Protein AF-A0A0M4QC14-F1 (afdb_monomer_lite)

Secondary structure (DSSP, 8-state):
------PPPTT-----PPPPPP--PPPPP-----PPPPP----------------------------------------PPPPPP-PPPP---------------------------------TTHHHHHT--SSHHHHHHHHHHHHHHHHGGG-SSGGGTHHHHHHHHHHHHHHHHTTHHHHTTT-HHHHHHHHHHHHHHHT--S-HHHHHHHHHHHHHHHHHHTTT-HHHHHHHHHHHHHHHHHHHHHHHHHHHHHHHHHHHHHHHHHHHTSBSSHHHHHHHHHHHHHTT-HHHHHHHB-HHHHHHHHHHHT-SSHHHHHHHHHTTSPTTPPP-PPP-SPPP-PPTT-EEEEE-TTSHHHHH-GGG-EEEEEE-SSS-EEEEEEE--

Structure (mmCIF, N/CA/C/O backbone):
data_AF-A0A0M4QC14-F1
#
_entry.id   AF-A0A0M4QC14-F1
#
loop_
_atom_site.group_PDB
_atom_site.id
_atom_site.type_symbol
_atom_site.label_atom_id
_atom_site.label_alt_id
_atom_site.label_comp_id
_atom_site.label_asym_id
_atom_site.label_entity_id
_atom_site.label_seq_id
_atom_site.pdbx_PDB_ins_code
_atom_site.Cartn_x
_atom_site.Cartn_y
_atom_site.Cartn_z
_atom_site.occupancy
_atom_site.B_iso_or_equiv
_atom_site.auth_seq_id
_atom_site.auth_comp_id
_atom_site.auth_asym_id
_atom_site.auth_atom_id
_atom_site.pdbx_PDB_model_num
ATOM 1 N N . MET A 1 1 ? 16.778 24.503 42.336 1.00 44.88 1 MET A N 1
ATOM 2 C CA . MET A 1 1 ? 18.037 24.141 41.647 1.00 44.88 1 MET A CA 1
ATOM 3 C C . MET A 1 1 ? 17.611 23.542 40.322 1.00 44.88 1 MET A C 1
ATOM 5 O O . MET A 1 1 ? 17.277 22.365 40.259 1.00 44.88 1 MET A O 1
ATOM 9 N N . ASP A 1 2 ? 17.452 24.397 39.321 1.00 47.75 2 ASP A N 1
ATOM 10 C CA . ASP A 1 2 ? 16.402 24.216 38.317 1.00 47.75 2 ASP A CA 1
ATOM 11 C C . ASP A 1 2 ? 17.046 24.047 36.943 1.00 47.75 2 ASP A C 1
ATOM 13 O O . ASP A 1 2 ? 17.898 24.838 36.541 1.00 47.75 2 ASP A O 1
ATOM 17 N N . ALA A 1 3 ? 16.704 22.950 36.270 1.00 48.44 3 ALA A N 1
ATOM 18 C CA . ALA A 1 3 ? 17.384 22.487 35.066 1.00 48.44 3 ALA A CA 1
ATOM 19 C C . ALA A 1 3 ? 16.405 22.421 33.891 1.00 48.44 3 ALA A C 1
ATOM 21 O O . ALA A 1 3 ? 16.092 21.338 33.388 1.00 48.44 3 ALA A O 1
ATOM 22 N N . ASP A 1 4 ? 15.932 23.591 33.456 1.00 50.47 4 ASP A N 1
ATOM 23 C CA . ASP A 1 4 ? 15.168 23.723 32.217 1.00 50.47 4 ASP A CA 1
ATOM 24 C C . ASP A 1 4 ? 15.940 23.102 31.047 1.00 50.47 4 ASP A C 1
ATOM 26 O O . ASP A 1 4 ? 17.065 23.489 30.722 1.00 50.47 4 ASP A O 1
ATOM 30 N N . ARG A 1 5 ? 15.313 22.125 30.389 1.00 52.78 5 ARG A N 1
ATOM 31 C CA . ARG A 1 5 ? 15.799 21.524 29.143 1.00 52.78 5 ARG A CA 1
ATOM 32 C C . ARG A 1 5 ? 14.772 21.709 28.039 1.00 52.78 5 ARG A C 1
ATOM 34 O O . ARG A 1 5 ? 14.174 20.752 27.553 1.00 52.78 5 ARG A O 1
ATOM 41 N N . SER A 1 6 ? 14.614 22.963 27.628 1.00 47.75 6 SER A N 1
ATOM 42 C CA . SER A 1 6 ? 13.923 23.337 26.395 1.00 47.75 6 SER A CA 1
ATOM 43 C C . SER A 1 6 ? 14.588 22.648 25.200 1.00 47.75 6 SER A C 1
ATOM 45 O O . SER A 1 6 ? 15.664 23.050 24.756 1.00 47.75 6 SER A O 1
ATOM 47 N N . SER A 1 7 ? 13.964 21.585 24.694 1.00 43.53 7 SER A N 1
ATOM 48 C CA . SER A 1 7 ? 14.398 20.917 23.466 1.00 43.53 7 SER A CA 1
ATOM 49 C C . SER A 1 7 ? 13.922 21.736 22.256 1.00 43.53 7 SER A C 1
ATOM 51 O O . SER A 1 7 ? 12.733 22.048 22.191 1.00 43.53 7 SER A O 1
ATOM 53 N N . PRO A 1 8 ? 14.805 22.140 21.323 1.00 52.84 8 PRO A N 1
ATOM 54 C CA . PRO A 1 8 ? 14.410 22.968 20.187 1.00 52.84 8 PRO A CA 1
ATOM 55 C C . PRO A 1 8 ? 13.687 22.146 19.110 1.00 52.84 8 PRO A C 1
ATOM 57 O O . PRO A 1 8 ? 14.201 21.130 18.644 1.00 52.84 8 PRO A O 1
ATOM 60 N N . ASP A 1 9 ? 12.522 22.625 18.670 1.00 53.94 9 ASP A N 1
ATOM 61 C CA . ASP A 1 9 ? 11.718 21.977 17.629 1.00 53.94 9 ASP A CA 1
ATOM 62 C C . ASP A 1 9 ? 12.413 22.029 16.246 1.00 53.94 9 ASP A C 1
ATOM 64 O O . ASP A 1 9 ? 12.635 23.117 15.703 1.00 53.94 9 ASP A O 1
ATOM 68 N N . PRO A 1 10 ? 12.732 20.882 15.610 1.00 52.66 10 PRO A N 1
ATOM 69 C CA . PRO A 1 10 ? 13.539 20.851 14.385 1.00 52.66 10 PRO A CA 1
ATOM 70 C C . PRO A 1 10 ? 12.770 21.222 13.102 1.00 52.66 10 PRO A C 1
ATOM 72 O O . PRO A 1 10 ? 13.371 21.336 12.035 1.00 52.66 10 PRO A O 1
ATOM 75 N N . TRP A 1 11 ? 11.447 21.405 13.168 1.00 49.56 11 TRP A N 1
ATOM 76 C CA . TRP A 1 11 ? 10.581 21.653 12.003 1.00 49.56 11 TRP A CA 1
ATOM 77 C C . TRP A 1 11 ? 10.323 23.144 11.712 1.00 49.56 11 TRP A C 1
ATOM 79 O O . TRP A 1 11 ? 9.617 23.477 10.760 1.00 49.56 11 TRP A O 1
ATOM 89 N N . ALA A 1 12 ? 10.964 24.060 12.446 1.00 42.66 12 ALA A N 1
ATOM 90 C CA . ALA A 1 12 ? 10.867 25.513 12.261 1.00 42.66 12 ALA A CA 1
ATOM 91 C C . ALA A 1 12 ? 11.622 26.064 11.017 1.00 42.66 12 ALA A C 1
ATOM 93 O O . ALA A 1 12 ? 12.233 27.130 11.068 1.00 42.66 12 ALA A O 1
ATOM 94 N N . THR A 1 13 ? 11.577 25.374 9.868 1.00 48.31 13 THR A N 1
ATOM 95 C CA . THR A 1 13 ? 12.181 25.828 8.594 1.00 48.31 13 THR A CA 1
ATOM 96 C C . THR A 1 13 ? 11.120 26.099 7.522 1.00 48.31 13 THR A C 1
ATOM 98 O O . THR A 1 13 ? 10.871 25.316 6.605 1.00 48.31 13 THR A O 1
ATOM 101 N N . GLY A 1 14 ? 10.473 27.263 7.629 1.00 44.19 14 GLY A N 1
ATOM 102 C CA . GLY A 1 14 ? 9.352 27.659 6.773 1.00 44.19 14 GLY A CA 1
ATOM 103 C C . GLY A 1 14 ? 9.705 27.884 5.296 1.00 44.19 14 GLY A C 1
ATOM 104 O O . GLY A 1 14 ? 9.933 29.019 4.872 1.00 44.19 14 GLY A O 1
ATOM 105 N N . ARG A 1 15 ? 9.636 26.833 4.467 1.00 41.75 15 ARG A N 1
ATOM 106 C CA . ARG A 1 15 ? 9.561 26.979 3.003 1.00 41.75 15 ARG A CA 1
ATOM 107 C C . ARG A 1 15 ? 8.184 27.506 2.594 1.00 41.75 15 ARG A C 1
ATOM 109 O O . ARG A 1 15 ? 7.246 26.737 2.392 1.00 41.75 15 ARG A O 1
ATOM 116 N N . ARG A 1 16 ? 8.075 28.828 2.422 1.00 41.91 16 ARG A N 1
ATOM 117 C CA . ARG A 1 16 ? 6.908 29.474 1.798 1.00 41.91 16 ARG A CA 1
ATOM 118 C C . ARG A 1 16 ? 6.681 28.884 0.398 1.00 41.91 16 ARG A C 1
ATOM 120 O O . ARG A 1 16 ? 7.473 29.147 -0.504 1.00 41.91 16 ARG A O 1
ATOM 127 N N . ARG A 1 17 ? 5.599 28.124 0.193 1.00 42.53 17 ARG A N 1
ATOM 128 C CA . ARG A 1 17 ? 5.096 27.860 -1.166 1.00 42.53 17 ARG A CA 1
ATOM 129 C C . ARG A 1 17 ? 4.524 29.165 -1.722 1.00 42.53 17 ARG A C 1
ATOM 131 O O . ARG A 1 17 ? 3.775 29.852 -1.029 1.00 42.53 17 ARG A O 1
ATOM 138 N N . SER A 1 18 ? 4.892 29.515 -2.951 1.00 46.84 18 SER A N 1
ATOM 139 C CA . SER A 1 18 ? 4.289 30.630 -3.683 1.00 46.84 18 SER A CA 1
ATOM 140 C C . SER A 1 18 ? 2.800 30.359 -3.937 1.00 46.84 18 SER A C 1
ATOM 142 O O . SER A 1 18 ? 2.375 29.211 -4.077 1.00 46.84 18 SER A O 1
ATOM 144 N N . GLY A 1 19 ? 1.995 31.422 -3.921 1.00 36.03 19 GLY A N 1
ATOM 145 C CA . GLY A 1 19 ? 0.541 31.310 -3.817 1.00 36.03 19 GLY A CA 1
ATOM 146 C C . GLY A 1 19 ? -0.139 30.716 -5.052 1.00 36.03 19 GLY A C 1
ATOM 147 O O . GLY A 1 19 ? 0.132 31.115 -6.183 1.00 36.03 19 GLY A O 1
ATOM 148 N N . ARG A 1 20 ? -1.108 29.827 -4.811 1.00 44.41 20 ARG A N 1
ATOM 149 C CA . ARG A 1 20 ? -2.199 29.553 -5.751 1.00 44.41 20 ARG A CA 1
ATOM 150 C C . ARG A 1 20 ? -3.260 30.643 -5.532 1.00 44.41 20 ARG A C 1
ATOM 152 O O . ARG A 1 20 ? -3.684 30.796 -4.391 1.00 44.41 20 ARG A O 1
ATOM 159 N N . PRO A 1 21 ? -3.675 31.417 -6.549 1.00 53.91 21 PRO A N 1
ATOM 160 C CA . PRO A 1 21 ? -4.694 32.444 -6.355 1.00 53.91 21 PRO A CA 1
ATOM 161 C C . PRO A 1 21 ? -6.072 31.798 -6.168 1.00 53.91 21 PRO A C 1
ATOM 163 O O . PRO A 1 21 ? -6.571 31.119 -7.069 1.00 53.91 21 PRO A O 1
ATOM 166 N N . ASP A 1 22 ? -6.691 32.022 -5.010 1.00 46.97 22 ASP A N 1
ATOM 167 C CA . ASP A 1 22 ? -8.054 31.570 -4.743 1.00 46.97 22 ASP A CA 1
ATOM 168 C C . ASP A 1 22 ? -9.065 32.307 -5.629 1.00 46.97 22 ASP A C 1
ATOM 170 O O . ASP A 1 22 ? -9.116 33.540 -5.684 1.00 46.97 22 ASP A O 1
ATOM 174 N N . ARG A 1 23 ? -9.925 31.542 -6.309 1.00 49.25 23 ARG A N 1
ATOM 175 C CA . ARG A 1 23 ? -11.101 32.095 -6.990 1.00 49.25 23 ARG A CA 1
ATOM 176 C C . ARG A 1 23 ? -12.165 32.393 -5.940 1.00 49.25 23 ARG A C 1
ATOM 178 O O . ARG A 1 23 ? -12.903 31.501 -5.537 1.00 49.25 23 ARG A O 1
ATOM 185 N N . GLY A 1 24 ? -12.217 33.649 -5.501 1.00 38.84 24 GLY A N 1
ATOM 186 C CA . GLY A 1 24 ? -13.114 34.099 -4.439 1.00 38.84 24 GLY A CA 1
ATOM 187 C C . GLY A 1 24 ? -14.585 33.763 -4.700 1.00 38.84 24 GLY A C 1
ATOM 188 O O . GLY A 1 24 ? -15.216 34.324 -5.597 1.00 38.84 24 GLY A O 1
ATOM 189 N N . VAL A 1 25 ? -15.145 32.888 -3.864 1.00 47.44 25 VAL A N 1
ATOM 190 C CA . VAL A 1 25 ? -16.592 32.680 -3.757 1.00 47.44 25 VAL A CA 1
ATOM 191 C C . VAL A 1 25 ? -17.187 33.915 -3.082 1.00 47.44 25 VAL A C 1
ATOM 193 O O . VAL A 1 25 ? -16.849 34.225 -1.941 1.00 47.44 25 VAL A O 1
ATOM 196 N N . ARG A 1 26 ? -18.062 34.646 -3.784 1.00 44.62 26 ARG A N 1
ATOM 197 C CA . ARG A 1 26 ? -18.753 35.816 -3.219 1.00 44.62 26 ARG A CA 1
ATOM 198 C C . ARG A 1 26 ? -19.705 35.381 -2.095 1.00 44.62 26 ARG A C 1
ATOM 200 O O . ARG A 1 26 ? -20.609 34.593 -2.374 1.00 44.62 26 ARG A O 1
ATOM 207 N N . PRO A 1 27 ? -19.604 35.942 -0.877 1.00 47.34 27 PRO A N 1
ATOM 208 C CA . PRO A 1 27 ? -20.682 35.851 0.099 1.00 47.34 27 PRO A CA 1
ATOM 209 C C . PRO A 1 27 ? -21.913 36.592 -0.435 1.00 47.34 27 PRO A C 1
ATOM 211 O O . PRO A 1 27 ? -21.823 37.762 -0.812 1.00 47.34 27 PRO A O 1
ATOM 214 N N . ALA A 1 28 ? -23.069 35.930 -0.467 1.00 48.88 28 ALA A N 1
ATOM 215 C CA . ALA A 1 28 ? -24.333 36.608 -0.732 1.00 48.88 28 ALA A CA 1
ATOM 216 C C . ALA A 1 28 ? -24.714 37.457 0.493 1.00 48.88 28 ALA A C 1
ATOM 218 O O . ALA A 1 28 ? -24.775 36.944 1.611 1.00 48.88 28 ALA A O 1
ATOM 219 N N . ALA A 1 29 ? -24.960 38.754 0.293 1.00 45.00 29 ALA A N 1
ATOM 220 C CA . ALA A 1 29 ? -25.338 39.652 1.380 1.00 45.00 29 ALA A CA 1
ATOM 221 C C . ALA A 1 29 ? -26.702 39.243 1.962 1.00 45.00 29 ALA A C 1
ATOM 223 O O . ALA A 1 29 ? -27.722 39.273 1.270 1.00 45.00 29 ALA A O 1
ATOM 224 N N . ARG A 1 30 ? -26.723 38.858 3.242 1.00 45.34 30 ARG A N 1
ATOM 225 C CA . ARG A 1 30 ? -27.949 38.472 3.945 1.00 45.34 30 ARG A CA 1
ATOM 226 C C . ARG A 1 30 ? -28.744 39.732 4.288 1.00 45.34 30 ARG A C 1
ATOM 228 O O . ARG A 1 30 ? -28.340 40.503 5.152 1.00 45.34 30 ARG A O 1
ATOM 235 N N . ARG A 1 31 ? -29.855 39.943 3.583 1.00 47.47 31 ARG A N 1
ATOM 236 C CA . ARG A 1 31 ? -30.794 41.043 3.838 1.00 47.47 31 ARG A CA 1
ATOM 237 C C . ARG A 1 31 ? -31.420 40.869 5.236 1.00 47.47 31 ARG A C 1
ATOM 239 O O . ARG A 1 31 ? -31.893 39.763 5.511 1.00 47.47 31 ARG A O 1
ATOM 246 N N . PRO A 1 32 ? -31.444 41.898 6.100 1.00 52.34 32 PRO A N 1
ATOM 247 C CA . PRO A 1 32 ? -32.445 41.979 7.158 1.00 52.34 32 PRO A CA 1
ATOM 248 C C . PRO A 1 32 ? -33.833 42.268 6.547 1.00 52.34 32 PRO A C 1
ATOM 250 O O . PRO A 1 32 ? -33.956 42.467 5.335 1.00 52.34 32 PRO A O 1
ATOM 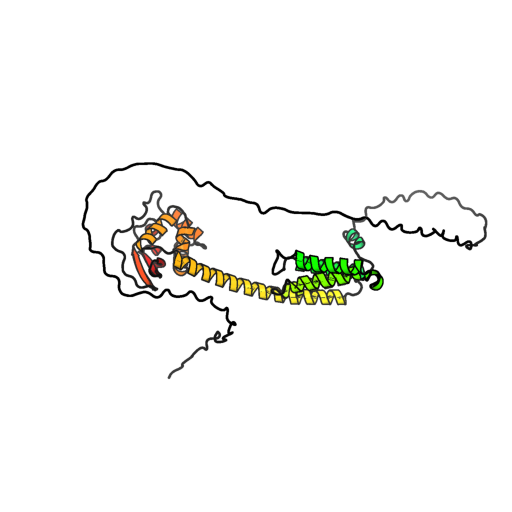253 N N . ASP A 1 33 ? -34.849 42.303 7.407 1.00 53.84 33 ASP A N 1
ATOM 254 C CA . ASP A 1 33 ? -36.222 42.752 7.135 1.00 53.84 33 ASP A CA 1
ATOM 255 C C . ASP A 1 33 ? -37.054 41.883 6.167 1.00 53.84 33 ASP A C 1
ATOM 257 O O . ASP A 1 33 ? -37.270 42.203 4.997 1.00 53.84 33 ASP A O 1
ATOM 261 N N . ALA A 1 34 ? -37.613 40.800 6.718 1.00 47.72 34 ALA A N 1
ATOM 262 C CA . ALA A 1 34 ? -38.814 40.124 6.221 1.00 47.72 34 ALA A CA 1
ATOM 263 C C . ALA A 1 34 ? -39.628 39.597 7.432 1.00 47.72 34 ALA A C 1
ATOM 265 O O . ALA A 1 34 ? -39.033 38.905 8.259 1.00 47.72 34 ALA A O 1
ATOM 266 N N . PRO A 1 35 ? -40.932 39.918 7.589 1.00 56.38 35 PRO A N 1
ATOM 267 C CA . PRO A 1 35 ? -41.723 39.474 8.746 1.00 56.38 35 PRO A CA 1
ATOM 268 C C . PRO A 1 35 ? -42.127 37.992 8.697 1.00 56.38 35 PRO A C 1
ATOM 270 O O . PRO A 1 35 ? -42.315 37.429 7.617 1.00 56.38 35 PRO A O 1
ATOM 273 N N . ASP A 1 36 ? -42.346 37.392 9.869 1.00 47.91 36 ASP A N 1
ATOM 274 C CA . ASP A 1 36 ? -42.822 36.010 10.003 1.00 47.91 36 ASP A CA 1
ATOM 275 C C . ASP A 1 36 ? -44.261 35.814 9.474 1.00 47.91 36 ASP A C 1
ATOM 277 O O . ASP A 1 36 ? -45.163 36.583 9.829 1.00 47.91 36 ASP A O 1
ATOM 281 N N . PRO A 1 37 ? -44.537 34.755 8.687 1.00 56.75 37 PRO A N 1
ATOM 282 C CA . PRO A 1 37 ? -45.900 34.321 8.401 1.00 56.75 37 PRO A CA 1
ATOM 283 C C . PRO A 1 37 ? -46.508 33.592 9.620 1.00 56.75 37 PRO A C 1
ATOM 285 O O . PRO A 1 37 ? -45.827 32.786 10.260 1.00 56.75 37 PRO A O 1
ATOM 288 N N . PRO A 1 38 ? -47.792 33.819 9.956 1.00 57.81 38 PRO A N 1
ATOM 289 C CA . PRO A 1 38 ? -48.392 33.289 11.179 1.00 57.81 38 PRO A CA 1
ATOM 290 C C . PRO A 1 38 ? -48.619 31.772 11.136 1.00 57.81 38 PRO A C 1
ATOM 292 O O . PRO A 1 38 ? -48.945 31.190 10.099 1.00 57.81 38 PRO A O 1
ATOM 295 N N . ALA A 1 39 ? -48.516 31.141 12.308 1.00 47.47 39 ALA A N 1
ATOM 296 C CA . ALA A 1 39 ? -48.748 29.713 12.486 1.00 47.47 39 ALA A CA 1
ATOM 297 C C . ALA A 1 39 ? -50.175 29.285 12.087 1.00 47.47 39 ALA A C 1
ATOM 299 O O . ALA A 1 39 ? -51.158 29.972 12.374 1.00 47.47 39 ALA A O 1
ATOM 300 N N . ARG A 1 40 ? -50.294 28.089 11.499 1.00 43.22 40 ARG A N 1
ATOM 301 C CA . ARG A 1 40 ? -51.562 27.359 11.354 1.00 43.22 40 ARG A CA 1
ATOM 302 C C . ARG A 1 40 ? -51.476 26.022 12.077 1.00 43.22 40 ARG A C 1
ATOM 304 O O . ARG A 1 40 ? -50.458 25.340 12.006 1.00 43.22 40 ARG A O 1
ATOM 311 N N . ALA A 1 41 ? -52.543 25.687 12.793 1.00 39.81 41 ALA A N 1
ATOM 312 C CA . ALA A 1 41 ? -52.620 24.504 13.636 1.00 39.81 41 ALA A CA 1
ATOM 313 C C . ALA A 1 41 ? -53.149 23.267 12.886 1.00 39.81 41 ALA A C 1
ATOM 315 O O . ALA A 1 41 ? -53.806 23.388 11.857 1.00 39.81 41 ALA A O 1
ATOM 316 N N . ALA A 1 42 ? -52.841 22.109 13.476 1.00 44.81 42 ALA A N 1
ATOM 317 C CA . ALA A 1 42 ? -53.498 20.798 13.418 1.00 44.81 42 ALA A CA 1
ATOM 318 C C . ALA A 1 42 ? -54.553 20.491 12.327 1.00 44.81 42 ALA A C 1
ATOM 320 O O . ALA A 1 42 ? -55.605 21.123 12.243 1.00 44.81 42 ALA A O 1
ATOM 321 N N . ALA A 1 43 ? -54.346 19.353 11.657 1.00 41.84 43 ALA A N 1
ATOM 322 C CA . ALA A 1 43 ? -55.405 18.486 11.139 1.00 41.84 43 ALA A CA 1
ATOM 323 C C . ALA A 1 43 ? -55.017 17.008 11.377 1.00 41.84 43 ALA A C 1
ATOM 325 O O . ALA A 1 43 ? -53.832 16.681 11.448 1.00 41.84 43 ALA A O 1
ATOM 326 N N . ASP A 1 44 ? -56.012 16.137 11.545 1.00 43.00 44 ASP A N 1
ATOM 327 C CA . ASP A 1 44 ? -55.882 14.757 12.044 1.00 43.00 44 ASP A CA 1
ATOM 328 C C . ASP A 1 44 ? -55.881 13.684 10.930 1.00 43.00 44 ASP A C 1
ATOM 330 O O . ASP A 1 44 ? -56.689 13.776 10.008 1.00 43.00 44 ASP A O 1
ATOM 334 N N . ARG A 1 45 ? -55.138 12.579 11.162 1.00 39.41 45 ARG A N 1
ATOM 335 C CA . ARG A 1 45 ? -55.422 11.184 10.702 1.00 39.41 45 ARG A CA 1
ATOM 336 C C . ARG A 1 45 ? -55.413 10.865 9.181 1.00 39.41 45 ARG A C 1
ATOM 338 O O . ARG A 1 45 ? -55.406 11.774 8.360 1.00 39.41 45 ARG A O 1
ATOM 345 N N . PRO A 1 46 ? -55.502 9.569 8.776 1.00 53.09 46 PRO A N 1
ATOM 346 C CA . PRO A 1 46 ? -55.250 8.305 9.499 1.00 53.09 46 PRO A CA 1
ATOM 347 C C . PRO A 1 46 ? -54.204 7.386 8.809 1.00 53.09 46 PRO A C 1
ATOM 349 O O . PRO A 1 46 ? -53.625 7.703 7.777 1.00 53.09 46 PRO A O 1
ATOM 352 N N . THR A 1 47 ? -53.991 6.204 9.396 1.00 51.19 47 THR A N 1
ATOM 353 C CA . THR A 1 47 ? -53.175 5.075 8.906 1.00 51.19 47 THR A CA 1
ATOM 354 C C . THR A 1 47 ? -53.723 4.353 7.663 1.00 51.19 47 THR A C 1
ATOM 356 O O . THR A 1 47 ? -54.930 4.138 7.570 1.00 51.19 47 THR A O 1
ATOM 359 N N . GLY A 1 48 ? -52.827 3.804 6.831 1.00 32.56 48 GLY A N 1
ATOM 360 C CA . GLY A 1 48 ? -53.115 2.741 5.853 1.00 32.56 48 GLY A CA 1
ATOM 361 C C . GLY A 1 48 ? -51.821 2.063 5.348 1.00 32.56 48 GLY A C 1
ATOM 362 O O . GLY A 1 48 ? -50.885 2.791 5.024 1.00 32.56 48 GLY A O 1
ATOM 363 N N . PRO A 1 49 ? -51.711 0.716 5.322 1.00 60.44 49 PRO A N 1
ATOM 364 C CA . PRO A 1 49 ? -50.518 -0.002 4.849 1.00 60.44 49 PRO A CA 1
ATOM 365 C C . PRO A 1 49 ? -50.599 -0.390 3.358 1.00 60.44 49 PRO A C 1
ATOM 367 O O . PRO A 1 49 ? -51.691 -0.481 2.799 1.00 60.44 49 PRO A O 1
ATOM 370 N N . GLY A 1 50 ? -49.452 -0.680 2.731 1.00 36.59 50 GLY A N 1
ATOM 371 C CA . GLY A 1 50 ? -49.375 -1.213 1.365 1.00 36.59 50 GLY A CA 1
ATOM 372 C C . GLY A 1 50 ? -47.961 -1.665 0.980 1.00 36.59 50 GLY A C 1
ATOM 373 O O . GLY A 1 50 ? -47.001 -0.921 1.174 1.00 36.59 50 GLY A O 1
ATOM 374 N N . ASP A 1 51 ? -47.852 -2.896 0.482 1.00 37.06 51 ASP A N 1
ATOM 375 C CA . ASP A 1 51 ? -46.606 -3.613 0.179 1.00 37.06 51 ASP A CA 1
ATOM 376 C C . ASP A 1 51 ? -45.940 -3.240 -1.166 1.00 37.06 51 ASP A C 1
ATOM 378 O O . ASP A 1 51 ? -46.513 -2.525 -1.986 1.00 37.06 51 ASP A O 1
ATOM 382 N N . ALA A 1 52 ? -44.788 -3.887 -1.418 1.00 40.47 52 ALA A N 1
ATOM 383 C CA . ALA A 1 52 ? -44.151 -4.117 -2.726 1.00 40.47 52 ALA A CA 1
ATOM 384 C C . ALA A 1 52 ? -43.501 -2.901 -3.436 1.00 40.47 52 ALA A C 1
ATOM 386 O O . ALA A 1 52 ? -43.890 -1.758 -3.243 1.00 40.47 52 ALA A O 1
ATOM 387 N N . ALA A 1 53 ? -42.519 -3.064 -4.333 1.00 37.69 53 ALA A N 1
ATOM 388 C CA . ALA A 1 53 ? -41.504 -4.111 -4.563 1.00 37.69 53 ALA A CA 1
ATOM 389 C C . ALA A 1 53 ? -40.493 -3.571 -5.612 1.00 37.69 53 ALA A C 1
ATOM 391 O O . ALA A 1 53 ? -40.609 -2.433 -6.063 1.00 37.69 53 ALA A O 1
ATOM 392 N N . ASP A 1 54 ? -39.521 -4.394 -6.012 1.00 39.19 54 ASP A N 1
ATOM 393 C CA . ASP A 1 54 ? -38.507 -4.143 -7.048 1.00 39.19 54 ASP A CA 1
ATOM 394 C C . ASP A 1 54 ? -38.939 -3.321 -8.283 1.00 39.19 54 ASP A C 1
ATOM 396 O O . ASP A 1 54 ? -39.935 -3.640 -8.942 1.00 39.19 54 ASP A O 1
ATOM 400 N N . ARG A 1 55 ? -38.036 -2.441 -8.754 1.00 42.50 55 ARG A N 1
ATOM 401 C CA . ARG A 1 55 ? -37.291 -2.687 -10.013 1.00 42.50 55 ARG A CA 1
ATOM 402 C C . ARG A 1 55 ? -36.036 -1.793 -10.179 1.00 42.50 55 ARG A C 1
ATOM 404 O O . ARG A 1 55 ? -35.890 -0.824 -9.437 1.00 42.50 55 ARG A O 1
ATOM 411 N N . PRO A 1 56 ? -35.091 -2.156 -11.078 1.00 55.06 56 PRO A N 1
ATOM 412 C CA . PRO A 1 56 ? -33.711 -1.665 -11.040 1.00 55.06 56 PRO A CA 1
ATOM 413 C C . PRO A 1 56 ? -33.400 -0.494 -11.990 1.00 55.06 56 PRO A C 1
ATOM 415 O O . PRO A 1 56 ? -34.205 -0.083 -12.822 1.00 55.06 56 PRO A O 1
ATOM 418 N N . THR A 1 57 ? -32.156 -0.027 -11.887 1.00 50.59 57 THR A N 1
ATOM 419 C CA . THR A 1 57 ? -31.466 0.911 -12.785 1.00 50.59 57 THR A CA 1
ATOM 420 C C . THR A 1 57 ? -31.458 0.488 -14.260 1.00 50.59 57 THR A C 1
ATOM 422 O O . THR A 1 57 ? -31.120 -0.653 -14.579 1.00 50.59 57 THR A O 1
ATOM 425 N N . GLY A 1 58 ? -31.686 1.454 -15.150 1.00 40.62 58 GLY A N 1
ATOM 426 C CA . GLY A 1 58 ? -31.487 1.387 -16.602 1.00 40.62 58 GLY A CA 1
ATOM 427 C C . GLY A 1 58 ? -31.379 2.806 -17.184 1.00 40.62 58 GLY A C 1
ATOM 428 O O . GLY A 1 58 ? -31.720 3.754 -16.482 1.00 40.62 58 GLY A O 1
ATOM 429 N N . GLN A 1 59 ? -30.914 2.931 -18.436 1.00 39.41 59 GLN A N 1
ATOM 430 C CA . GLN A 1 59 ? -30.531 4.185 -19.126 1.00 39.41 59 GLN A CA 1
ATOM 431 C C . GLN A 1 59 ? -29.383 4.977 -18.441 1.00 39.41 59 GLN A C 1
ATOM 433 O O . GLN A 1 59 ? -29.440 5.301 -17.262 1.00 39.41 59 GLN A O 1
ATOM 438 N N . GLY A 1 60 ? -28.280 5.344 -19.103 1.00 37.84 60 GLY A N 1
ATOM 439 C CA . GLY A 1 60 ? -27.814 4.979 -20.446 1.00 37.84 60 GLY A CA 1
ATOM 440 C C . GLY A 1 60 ? -28.144 6.000 -21.538 1.00 37.84 60 GLY A C 1
ATOM 441 O O . GLY A 1 60 ? -29.002 5.725 -22.368 1.00 37.84 60 GLY A O 1
ATOM 442 N N . ASP A 1 61 ? -27.402 7.111 -21.571 1.00 42.84 61 ASP A N 1
ATOM 443 C CA . ASP A 1 61 ? -27.423 8.108 -22.650 1.00 42.84 61 ASP A CA 1
ATOM 444 C C . ASP A 1 61 ? -26.026 8.282 -23.268 1.00 42.84 61 ASP A C 1
ATOM 446 O O . ASP A 1 61 ? -25.054 8.585 -22.574 1.00 42.84 61 ASP A O 1
ATOM 450 N N . ALA A 1 62 ? -25.933 8.106 -24.588 1.00 44.22 62 ALA A N 1
ATOM 451 C CA . ALA A 1 62 ? -24.737 8.371 -25.387 1.00 44.22 62 ALA A CA 1
ATOM 452 C C . ALA A 1 62 ? -25.153 8.906 -26.769 1.00 44.22 62 ALA A C 1
ATOM 454 O O . ALA A 1 62 ? -25.531 8.141 -27.655 1.00 44.22 62 ALA A O 1
ATOM 455 N N . ALA A 1 63 ? -25.122 10.231 -26.925 1.00 45.59 63 ALA A N 1
ATOM 456 C CA . ALA A 1 63 ? -25.594 10.968 -28.099 1.00 45.59 63 ALA A CA 1
ATOM 457 C C . ALA A 1 63 ? -25.035 12.414 -28.081 1.00 45.59 63 ALA A C 1
ATOM 459 O O . ALA A 1 63 ? -24.853 12.963 -26.998 1.00 45.59 63 ALA A O 1
ATOM 460 N N . ASP A 1 64 ? -24.783 13.119 -29.191 1.00 41.56 64 ASP A N 1
ATOM 461 C CA . ASP A 1 64 ? -24.565 12.708 -30.591 1.00 41.56 64 ASP A CA 1
ATOM 462 C C . ASP A 1 64 ? -23.982 13.902 -31.410 1.00 41.56 64 ASP A C 1
ATOM 464 O O . ASP A 1 64 ? -24.011 15.038 -30.948 1.00 41.56 64 ASP A O 1
ATOM 468 N N . ARG A 1 65 ? -23.480 13.629 -32.625 1.00 37.69 65 ARG A N 1
ATOM 469 C CA . ARG A 1 65 ? -23.263 14.513 -33.804 1.00 37.69 65 ARG A CA 1
ATOM 470 C C . ARG A 1 65 ? -22.840 15.991 -33.645 1.00 37.69 65 ARG A C 1
ATOM 472 O O . ARG A 1 65 ? -23.612 16.863 -33.264 1.00 37.69 65 ARG A O 1
ATOM 479 N N . GLY A 1 66 ? -21.710 16.303 -34.291 1.00 38.84 66 GLY A N 1
ATOM 480 C CA . GLY A 1 66 ? -21.493 17.553 -35.038 1.00 38.84 66 GLY A CA 1
ATOM 481 C C . GLY A 1 66 ? -20.836 17.238 -36.392 1.00 38.84 66 GLY A C 1
ATOM 482 O O . GLY A 1 66 ? -19.842 16.516 -36.421 1.00 38.84 66 GLY A O 1
ATOM 483 N N . THR A 1 67 ? -21.399 17.698 -37.517 1.00 47.09 67 THR A N 1
ATOM 484 C CA . THR A 1 67 ? -21.110 17.130 -38.857 1.00 47.09 67 THR A CA 1
ATOM 485 C C . THR A 1 67 ? -20.727 18.140 -39.949 1.00 47.09 67 THR A C 1
ATOM 487 O O . THR A 1 67 ? -21.465 19.086 -40.182 1.00 47.09 67 THR A O 1
ATOM 490 N N . VAL A 1 68 ? -19.673 17.786 -40.708 1.00 46.44 68 VAL A N 1
ATOM 491 C CA . VAL A 1 68 ? -19.515 17.918 -42.184 1.00 46.44 68 VAL A CA 1
ATOM 492 C C . VAL A 1 68 ? -19.503 19.316 -42.843 1.00 46.44 68 VAL A C 1
ATOM 494 O O . VAL A 1 68 ? -20.522 19.991 -42.892 1.00 46.44 68 VAL A O 1
ATOM 497 N N . HIS A 1 69 ? -18.404 19.632 -43.558 1.00 35.78 69 HIS A N 1
ATOM 498 C CA . HIS A 1 69 ? -18.445 19.965 -45.005 1.00 35.78 69 HIS A CA 1
ATOM 499 C C . HIS A 1 69 ? -17.048 19.966 -45.699 1.00 35.78 69 HIS A C 1
ATOM 501 O O . HIS A 1 69 ? -16.100 20.503 -45.129 1.00 35.78 69 HIS A O 1
ATOM 507 N N . PRO A 1 70 ? -16.909 19.409 -46.928 1.00 64.94 70 PRO A N 1
ATOM 508 C CA . PRO A 1 70 ? -15.781 19.608 -47.868 1.00 64.94 70 PRO A CA 1
ATOM 509 C C . PRO A 1 70 ? -16.156 20.600 -49.008 1.00 64.94 70 PRO A C 1
ATOM 511 O O . PRO A 1 70 ? -17.347 20.900 -49.140 1.00 64.94 70 PRO A O 1
ATOM 514 N N . PRO A 1 71 ? -15.212 21.153 -49.815 1.00 56.47 71 PRO A N 1
ATOM 515 C CA . PRO A 1 71 ? -14.616 20.512 -51.024 1.00 56.47 71 PRO A CA 1
ATOM 516 C C . PRO A 1 71 ? -13.083 20.825 -51.146 1.00 56.47 71 PRO A C 1
ATOM 518 O O . PRO A 1 71 ? -12.487 21.083 -50.107 1.00 56.47 71 PRO A O 1
ATOM 521 N N . VAL A 1 72 ? -12.297 20.789 -52.251 1.00 40.28 72 VAL A N 1
ATOM 522 C CA . VAL A 1 72 ? -12.429 20.649 -53.736 1.00 40.28 72 VAL A CA 1
ATOM 523 C C . VAL A 1 72 ? -11.162 19.921 -54.290 1.00 40.28 72 VAL A C 1
ATOM 525 O O . VAL A 1 72 ? -10.099 20.115 -53.700 1.00 40.28 72 VAL A O 1
ATOM 528 N N . PRO A 1 73 ? -11.198 19.141 -55.400 1.00 59.16 73 PRO A N 1
ATOM 529 C CA . PRO A 1 73 ? -10.000 18.537 -56.021 1.00 59.16 73 PRO A CA 1
ATOM 530 C C . PRO A 1 73 ? -9.420 19.291 -57.248 1.00 59.16 73 PRO A C 1
ATOM 532 O O . PRO A 1 73 ? -10.149 19.946 -57.990 1.00 59.16 73 PRO A O 1
ATOM 535 N N . GLY A 1 74 ? -8.112 19.114 -57.491 1.00 39.00 74 GLY A N 1
ATOM 536 C CA . GLY A 1 74 ? -7.304 19.656 -58.609 1.00 39.00 74 GLY A CA 1
ATOM 537 C C . GLY A 1 74 ? -5.874 19.980 -58.124 1.00 39.00 74 GLY A C 1
ATOM 538 O O . GLY A 1 74 ? -5.718 20.337 -56.961 1.00 39.00 74 GLY A O 1
ATOM 539 N N . THR A 1 75 ? -4.778 19.835 -58.878 1.00 43.62 75 THR A N 1
ATOM 540 C CA . THR A 1 75 ? -4.572 19.497 -60.305 1.00 43.62 75 THR A CA 1
ATOM 541 C C . THR A 1 75 ? -3.262 18.691 -60.449 1.00 43.62 75 THR A C 1
ATOM 543 O O . THR A 1 75 ? -2.453 18.655 -59.523 1.00 43.62 75 THR A O 1
ATOM 546 N N . GLU A 1 76 ? -3.038 18.029 -61.587 1.00 44.16 76 GLU A N 1
ATOM 547 C CA . GLU A 1 76 ? -1.810 17.273 -61.885 1.00 44.16 76 GLU A CA 1
ATOM 548 C C . GLU A 1 76 ? -0.533 18.134 -61.918 1.00 44.16 76 GLU A C 1
ATOM 550 O O . GLU A 1 76 ? -0.555 19.283 -62.360 1.00 44.16 76 GLU A O 1
ATOM 555 N N . LEU A 1 77 ? 0.614 17.512 -61.613 1.00 41.59 77 LEU A N 1
ATOM 556 C CA . LEU A 1 77 ? 1.862 17.820 -62.317 1.00 41.59 77 LEU A CA 1
ATOM 557 C C . LEU A 1 77 ? 2.747 16.568 -62.439 1.00 41.59 77 LEU A C 1
ATOM 559 O O . LEU A 1 77 ? 3.459 16.189 -61.508 1.00 41.59 77 LEU A O 1
ATOM 563 N N . VAL A 1 78 ? 2.708 15.918 -63.603 1.00 46.16 78 VAL A N 1
ATOM 564 C CA . VAL A 1 78 ? 3.639 14.835 -63.952 1.00 46.16 78 VAL A CA 1
ATOM 565 C C . VAL A 1 78 ? 4.965 15.450 -64.401 1.00 46.16 78 VAL A C 1
ATOM 567 O O . VAL A 1 78 ? 4.992 16.252 -65.332 1.00 46.16 78 VAL A O 1
ATOM 570 N N . VAL A 1 79 ? 6.073 15.045 -63.775 1.00 52.06 79 VAL A N 1
ATOM 571 C CA . VAL A 1 79 ? 7.433 15.425 -64.192 1.00 52.06 79 VAL A CA 1
ATOM 572 C C . VAL A 1 79 ? 8.219 14.153 -64.534 1.00 52.06 79 VAL A C 1
ATOM 574 O O . VAL A 1 79 ? 8.439 13.329 -63.643 1.00 52.06 79 VAL A O 1
ATOM 577 N N . PRO A 1 80 ? 8.647 13.952 -65.795 1.00 52.81 80 PRO A N 1
ATOM 578 C CA . PRO A 1 80 ? 9.434 12.784 -66.171 1.00 52.81 80 PRO A CA 1
ATOM 579 C C . PRO A 1 80 ? 10.863 12.891 -65.622 1.00 52.81 80 PRO A C 1
ATOM 581 O O . PRO A 1 80 ? 11.543 13.900 -65.804 1.00 52.81 80 PRO A O 1
ATOM 584 N N . THR A 1 81 ? 11.338 11.829 -64.969 1.00 48.81 81 THR A N 1
ATOM 585 C CA . THR A 1 81 ? 12.749 11.708 -64.567 1.00 48.81 81 THR A CA 1
ATOM 586 C C . THR A 1 81 ? 13.558 11.154 -65.746 1.00 48.81 81 THR A C 1
ATOM 588 O O . THR A 1 81 ? 13.175 10.107 -66.268 1.00 48.81 81 THR A O 1
ATOM 591 N N . PRO A 1 82 ? 14.653 11.806 -66.182 1.00 55.62 82 PRO A N 1
ATOM 592 C CA . PRO A 1 82 ? 15.472 11.306 -67.283 1.00 55.62 82 PRO A CA 1
ATOM 593 C C . PRO A 1 82 ? 16.273 10.060 -66.881 1.00 55.62 82 PRO A C 1
ATOM 595 O O . PRO A 1 82 ? 16.738 9.940 -65.745 1.00 55.62 82 PRO A O 1
ATOM 598 N N . GLU A 1 83 ? 16.475 9.149 -67.834 1.00 42.59 83 GLU A N 1
ATOM 599 C CA . GLU A 1 83 ? 17.347 7.984 -67.663 1.00 42.59 83 GLU A CA 1
ATOM 600 C C . GLU A 1 83 ? 18.804 8.400 -67.403 1.00 42.59 83 GLU A C 1
ATOM 602 O O . GLU A 1 83 ? 19.341 9.290 -68.065 1.00 42.59 83 GLU A O 1
ATOM 607 N N . GLN A 1 84 ? 19.480 7.703 -66.483 1.00 47.31 84 GLN A N 1
ATOM 608 C CA . GLN A 1 84 ? 20.943 7.710 -66.410 1.00 47.31 84 GLN A CA 1
ATOM 609 C C . GLN A 1 84 ? 21.510 6.456 -67.096 1.00 47.31 84 GLN A C 1
ATOM 611 O O . GLN A 1 84 ? 21.078 5.347 -66.765 1.00 47.31 84 GLN A O 1
ATOM 616 N N . PRO A 1 85 ? 22.487 6.593 -68.016 1.00 55.56 85 PRO A N 1
ATOM 617 C CA . PRO A 1 85 ? 23.100 5.451 -68.686 1.00 55.56 85 PRO A CA 1
ATOM 618 C C . PRO A 1 85 ? 23.775 4.477 -67.714 1.00 55.56 85 PRO A C 1
ATOM 620 O O . PRO A 1 85 ? 24.505 4.881 -66.808 1.00 55.56 85 PRO A O 1
ATOM 623 N N . ARG A 1 86 ? 23.597 3.174 -67.954 1.00 44.78 86 ARG A N 1
ATOM 624 C CA . ARG A 1 86 ? 24.383 2.124 -67.294 1.00 44.78 86 ARG A CA 1
ATOM 625 C C . ARG A 1 86 ? 25.765 2.035 -67.939 1.00 44.78 86 ARG A C 1
ATOM 627 O O . ARG A 1 86 ? 25.878 1.548 -69.061 1.00 44.78 86 ARG A O 1
ATOM 634 N N . THR A 1 87 ? 26.812 2.426 -67.223 1.00 52.41 87 THR A N 1
ATOM 635 C CA . THR A 1 87 ? 28.181 2.011 -67.553 1.00 52.41 87 THR A CA 1
ATOM 636 C C . THR A 1 87 ? 28.430 0.579 -67.055 1.00 52.41 87 THR A C 1
ATOM 638 O O . THR A 1 87 ? 28.097 0.270 -65.907 1.00 52.41 87 THR A O 1
ATOM 641 N N . PRO A 1 88 ? 28.994 -0.323 -67.879 1.00 65.12 88 PRO A N 1
ATOM 642 C CA . PRO A 1 88 ? 29.482 -1.613 -67.401 1.00 65.12 88 PRO A CA 1
ATOM 643 C C . PRO A 1 88 ? 30.802 -1.429 -66.626 1.00 65.12 88 PRO A C 1
ATOM 645 O O . PRO A 1 88 ? 31.566 -0.516 -66.946 1.00 65.12 88 PRO A O 1
ATOM 648 N N . PRO A 1 89 ? 31.108 -2.279 -65.628 1.00 63.94 89 PRO A N 1
ATOM 649 C CA . PRO A 1 89 ? 32.429 -2.303 -65.012 1.00 63.94 89 PRO A CA 1
ATOM 650 C C . PRO A 1 89 ? 33.468 -2.864 -65.993 1.00 63.94 89 PRO A C 1
ATOM 652 O O . PRO A 1 89 ? 33.245 -3.890 -66.636 1.00 63.94 89 PRO A O 1
ATOM 655 N N . GLU A 1 90 ? 34.605 -2.183 -66.094 1.00 51.44 90 GLU A N 1
ATOM 656 C CA . GLU A 1 90 ? 35.728 -2.567 -66.951 1.00 51.44 90 GLU A CA 1
ATOM 657 C C . GLU A 1 90 ? 36.449 -3.802 -66.381 1.00 51.44 90 GLU A C 1
ATOM 659 O O . GLU A 1 90 ? 36.683 -3.893 -65.174 1.00 51.44 90 GLU A O 1
ATOM 664 N N . ALA A 1 91 ? 36.768 -4.780 -67.233 1.00 48.31 91 ALA A N 1
ATOM 665 C CA . ALA A 1 91 ? 37.387 -6.036 -66.813 1.00 48.31 91 ALA A CA 1
ATOM 666 C C . ALA A 1 91 ? 38.921 -5.922 -66.829 1.00 48.31 91 ALA A C 1
ATOM 668 O O . ALA A 1 91 ? 39.518 -5.861 -67.901 1.00 48.31 91 ALA A O 1
ATOM 669 N N . ASP A 1 92 ? 39.545 -5.921 -65.647 1.00 47.97 92 ASP A N 1
ATOM 670 C CA . ASP A 1 92 ? 41.002 -5.820 -65.468 1.00 47.97 92 ASP A CA 1
ATOM 671 C C . ASP A 1 92 ? 41.738 -7.080 -65.992 1.00 47.97 92 ASP A C 1
ATOM 673 O O . ASP A 1 92 ? 41.567 -8.167 -65.427 1.00 47.97 92 ASP A O 1
ATOM 677 N N . PRO A 1 93 ? 42.553 -6.990 -67.066 1.00 51.81 93 PRO A N 1
ATOM 678 C CA . PRO A 1 93 ? 43.087 -8.156 -67.759 1.00 51.81 93 PRO A CA 1
ATOM 679 C C . PRO A 1 93 ? 44.582 -8.394 -67.464 1.00 51.81 93 PRO A C 1
ATOM 681 O O . PRO A 1 93 ? 45.372 -8.558 -68.398 1.00 51.81 93 PRO A O 1
ATOM 684 N N . ARG A 1 94 ? 45.012 -8.400 -66.188 1.00 45.56 94 ARG A N 1
ATOM 685 C CA . ARG A 1 94 ? 46.441 -8.572 -65.817 1.00 45.56 94 ARG A CA 1
ATOM 686 C C . ARG A 1 94 ? 46.717 -9.399 -64.547 1.00 45.56 94 ARG A C 1
ATOM 688 O O . ARG A 1 94 ? 47.250 -8.907 -63.559 1.00 45.56 94 ARG A O 1
ATOM 695 N N . ALA A 1 95 ? 46.491 -10.710 -64.640 1.00 43.19 95 ALA A N 1
ATOM 696 C CA . ALA A 1 95 ? 46.993 -11.707 -63.682 1.00 43.19 95 ALA A CA 1
ATOM 697 C C . ALA A 1 95 ? 47.791 -12.824 -64.393 1.00 43.19 95 ALA A C 1
ATOM 699 O O . ALA A 1 95 ? 47.372 -13.977 -64.452 1.00 43.19 95 ALA A O 1
ATOM 700 N N . LEU A 1 96 ? 48.942 -12.469 -64.975 1.00 48.72 96 LEU A N 1
ATOM 701 C CA . LEU A 1 96 ? 49.871 -13.421 -65.597 1.00 48.72 96 LEU A CA 1
ATOM 702 C C . LEU A 1 96 ? 50.764 -14.087 -64.539 1.00 48.72 96 LEU A C 1
ATOM 704 O O . LEU A 1 96 ? 51.676 -13.444 -64.023 1.00 48.72 96 LEU A O 1
ATOM 708 N N . VAL A 1 97 ? 50.558 -15.384 -64.286 1.00 46.06 97 VAL A N 1
ATOM 709 C CA . VAL A 1 97 ? 51.549 -16.259 -63.635 1.00 46.06 97 VAL A CA 1
ATOM 710 C C . VAL A 1 97 ? 51.611 -17.597 -64.381 1.00 46.06 97 VAL A C 1
ATOM 712 O O . VAL A 1 97 ? 50.642 -18.348 -64.419 1.00 46.06 97 VAL A O 1
ATOM 715 N N . LEU A 1 98 ? 52.771 -17.862 -64.977 1.00 53.28 98 LEU A N 1
ATOM 716 C CA . LEU A 1 98 ? 53.232 -19.140 -65.543 1.00 53.28 98 LEU A CA 1
ATOM 717 C C . LEU A 1 98 ? 54.293 -19.743 -64.585 1.00 53.28 98 LEU A C 1
ATOM 719 O O . LEU A 1 98 ? 54.770 -18.997 -63.723 1.00 53.28 98 LEU A O 1
ATOM 723 N N . PRO A 1 99 ? 54.791 -20.987 -64.773 1.00 56.62 99 PRO A N 1
ATOM 724 C CA . PRO A 1 99 ? 54.345 -22.069 -65.667 1.00 56.62 99 PRO A CA 1
ATOM 725 C C . PRO A 1 99 ? 54.216 -23.445 -64.953 1.00 56.62 99 PRO A C 1
ATOM 727 O O . PRO A 1 99 ? 54.379 -23.558 -63.739 1.00 56.62 99 PRO A O 1
ATOM 730 N N . ASP A 1 100 ? 53.967 -24.507 -65.726 1.00 46.66 100 ASP A N 1
ATOM 731 C CA . ASP A 1 100 ? 53.979 -25.914 -65.296 1.00 46.66 100 ASP A CA 1
ATOM 732 C C . ASP A 1 100 ? 55.349 -26.457 -64.825 1.00 46.66 100 ASP A C 1
ATOM 734 O O . ASP A 1 100 ? 56.413 -25.997 -65.244 1.00 46.66 100 ASP A O 1
ATOM 738 N N . GLY A 1 101 ? 55.307 -27.537 -64.031 1.00 38.06 101 GLY A N 1
ATOM 739 C CA . GLY A 1 101 ? 56.448 -28.396 -63.680 1.00 38.06 101 GLY A CA 1
ATOM 740 C C . GLY A 1 101 ? 55.992 -29.852 -63.428 1.00 38.06 101 GLY A C 1
ATOM 741 O O . GLY A 1 101 ? 54.984 -30.040 -62.746 1.00 38.06 101 GLY A O 1
ATOM 742 N N . PRO A 1 102 ? 56.652 -30.895 -63.982 1.00 54.91 102 PRO A N 1
ATOM 743 C CA . PRO A 1 102 ? 56.033 -32.220 -64.117 1.00 54.91 102 PRO A CA 1
ATOM 744 C C . PRO A 1 102 ? 56.308 -33.246 -62.994 1.00 54.91 102 PRO A C 1
ATOM 746 O O . PRO A 1 102 ? 57.436 -33.465 -62.568 1.00 54.91 102 PRO A O 1
ATOM 749 N N . ALA A 1 103 ? 55.235 -33.957 -62.633 1.00 49.62 103 ALA A N 1
ATOM 750 C CA . ALA A 1 103 ? 55.132 -35.377 -62.258 1.00 49.62 103 ALA A CA 1
ATOM 751 C C . ALA A 1 103 ? 56.293 -36.110 -61.531 1.00 49.62 103 ALA A C 1
ATOM 753 O O . ALA A 1 103 ? 57.192 -36.668 -62.151 1.00 49.62 103 ALA A O 1
ATOM 754 N N . THR A 1 104 ? 56.102 -36.339 -60.228 1.00 46.66 104 THR A N 1
ATOM 755 C CA . THR A 1 104 ? 56.246 -37.642 -59.524 1.00 46.66 104 THR A CA 1
ATOM 756 C C . THR A 1 104 ? 55.308 -37.597 -58.300 1.00 46.66 104 THR A C 1
ATOM 758 O O . THR A 1 104 ? 55.010 -36.516 -57.807 1.00 46.66 104 THR A O 1
ATOM 761 N N . GLY A 1 105 ? 54.742 -38.676 -57.754 1.00 41.06 105 GLY A N 1
ATOM 762 C CA . GLY A 1 105 ? 54.867 -40.100 -58.069 1.00 41.06 105 GLY A CA 1
ATOM 763 C C . GLY A 1 105 ? 54.844 -40.921 -56.772 1.00 41.06 105 GLY A C 1
ATOM 764 O O . GLY A 1 105 ? 55.901 -41.195 -56.221 1.00 41.06 105 GLY A O 1
ATOM 765 N N . GLY A 1 106 ? 53.662 -41.286 -56.255 1.00 40.84 106 GLY A N 1
ATOM 766 C CA . GLY A 1 106 ? 53.559 -41.993 -54.967 1.00 40.84 106 GLY A CA 1
ATOM 767 C C . GLY A 1 106 ? 52.126 -42.278 -54.509 1.00 40.84 106 GLY A C 1
ATOM 768 O O . GLY A 1 106 ? 51.532 -41.482 -53.792 1.00 40.84 106 GLY A O 1
ATOM 769 N N . SER A 1 107 ? 51.571 -43.425 -54.911 1.00 46.16 107 SER A N 1
ATOM 770 C CA . SER A 1 107 ? 50.280 -43.920 -54.402 1.00 46.16 107 SER A CA 1
ATOM 771 C C . SER A 1 107 ? 50.490 -44.803 -53.169 1.00 46.16 107 SER A C 1
ATOM 773 O O . SER A 1 107 ? 51.303 -45.722 -53.220 1.00 46.16 107 SER A O 1
ATOM 775 N N . GLY A 1 108 ? 49.735 -44.573 -52.091 1.00 41.31 108 GLY A N 1
ATOM 776 C CA . GLY A 1 108 ? 49.821 -45.374 -50.864 1.00 41.31 108 GLY A CA 1
ATOM 777 C C . GLY A 1 108 ? 48.5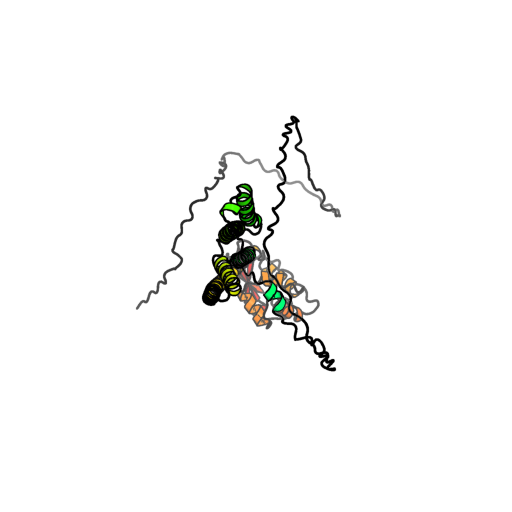44 -45.302 -50.016 1.00 41.31 108 GLY A C 1
ATOM 778 O O . GLY A 1 108 ? 48.386 -44.348 -49.258 1.00 41.31 108 GLY A O 1
ATOM 779 N N . PRO A 1 109 ? 47.621 -46.277 -50.123 1.00 53.78 109 PRO A N 1
ATOM 780 C CA . PRO A 1 109 ? 46.392 -46.298 -49.333 1.00 53.78 109 PRO A CA 1
ATOM 781 C C . PRO A 1 109 ? 46.635 -46.907 -47.941 1.00 53.78 109 PRO A C 1
ATOM 783 O O . PRO A 1 109 ? 46.586 -48.122 -47.764 1.00 53.78 109 PRO A O 1
ATOM 786 N N . GLY A 1 110 ? 46.887 -46.060 -46.940 1.00 42.53 110 GLY A N 1
ATOM 787 C CA . GLY A 1 110 ? 46.921 -46.466 -45.529 1.00 42.53 110 GLY A CA 1
ATOM 788 C C . GLY A 1 110 ? 45.507 -46.544 -44.927 1.00 42.53 110 GLY A C 1
ATOM 789 O O . GLY A 1 110 ? 44.811 -45.527 -44.933 1.00 42.53 110 GLY A O 1
ATOM 790 N N . PRO A 1 111 ? 45.047 -47.701 -44.412 1.00 56.66 111 PRO A N 1
ATOM 791 C CA . PRO A 1 111 ? 43.719 -47.830 -43.817 1.00 56.66 111 PRO A CA 1
ATOM 792 C C . PRO A 1 111 ? 43.705 -47.490 -42.316 1.00 56.66 111 PRO A C 1
ATOM 794 O O . PRO A 1 111 ? 44.633 -47.830 -41.589 1.00 56.66 111 PRO A O 1
ATOM 797 N N . GLY A 1 112 ? 42.585 -46.936 -41.833 1.00 53.50 112 GLY A N 1
ATOM 798 C CA . GLY A 1 112 ? 42.205 -47.011 -40.414 1.00 53.50 112 GLY A CA 1
ATOM 799 C C . GLY A 1 112 ? 42.553 -45.811 -39.523 1.00 53.50 112 GLY A C 1
ATOM 800 O O . GLY A 1 112 ? 43.380 -45.931 -38.629 1.00 53.50 112 GLY A O 1
ATOM 801 N N . ALA A 1 113 ? 41.829 -44.700 -39.689 1.00 48.94 113 ALA A N 1
ATOM 802 C CA . ALA A 1 113 ? 41.654 -43.670 -38.654 1.00 48.94 113 ALA A CA 1
ATOM 803 C C . ALA A 1 113 ? 40.297 -42.958 -38.831 1.00 48.94 113 ALA A C 1
ATOM 805 O O . ALA A 1 113 ? 40.219 -41.750 -39.044 1.00 48.94 113 ALA A O 1
ATOM 806 N N . ALA A 1 114 ? 39.208 -43.732 -38.822 1.00 52.75 114 ALA A N 1
ATOM 807 C CA . ALA A 1 114 ? 37.849 -43.193 -38.838 1.00 52.75 114 ALA A CA 1
ATOM 808 C C . ALA A 1 114 ? 37.416 -42.831 -37.408 1.00 52.75 114 ALA A C 1
ATOM 810 O O . ALA A 1 114 ? 36.555 -43.495 -36.829 1.00 52.75 114 ALA A O 1
ATOM 811 N N . ASP A 1 115 ? 38.040 -41.798 -36.835 1.00 57.62 115 ASP A N 1
ATOM 812 C CA . ASP A 1 115 ? 37.551 -41.210 -35.589 1.00 57.62 115 ASP A CA 1
ATOM 813 C C . ASP A 1 115 ? 36.106 -40.726 -35.807 1.00 57.62 115 ASP A C 1
ATOM 815 O O . ASP A 1 115 ? 35.841 -39.996 -36.773 1.00 57.62 115 ASP A O 1
ATOM 819 N N . PRO A 1 116 ? 35.142 -41.116 -34.953 1.00 64.44 116 PRO A N 1
ATOM 820 C CA . PRO A 1 116 ? 33.797 -40.574 -35.046 1.00 64.44 116 PRO A CA 1
ATOM 821 C C . PRO A 1 116 ? 33.853 -39.059 -34.796 1.00 64.44 116 PRO A C 1
ATOM 823 O O . PRO A 1 116 ? 34.666 -38.611 -33.980 1.00 64.44 116 PRO A O 1
ATOM 826 N N . PRO A 1 117 ? 32.986 -38.251 -35.435 1.00 61.88 117 PRO A N 1
ATOM 827 C CA . PRO A 1 117 ? 32.888 -36.827 -35.144 1.00 61.88 117 PRO A CA 1
ATOM 828 C C . PRO A 1 117 ? 32.361 -36.653 -33.718 1.00 61.88 117 PRO A C 1
ATOM 830 O O . PRO A 1 117 ? 31.153 -36.604 -33.481 1.00 61.88 117 PRO A O 1
ATOM 833 N N . GLY A 1 118 ? 33.285 -36.612 -32.758 1.00 51.56 118 GLY A N 1
ATOM 834 C CA . GLY A 1 118 ? 32.973 -36.469 -31.350 1.00 51.56 118 GLY A CA 1
ATOM 835 C C . GLY A 1 118 ? 32.153 -35.207 -31.144 1.00 51.56 118 GLY A C 1
ATOM 836 O O . GLY A 1 118 ? 32.606 -34.108 -31.469 1.00 51.56 118 GLY A O 1
ATOM 837 N N . SER A 1 119 ? 30.953 -35.371 -30.591 1.00 61.25 119 SER A N 1
ATOM 838 C CA . SER A 1 119 ? 30.134 -34.275 -30.089 1.00 61.25 119 SER A CA 1
ATOM 839 C C . SER A 1 119 ? 30.858 -33.645 -28.899 1.00 61.25 119 SER A C 1
ATOM 841 O O . SER A 1 119 ? 30.608 -33.990 -27.742 1.00 61.25 119 SER A O 1
ATOM 843 N N . GLY A 1 120 ? 31.823 -32.771 -29.197 1.00 65.19 120 GLY A N 1
ATOM 844 C CA . GLY A 1 120 ? 32.487 -31.947 -28.200 1.00 65.19 120 GLY A CA 1
ATOM 845 C C . GLY A 1 120 ? 31.424 -31.189 -27.404 1.00 65.19 120 GLY A C 1
ATOM 846 O O . GLY A 1 120 ? 30.418 -30.795 -27.995 1.00 65.19 120 GLY A O 1
ATOM 847 N N . PRO A 1 121 ? 31.606 -31.019 -26.083 1.00 69.38 121 PRO A N 1
ATOM 848 C CA . PRO A 1 121 ? 30.574 -30.454 -25.223 1.00 69.38 121 PRO A CA 1
ATOM 849 C C . PRO A 1 121 ? 30.115 -29.107 -25.779 1.00 69.38 121 PRO A C 1
ATOM 851 O O . PRO A 1 121 ? 30.950 -28.221 -25.983 1.00 69.38 121 PRO A O 1
ATOM 854 N N . ASP A 1 122 ? 28.809 -28.983 -26.042 1.00 72.56 122 ASP A N 1
ATOM 855 C CA . ASP A 1 122 ? 28.197 -27.789 -26.627 1.00 72.56 122 ASP A CA 1
ATOM 856 C C . ASP A 1 122 ? 28.636 -26.549 -25.849 1.00 72.56 122 ASP A C 1
ATOM 858 O O . ASP A 1 122 ? 28.205 -26.340 -24.715 1.00 72.56 122 ASP A O 1
ATOM 862 N N . ASP A 1 123 ? 29.515 -25.731 -26.440 1.00 77.56 123 ASP A N 1
ATOM 863 C CA . ASP A 1 123 ? 30.014 -24.523 -25.787 1.00 77.56 123 ASP A CA 1
ATOM 864 C C . ASP A 1 123 ? 28.821 -23.599 -25.505 1.00 77.56 123 ASP A C 1
ATOM 866 O O . ASP A 1 123 ? 28.284 -23.005 -26.449 1.00 77.56 123 ASP A O 1
ATOM 870 N N . PRO A 1 124 ? 28.408 -23.407 -24.235 1.00 78.19 124 PRO A N 1
ATOM 871 C CA . PRO A 1 124 ? 27.213 -22.626 -23.927 1.00 78.19 124 PRO A CA 1
ATOM 872 C C . PRO A 1 124 ? 27.397 -21.152 -24.312 1.00 78.19 124 PRO A C 1
ATOM 874 O O . PRO A 1 124 ? 26.427 -20.404 -24.431 1.00 78.19 124 PRO A O 1
ATOM 877 N N . TRP A 1 125 ? 28.641 -20.731 -24.569 1.00 77.12 125 TRP A N 1
ATOM 878 C CA . TRP A 1 125 ? 28.995 -19.402 -25.043 1.00 77.12 125 TRP A CA 1
ATOM 879 C C . TRP A 1 125 ? 28.993 -19.270 -26.572 1.00 77.12 125 TRP A C 1
ATOM 881 O O . TRP A 1 125 ? 29.053 -18.145 -27.061 1.00 77.12 125 TRP A O 1
ATOM 891 N N . ALA A 1 126 ? 28.863 -20.349 -27.351 1.00 79.44 126 ALA A N 1
ATOM 892 C CA . ALA A 1 126 ? 28.822 -20.308 -28.815 1.00 79.44 126 ALA A CA 1
ATOM 893 C C . ALA A 1 126 ? 27.764 -19.338 -29.401 1.00 79.44 126 ALA A C 1
ATOM 895 O O . ALA A 1 126 ? 28.133 -18.546 -30.279 1.00 79.44 126 ALA A O 1
ATOM 896 N N . PRO A 1 127 ? 26.491 -19.301 -28.940 1.00 77.19 127 PRO A N 1
ATOM 897 C CA . PRO A 1 127 ? 25.536 -18.285 -29.395 1.00 77.19 127 PRO A CA 1
ATOM 898 C C . PRO A 1 127 ? 25.954 -16.865 -28.973 1.00 77.19 127 PRO A C 1
ATOM 900 O O . PRO A 1 127 ? 25.901 -15.935 -29.778 1.00 77.19 127 PRO A O 1
ATOM 903 N N . TRP A 1 128 ? 26.470 -16.694 -27.754 1.00 73.19 128 TRP A N 1
ATOM 904 C CA . TRP A 1 128 ? 26.932 -15.401 -27.235 1.00 73.19 128 TRP A CA 1
ATOM 905 C C . TRP A 1 128 ? 28.170 -14.860 -27.973 1.00 73.19 128 TRP A C 1
ATOM 907 O O . TRP A 1 128 ? 28.295 -13.650 -28.167 1.00 73.19 128 TRP A O 1
ATOM 917 N N . ARG A 1 129 ? 29.063 -15.734 -28.462 1.00 74.56 129 ARG A N 1
ATOM 918 C CA . ARG A 1 129 ? 30.197 -15.361 -29.329 1.00 74.56 129 ARG A CA 1
ATOM 919 C C . ARG A 1 129 ? 29.718 -14.794 -30.670 1.00 74.56 129 ARG A C 1
ATOM 921 O O . ARG A 1 129 ? 30.318 -13.833 -31.147 1.00 74.56 129 ARG A O 1
ATOM 928 N N . LYS A 1 130 ? 28.638 -15.336 -31.254 1.00 72.69 130 LYS A N 1
ATOM 929 C CA . LYS A 1 130 ? 28.027 -14.819 -32.500 1.00 72.69 130 LYS A CA 1
ATOM 930 C C . LYS A 1 130 ? 27.401 -13.430 -32.313 1.00 72.69 130 LYS A C 1
ATOM 932 O O . LYS A 1 130 ? 27.393 -12.645 -33.253 1.00 72.69 130 LYS A O 1
ATOM 937 N N . LEU A 1 131 ? 26.935 -13.114 -31.102 1.00 65.81 131 LEU A N 1
ATOM 938 C CA . LEU A 1 131 ? 26.335 -11.822 -30.750 1.00 65.81 131 LEU A CA 1
ATOM 939 C C . LEU A 1 131 ? 27.349 -10.713 -30.407 1.00 65.81 131 LEU A C 1
ATOM 941 O O . LEU A 1 131 ? 26.936 -9.572 -30.210 1.00 65.81 131 LEU A O 1
ATOM 945 N N . ARG A 1 132 ? 28.665 -10.983 -30.351 1.00 64.69 132 ARG A N 1
ATOM 946 C CA . ARG A 1 132 ? 29.661 -9.914 -30.144 1.00 64.69 132 ARG A CA 1
ATOM 947 C C . ARG A 1 132 ? 29.793 -9.033 -31.396 1.00 64.69 132 ARG A C 1
ATOM 949 O O . ARG A 1 132 ? 30.314 -9.509 -32.409 1.00 64.69 132 ARG A O 1
ATOM 956 N N . PRO A 1 133 ? 29.449 -7.733 -31.340 1.00 64.62 133 PRO A N 1
ATOM 957 C CA . PRO A 1 133 ? 29.744 -6.829 -32.437 1.00 64.62 133 PRO A CA 1
ATOM 958 C C . PRO A 1 133 ? 31.257 -6.605 -32.509 1.00 64.62 133 PRO A C 1
ATOM 960 O O . PRO A 1 133 ? 31.862 -6.056 -31.591 1.00 64.62 133 PRO A O 1
ATOM 963 N N . ARG A 1 134 ? 31.881 -6.978 -33.631 1.00 71.50 134 ARG A N 1
ATOM 964 C CA . ARG A 1 134 ? 33.311 -6.703 -33.883 1.00 71.50 134 ARG A CA 1
ATOM 965 C C . ARG A 1 134 ? 33.628 -5.211 -34.068 1.00 71.50 134 ARG A C 1
ATOM 967 O O . ARG A 1 134 ? 34.795 -4.847 -34.156 1.00 71.50 134 ARG A O 1
ATOM 974 N N . SER A 1 135 ? 32.612 -4.347 -34.136 1.00 80.12 135 SER A N 1
ATOM 975 C CA . SER A 1 135 ? 32.758 -2.898 -34.268 1.00 80.12 135 SER A CA 1
ATOM 976 C C . SER A 1 135 ? 32.385 -2.169 -32.975 1.00 80.12 135 SER A C 1
ATOM 978 O O . SER A 1 135 ? 31.382 -2.474 -32.326 1.00 80.12 135 SER A O 1
ATOM 980 N N . LEU A 1 136 ? 33.151 -1.124 -32.647 1.00 79.00 136 LEU A N 1
ATOM 981 C CA . LEU A 1 136 ? 32.883 -0.244 -31.503 1.00 79.00 136 LEU A CA 1
ATOM 982 C C . LEU A 1 136 ? 31.476 0.383 -31.564 1.00 79.00 136 LEU A C 1
ATOM 984 O O . LEU A 1 136 ? 30.835 0.558 -30.532 1.00 79.00 136 LEU A O 1
ATOM 988 N N . ARG A 1 137 ? 30.968 0.629 -32.780 1.00 82.38 137 ARG A N 1
ATOM 989 C CA . ARG A 1 137 ? 29.604 1.110 -33.047 1.00 82.38 137 ARG A CA 1
ATOM 990 C C . ARG A 1 137 ? 28.512 0.121 -32.624 1.00 82.38 137 ARG A C 1
ATOM 992 O O . ARG A 1 137 ? 27.469 0.548 -32.141 1.00 82.38 137 ARG A O 1
ATOM 999 N N . GLY A 1 138 ? 28.713 -1.187 -32.787 1.00 78.62 138 GLY A N 1
ATOM 1000 C CA . GLY A 1 138 ? 27.721 -2.162 -32.325 1.00 78.62 138 GLY A CA 1
ATOM 1001 C C . GLY A 1 138 ? 27.662 -2.233 -30.797 1.00 78.62 138 GLY A C 1
ATOM 1002 O O . GLY A 1 138 ? 26.576 -2.296 -30.226 1.00 78.62 138 GLY A O 1
ATOM 1003 N N . ALA A 1 139 ? 28.816 -2.136 -30.126 1.00 78.00 139 ALA A N 1
ATOM 1004 C CA . ALA A 1 139 ? 28.888 -2.128 -28.665 1.00 78.00 139 ALA A CA 1
ATOM 1005 C C . ALA A 1 139 ? 28.216 -0.888 -28.044 1.00 78.00 139 ALA A C 1
ATOM 1007 O O . ALA A 1 139 ? 27.486 -1.017 -27.062 1.00 78.00 139 ALA A O 1
ATOM 1008 N N . THR A 1 140 ? 28.402 0.303 -28.628 1.00 77.75 140 THR A N 1
ATOM 1009 C CA . THR A 1 140 ? 27.727 1.526 -28.157 1.00 77.75 140 THR A CA 1
ATOM 1010 C C . THR A 1 140 ? 26.223 1.515 -28.433 1.00 77.75 140 THR A C 1
ATOM 1012 O O . THR A 1 140 ? 25.462 1.966 -27.583 1.00 77.75 140 THR A O 1
ATOM 1015 N N . ALA A 1 141 ? 25.772 0.959 -29.564 1.00 79.81 141 ALA A N 1
ATOM 1016 C CA . ALA A 1 141 ? 24.343 0.801 -29.850 1.00 79.81 141 ALA A CA 1
ATOM 1017 C C . ALA A 1 141 ? 23.654 -0.141 -28.842 1.00 79.81 141 ALA A C 1
ATOM 1019 O O . ALA A 1 141 ? 22.603 0.203 -28.307 1.00 79.81 141 ALA A O 1
ATOM 1020 N N . LEU A 1 142 ? 24.275 -1.284 -28.520 1.00 79.88 142 LEU A N 1
ATOM 1021 C CA . LEU A 1 142 ? 23.785 -2.217 -27.496 1.00 79.88 142 LEU A CA 1
ATOM 1022 C C . LEU A 1 142 ? 23.767 -1.598 -26.089 1.00 79.88 142 LEU A C 1
ATOM 1024 O O . LEU A 1 142 ? 22.796 -1.785 -25.360 1.00 79.88 142 LEU A O 1
ATOM 1028 N N . GLY A 1 143 ? 24.792 -0.821 -25.721 1.00 77.94 143 GLY A N 1
ATOM 1029 C CA . GLY A 1 143 ? 24.822 -0.094 -24.445 1.00 77.94 143 GLY A CA 1
ATOM 1030 C C . GLY A 1 143 ? 23.701 0.946 -24.317 1.00 77.94 143 GLY A C 1
ATOM 1031 O O . GLY A 1 143 ? 23.041 1.007 -23.281 1.00 77.94 143 GLY A O 1
ATOM 1032 N N . LEU A 1 144 ? 23.437 1.718 -25.381 1.00 80.88 144 LEU A N 1
ATOM 1033 C CA . LEU A 1 144 ? 22.334 2.691 -25.427 1.00 80.88 144 LEU A CA 1
ATOM 1034 C C . LEU A 1 144 ? 20.960 2.007 -25.388 1.00 80.88 144 LEU A C 1
ATOM 1036 O O . LEU A 1 144 ? 20.089 2.450 -24.645 1.00 80.88 144 LEU A O 1
ATOM 1040 N N . ALA A 1 145 ? 20.772 0.915 -26.136 1.00 81.06 145 ALA A N 1
ATOM 1041 C CA . ALA A 1 145 ? 19.526 0.148 -26.129 1.00 81.06 145 ALA A CA 1
ATOM 1042 C C . ALA A 1 145 ? 19.239 -0.471 -24.749 1.00 81.06 145 ALA A C 1
ATOM 1044 O O . ALA A 1 145 ? 18.116 -0.376 -24.259 1.00 81.06 145 ALA A O 1
ATOM 1045 N N . GLY A 1 146 ? 20.257 -1.040 -24.092 1.00 79.25 146 GLY A N 1
ATOM 1046 C CA . GLY A 1 146 ? 20.141 -1.569 -22.731 1.00 79.25 146 GLY A CA 1
ATOM 1047 C C . GLY A 1 146 ? 19.791 -0.487 -21.705 1.00 79.25 146 GLY A C 1
ATOM 1048 O O . GLY A 1 146 ? 18.871 -0.673 -20.914 1.00 79.25 146 GLY A O 1
ATOM 1049 N N . ALA A 1 147 ? 20.462 0.669 -21.755 1.00 79.50 147 ALA A N 1
ATOM 1050 C CA . ALA A 1 147 ? 20.151 1.800 -20.879 1.00 79.50 147 ALA A CA 1
ATOM 1051 C C . ALA A 1 147 ? 18.729 2.348 -21.111 1.00 79.50 147 ALA A C 1
ATOM 1053 O O . ALA A 1 147 ? 18.017 2.623 -20.150 1.00 79.50 147 ALA A O 1
ATOM 1054 N N . ALA A 1 148 ? 18.287 2.459 -22.368 1.00 84.12 148 ALA A N 1
ATOM 1055 C CA . ALA A 1 148 ? 16.939 2.919 -22.699 1.00 84.12 148 ALA A CA 1
ATOM 1056 C C . ALA A 1 148 ? 15.850 1.947 -22.206 1.00 84.12 148 ALA A C 1
ATOM 1058 O O . ALA A 1 148 ? 14.866 2.376 -21.605 1.00 84.12 148 ALA A O 1
ATOM 1059 N N . LEU A 1 149 ? 16.046 0.640 -22.405 1.00 85.62 149 LEU A N 1
ATOM 1060 C CA . LEU A 1 149 ? 15.102 -0.395 -21.970 1.00 85.62 149 LEU A CA 1
ATOM 1061 C C . LEU A 1 149 ? 15.023 -0.498 -20.436 1.00 85.62 149 LEU A C 1
ATOM 1063 O O . LEU A 1 149 ? 13.951 -0.761 -19.899 1.00 85.62 149 LEU A O 1
ATOM 1067 N N . LEU A 1 150 ? 16.126 -0.221 -19.729 1.00 80.31 150 LEU A N 1
ATOM 1068 C CA . LEU A 1 150 ? 16.158 -0.133 -18.265 1.00 80.31 150 LEU A CA 1
ATOM 1069 C C . LEU A 1 150 ? 15.538 1.151 -17.702 1.00 80.31 150 LEU A C 1
ATOM 1071 O O . LEU A 1 150 ? 15.033 1.109 -16.587 1.00 80.31 150 LEU A O 1
ATOM 1075 N N . LEU A 1 151 ? 15.563 2.271 -18.432 1.00 81.81 151 LEU A N 1
ATOM 1076 C CA . LEU A 1 151 ? 14.918 3.525 -18.009 1.00 81.81 151 LEU A CA 1
ATOM 1077 C C . LEU A 1 151 ? 13.398 3.512 -18.206 1.00 81.81 151 LEU A C 1
ATOM 1079 O O . LEU A 1 151 ? 12.681 4.118 -17.414 1.00 81.81 151 LEU A O 1
ATOM 1083 N N . LEU A 1 152 ? 12.907 2.831 -19.246 1.00 84.62 152 LEU A N 1
ATOM 1084 C CA . LEU A 1 152 ? 11.493 2.829 -19.635 1.00 84.62 152 LEU A CA 1
ATOM 1085 C C . LEU A 1 152 ? 10.495 2.519 -18.487 1.00 84.62 152 LEU A C 1
ATOM 1087 O O . LEU A 1 152 ? 9.507 3.246 -18.390 1.00 84.62 152 LEU A O 1
ATOM 1091 N N . PRO A 1 153 ? 10.713 1.524 -17.595 1.00 83.06 153 PRO A N 1
ATOM 1092 C CA . PRO A 1 153 ? 9.798 1.250 -16.478 1.00 83.06 153 PRO A CA 1
ATOM 1093 C C . PRO A 1 153 ? 9.909 2.226 -15.290 1.00 83.06 153 PRO A C 1
ATOM 1095 O O . PRO A 1 153 ? 9.143 2.090 -14.341 1.00 83.06 153 PRO A O 1
ATOM 1098 N N . PHE A 1 154 ? 10.841 3.187 -15.311 1.00 82.19 154 PHE A N 1
ATOM 1099 C CA . PHE A 1 154 ? 11.018 4.204 -14.260 1.00 82.19 154 PHE A CA 1
ATOM 1100 C C . PHE A 1 154 ? 10.580 5.611 -14.697 1.00 82.19 154 PHE A C 1
ATOM 1102 O O . PHE A 1 154 ? 10.948 6.587 -14.046 1.00 82.19 154 PHE A O 1
ATOM 1109 N N . LEU A 1 155 ? 9.827 5.725 -15.797 1.00 84.88 155 LEU A N 1
ATOM 1110 C CA . LEU A 1 155 ? 9.244 6.993 -16.237 1.00 84.88 155 LEU A CA 1
ATOM 1111 C C . LEU A 1 155 ? 8.261 7.549 -15.200 1.00 84.88 155 LEU A C 1
ATOM 1113 O O . LEU A 1 155 ? 7.346 6.846 -14.776 1.00 84.88 155 LEU A O 1
ATOM 1117 N N . ASP A 1 156 ? 8.433 8.829 -14.862 1.00 85.44 156 ASP A N 1
ATOM 1118 C CA . ASP A 1 156 ? 7.606 9.566 -13.902 1.00 85.44 156 ASP A CA 1
ATOM 1119 C C . ASP A 1 156 ? 6.125 9.618 -14.377 1.00 85.44 156 ASP A C 1
ATOM 1121 O O . ASP A 1 156 ? 5.204 9.470 -13.578 1.00 85.44 156 ASP A O 1
ATOM 1125 N N . ASP A 1 157 ? 5.900 9.738 -15.698 1.00 86.50 157 ASP A N 1
ATOM 1126 C CA . ASP A 1 157 ? 4.607 9.555 -16.384 1.00 86.50 157 ASP A CA 1
ATOM 1127 C C . ASP A 1 157 ? 4.656 8.294 -17.292 1.00 86.50 157 ASP A C 1
ATOM 1129 O O . ASP A 1 157 ? 5.073 8.399 -18.456 1.00 86.50 157 ASP A O 1
ATOM 1133 N N . PRO A 1 158 ? 4.216 7.099 -16.848 1.00 85.31 158 PRO A N 1
ATOM 1134 C CA . PRO A 1 158 ? 4.272 5.884 -17.673 1.00 85.31 158 PRO A CA 1
ATOM 1135 C C . PRO A 1 158 ? 3.392 5.973 -18.932 1.00 85.31 158 PRO A C 1
ATOM 1137 O O . PRO A 1 158 ? 3.804 5.531 -20.005 1.00 85.31 158 PRO A O 1
ATOM 1140 N N . ASP A 1 159 ? 2.236 6.642 -18.858 1.00 88.00 159 ASP A N 1
ATOM 1141 C CA . ASP A 1 159 ? 1.334 6.877 -20.002 1.00 88.00 159 ASP A CA 1
ATOM 1142 C C . ASP A 1 159 ? 1.967 7.735 -21.118 1.00 88.00 159 ASP A C 1
ATOM 1144 O O . ASP A 1 159 ? 1.455 7.811 -22.240 1.00 88.00 159 ASP A O 1
ATOM 1148 N N . ARG A 1 160 ? 3.102 8.390 -20.834 1.00 88.38 160 ARG A N 1
ATOM 1149 C CA . ARG A 1 160 ? 3.844 9.248 -21.768 1.00 88.38 160 ARG A CA 1
ATOM 1150 C C . ARG A 1 160 ? 5.108 8.595 -22.327 1.00 88.38 160 ARG A C 1
ATOM 1152 O O . ARG A 1 160 ? 5.908 9.291 -22.949 1.00 88.38 160 ARG A O 1
ATOM 1159 N N . TRP A 1 161 ? 5.272 7.274 -22.203 1.00 89.44 161 TRP A N 1
ATOM 1160 C CA . TRP A 1 161 ? 6.399 6.513 -22.777 1.00 89.44 161 TRP A CA 1
ATOM 1161 C C . TRP A 1 161 ? 6.662 6.792 -24.270 1.00 89.44 161 TRP A C 1
ATOM 1163 O O . TRP A 1 161 ? 7.805 6.743 -24.731 1.00 89.44 161 TRP A O 1
ATOM 1173 N N . TRP A 1 162 ? 5.619 7.142 -25.025 1.00 89.38 162 TRP A N 1
ATOM 1174 C CA . TRP A 1 162 ? 5.700 7.501 -26.440 1.00 89.38 162 TRP A CA 1
ATOM 1175 C C . TRP A 1 162 ? 6.432 8.829 -26.700 1.00 89.38 162 TRP A C 1
ATOM 1177 O O . TRP A 1 162 ? 6.931 9.026 -27.805 1.00 89.38 162 TRP A O 1
ATOM 1187 N N . VAL A 1 163 ? 6.547 9.730 -25.716 1.00 90.31 163 VAL A N 1
ATOM 1188 C CA . VAL A 1 163 ? 7.236 11.028 -25.857 1.00 90.31 163 VAL A CA 1
ATOM 1189 C C . VAL A 1 163 ? 8.755 10.855 -26.038 1.00 90.31 163 VAL A C 1
ATOM 1191 O O . VAL A 1 163 ? 9.270 11.302 -27.066 1.00 90.31 163 VAL A O 1
ATOM 1194 N N . PRO A 1 164 ? 9.507 10.194 -25.130 1.00 85.19 164 PRO A N 1
ATOM 1195 C CA . PRO A 1 164 ? 10.939 9.970 -25.330 1.00 85.19 164 PRO A CA 1
ATOM 1196 C C . PRO A 1 164 ? 11.227 9.046 -26.522 1.00 85.19 164 PRO A C 1
ATOM 1198 O O . PRO A 1 164 ? 12.167 9.305 -27.275 1.00 85.19 164 PRO A O 1
ATOM 1201 N N . VAL A 1 165 ? 10.394 8.021 -26.754 1.00 87.00 165 VAL A N 1
ATOM 1202 C CA . VAL A 1 165 ? 10.504 7.144 -27.936 1.00 87.00 165 VAL A CA 1
ATOM 1203 C C . VAL A 1 165 ? 10.301 7.938 -29.231 1.00 87.00 165 VAL A C 1
ATOM 1205 O O . VAL A 1 165 ? 11.096 7.806 -30.162 1.00 87.00 165 VAL A O 1
ATOM 1208 N N . GLY A 1 166 ? 9.301 8.822 -29.271 1.00 87.31 166 GLY A N 1
ATOM 1209 C CA . GLY A 1 166 ? 9.024 9.720 -30.391 1.00 87.31 166 GLY A CA 1
ATOM 1210 C C . GLY A 1 166 ? 10.132 10.746 -30.635 1.00 87.31 166 GLY A C 1
ATOM 1211 O O . GLY A 1 166 ? 10.465 11.004 -31.788 1.00 87.31 166 GLY A O 1
ATOM 1212 N N . LEU A 1 167 ? 10.771 11.273 -29.584 1.00 88.38 167 LEU A N 1
ATOM 1213 C CA . LEU A 1 167 ? 11.951 12.140 -29.713 1.00 88.38 167 LEU A CA 1
ATOM 1214 C C . LEU A 1 167 ? 13.156 11.387 -30.294 1.00 88.38 167 LEU A C 1
ATOM 1216 O O . LEU A 1 167 ? 13.812 11.894 -31.206 1.00 88.38 167 LEU A O 1
ATOM 1220 N N . GLY A 1 168 ? 13.429 10.168 -29.821 1.00 85.94 168 GLY A N 1
ATOM 1221 C CA . GLY A 1 168 ? 14.496 9.321 -30.362 1.00 85.94 168 GLY A CA 1
ATOM 1222 C C . GLY A 1 168 ? 14.266 8.956 -31.832 1.00 85.94 168 GLY A C 1
ATOM 1223 O O . GLY A 1 168 ? 15.133 9.184 -32.679 1.00 85.94 168 GLY A O 1
ATOM 1224 N N . PHE A 1 169 ? 13.075 8.447 -32.159 1.00 87.81 169 PHE A N 1
ATOM 1225 C CA . PHE A 1 169 ? 12.712 8.059 -33.525 1.00 87.81 169 PHE A CA 1
ATOM 1226 C C . PHE A 1 169 ? 12.608 9.264 -34.471 1.00 87.81 169 PHE A C 1
ATOM 1228 O O . PHE A 1 169 ? 13.126 9.217 -35.583 1.00 87.81 169 PHE A O 1
ATOM 1235 N N . GLY A 1 170 ? 12.012 10.372 -34.020 1.00 88.38 170 GLY A N 1
ATOM 1236 C CA . GLY A 1 170 ? 11.929 11.624 -34.773 1.00 88.38 170 GLY A CA 1
ATOM 1237 C C . GLY A 1 170 ? 13.305 12.220 -35.072 1.00 88.38 170 GLY A C 1
ATOM 1238 O O . GLY A 1 170 ? 13.536 12.694 -36.182 1.00 88.38 170 GLY A O 1
ATOM 1239 N N . THR A 1 171 ? 14.258 12.112 -34.138 1.00 90.19 171 THR A N 1
ATOM 1240 C CA . THR A 1 171 ? 15.663 12.486 -34.378 1.00 90.19 171 THR A CA 1
ATOM 1241 C C . THR A 1 171 ? 16.302 11.599 -35.447 1.00 90.19 171 THR A C 1
ATOM 1243 O O . THR A 1 171 ? 16.960 12.112 -36.350 1.00 90.19 171 THR A O 1
ATOM 1246 N N . LEU A 1 172 ? 16.086 10.280 -35.394 1.00 87.94 172 LEU A N 1
ATOM 1247 C CA . LEU A 1 172 ? 16.597 9.345 -36.404 1.00 87.94 172 LEU A CA 1
ATOM 1248 C C . LEU A 1 172 ? 16.026 9.665 -37.795 1.00 87.94 172 LEU A C 1
ATOM 1250 O O . LEU A 1 172 ? 16.780 9.775 -38.762 1.00 87.94 172 LEU A O 1
ATOM 1254 N N . LEU A 1 173 ? 14.712 9.886 -37.878 1.00 91.00 173 LEU A N 1
ATOM 1255 C CA . LEU A 1 173 ? 14.015 10.262 -39.106 1.00 91.00 173 LEU A CA 1
ATOM 1256 C C . LEU A 1 173 ? 14.530 11.599 -39.664 1.00 91.00 173 LEU A C 1
ATOM 1258 O O . LEU A 1 173 ? 14.800 11.693 -40.859 1.00 91.00 173 LEU A O 1
ATOM 1262 N N . LEU A 1 174 ? 14.741 12.608 -38.814 1.00 90.25 174 LEU A N 1
ATOM 1263 C CA . LEU A 1 174 ? 15.294 13.906 -39.212 1.00 90.25 174 LEU A CA 1
ATOM 1264 C C . LEU A 1 174 ? 16.725 13.778 -39.766 1.00 90.25 174 LEU A C 1
ATOM 1266 O O . LEU A 1 174 ? 17.030 14.340 -40.818 1.00 90.25 174 LEU A O 1
ATOM 1270 N N . LEU A 1 175 ? 17.591 13.000 -39.107 1.00 88.75 175 LEU A N 1
ATOM 1271 C CA . LEU A 1 175 ? 18.961 12.738 -39.571 1.00 88.75 175 LEU A CA 1
ATOM 1272 C C . LEU A 1 175 ? 18.996 11.975 -40.907 1.00 88.75 175 LEU A C 1
ATOM 1274 O O . LEU A 1 175 ? 19.882 12.223 -41.729 1.00 88.75 175 LEU A O 1
ATOM 1278 N N . ALA A 1 176 ? 18.032 11.080 -41.140 1.00 87.12 176 ALA A N 1
ATOM 1279 C CA . ALA A 1 176 ? 17.875 10.363 -42.403 1.00 87.12 176 ALA A CA 1
ATOM 1280 C C . ALA A 1 176 ? 17.356 11.278 -43.530 1.00 87.12 176 ALA A C 1
ATOM 1282 O O . ALA A 1 176 ? 17.954 11.321 -44.606 1.00 87.12 176 ALA A O 1
ATOM 1283 N N . LEU A 1 177 ? 16.294 12.057 -43.275 1.00 90.31 177 LEU A N 1
ATOM 1284 C CA . LEU A 1 177 ? 15.689 12.983 -44.244 1.00 90.31 177 LEU A CA 1
ATOM 1285 C C . LEU A 1 177 ? 16.672 14.068 -44.700 1.00 90.31 177 LEU A C 1
ATOM 1287 O O . LEU A 1 177 ? 16.812 14.310 -45.897 1.00 90.31 177 LEU A O 1
ATOM 1291 N N . LEU A 1 178 ? 17.419 14.666 -43.766 1.00 90.69 178 LEU A N 1
ATOM 1292 C CA . LEU A 1 178 ? 18.461 15.655 -44.073 1.00 90.69 178 LEU A CA 1
ATOM 1293 C C . LEU A 1 178 ? 19.741 15.030 -44.669 1.00 90.69 178 LEU A C 1
ATOM 1295 O O . LEU A 1 178 ? 20.708 15.743 -44.930 1.00 90.69 178 LEU A O 1
ATOM 1299 N N . ARG A 1 179 ? 19.785 13.699 -44.850 1.00 87.19 179 ARG A N 1
ATOM 1300 C CA . ARG A 1 179 ? 20.964 12.910 -45.263 1.00 87.19 179 ARG A CA 1
ATOM 1301 C C . ARG A 1 179 ? 22.214 13.122 -44.392 1.00 87.19 179 ARG A C 1
ATOM 1303 O O . ARG A 1 179 ? 23.319 12.749 -44.799 1.00 87.19 179 ARG A O 1
ATOM 1310 N N . LEU A 1 180 ? 22.046 13.637 -43.170 1.00 86.38 180 LEU A N 1
ATOM 1311 C CA . LEU A 1 180 ? 23.128 13.832 -42.203 1.00 86.38 180 LEU A CA 1
ATOM 1312 C C . LEU A 1 180 ? 23.813 12.512 -41.832 1.00 86.38 180 LEU A C 1
ATOM 1314 O O . LEU A 1 180 ? 24.986 12.537 -41.483 1.00 86.38 180 LEU A O 1
ATOM 1318 N N . ASP A 1 181 ? 23.146 11.363 -41.970 1.00 80.69 181 ASP A N 1
ATOM 1319 C CA . ASP A 1 181 ? 23.764 10.046 -41.761 1.00 80.69 181 ASP A CA 1
ATOM 1320 C C . ASP A 1 181 ? 25.002 9.797 -42.652 1.00 80.69 181 ASP A C 1
ATOM 1322 O O . ASP A 1 181 ? 25.999 9.230 -42.196 1.00 80.69 181 ASP A O 1
ATOM 1326 N N . ARG A 1 182 ? 25.010 10.318 -43.892 1.00 84.38 182 ARG A N 1
ATOM 1327 C CA . ARG A 1 182 ? 26.185 10.237 -44.782 1.00 84.38 182 ARG A CA 1
ATOM 1328 C C . ARG A 1 182 ? 27.336 11.122 -44.291 1.00 84.38 182 ARG A C 1
ATOM 1330 O O . ARG A 1 182 ? 28.494 10.753 -44.464 1.00 84.38 182 ARG A O 1
ATOM 1337 N N . LEU A 1 183 ? 27.023 12.251 -43.650 1.00 87.12 183 LEU A N 1
ATOM 1338 C CA . LEU A 1 183 ? 27.996 13.150 -43.014 1.00 87.12 183 LEU A CA 1
ATOM 1339 C C . LEU A 1 183 ? 28.543 12.547 -41.705 1.00 87.12 183 LEU A C 1
ATOM 1341 O O . LEU A 1 183 ? 29.739 12.587 -41.439 1.00 87.12 183 LEU A O 1
ATOM 1345 N N . LEU A 1 184 ? 27.655 11.922 -40.926 1.00 85.44 184 LEU A N 1
ATOM 1346 C CA . LEU A 1 184 ? 27.926 11.187 -39.689 1.00 85.44 184 LEU A CA 1
ATOM 1347 C C . LEU A 1 184 ? 28.561 9.809 -39.935 1.00 85.44 184 LEU A C 1
ATOM 1349 O O . LEU A 1 184 ? 28.809 9.079 -38.979 1.00 85.44 184 LEU A O 1
ATOM 1353 N N . GLN A 1 185 ? 28.825 9.424 -41.187 1.00 88.19 185 GLN A N 1
ATOM 1354 C CA . GLN A 1 185 ? 29.451 8.153 -41.568 1.00 88.19 185 GLN A CA 1
ATOM 1355 C C . GLN A 1 185 ? 28.756 6.901 -40.986 1.00 88.19 185 GLN A C 1
ATOM 1357 O O . GLN A 1 185 ? 29.435 5.898 -40.745 1.00 88.19 185 GLN A O 1
ATOM 1362 N N . GLY A 1 186 ? 27.447 6.934 -40.708 1.00 84.25 186 GLY A N 1
ATOM 1363 C CA . GLY A 1 186 ? 26.732 5.850 -40.015 1.00 84.25 186 GLY A CA 1
ATOM 1364 C C . GLY A 1 186 ? 26.740 5.917 -38.477 1.00 84.25 186 GLY A C 1
ATOM 1365 O O . GLY A 1 186 ? 26.577 4.883 -37.828 1.00 84.25 186 GLY A O 1
ATOM 1366 N N . TRP A 1 187 ? 26.971 7.094 -37.878 1.00 89.06 187 TRP A N 1
ATOM 1367 C CA . TRP A 1 187 ? 26.765 7.356 -36.440 1.00 89.06 187 TRP A CA 1
ATOM 1368 C C . TRP A 1 187 ? 25.359 7.911 -36.106 1.00 89.06 187 TRP A C 1
ATOM 1370 O O . TRP A 1 187 ? 25.049 8.103 -34.929 1.00 89.06 187 TRP A O 1
ATOM 1380 N N . ALA A 1 188 ? 24.477 8.153 -37.088 1.00 86.88 188 ALA A N 1
ATOM 1381 C CA . ALA A 1 188 ? 23.119 8.657 -36.832 1.00 86.88 188 ALA A CA 1
ATOM 1382 C C . ALA A 1 188 ? 22.284 7.833 -35.820 1.00 86.88 188 ALA A C 1
ATOM 1384 O O . ALA A 1 188 ? 21.671 8.458 -34.948 1.00 86.88 188 ALA A O 1
ATOM 1385 N N . PRO A 1 189 ? 22.268 6.478 -35.831 1.00 84.94 189 PRO A N 1
ATOM 1386 C CA . PRO A 1 189 ? 21.515 5.719 -34.827 1.00 84.94 189 PRO A CA 1
ATOM 1387 C C . PRO A 1 189 ? 22.061 5.901 -33.401 1.00 84.94 189 PRO A C 1
ATOM 1389 O O . PRO A 1 189 ? 21.300 5.805 -32.441 1.00 84.94 189 PRO A O 1
ATOM 1392 N N . HIS A 1 190 ? 23.349 6.221 -33.233 1.00 85.19 190 HIS A N 1
ATOM 1393 C CA . HIS A 1 190 ? 23.925 6.538 -31.921 1.00 85.19 190 HIS A CA 1
ATOM 1394 C C . HIS A 1 190 ? 23.486 7.907 -31.423 1.00 85.19 190 HIS A C 1
ATOM 1396 O O . HIS A 1 190 ? 23.170 8.037 -30.247 1.00 85.19 190 HIS A O 1
ATOM 1402 N N . VAL A 1 191 ? 23.419 8.909 -32.305 1.00 87.88 191 VAL A N 1
ATOM 1403 C CA . VAL A 1 191 ? 22.897 10.242 -31.960 1.00 87.88 191 VAL A CA 1
ATOM 1404 C C . VAL A 1 191 ? 21.427 10.138 -31.545 1.00 87.88 191 VAL A C 1
ATOM 1406 O O . VAL A 1 191 ? 21.055 10.637 -30.486 1.00 87.88 191 VAL A O 1
ATOM 1409 N N . ALA A 1 192 ? 20.611 9.408 -32.312 1.00 85.88 192 ALA A N 1
ATOM 1410 C CA . ALA A 1 192 ? 19.221 9.126 -31.957 1.00 85.88 192 ALA A CA 1
ATOM 1411 C C . ALA A 1 192 ? 19.092 8.359 -30.626 1.00 85.88 192 ALA A C 1
ATOM 1413 O O . ALA A 1 192 ? 18.253 8.706 -29.797 1.00 85.88 192 ALA A O 1
ATOM 1414 N N . GLY A 1 193 ? 19.952 7.363 -30.380 1.00 83.31 193 GLY A N 1
ATOM 1415 C CA . GLY A 1 193 ? 20.001 6.624 -29.115 1.00 83.31 193 GLY A CA 1
ATOM 1416 C C . GLY A 1 193 ? 20.422 7.481 -27.915 1.00 83.31 193 GLY A C 1
ATOM 1417 O O . GLY A 1 193 ? 19.865 7.326 -26.833 1.00 83.31 193 GLY A O 1
ATOM 1418 N N . VAL A 1 194 ? 21.349 8.427 -28.097 1.00 88.12 194 VAL A N 1
ATOM 1419 C CA . VAL A 1 194 ? 21.727 9.403 -27.059 1.00 88.12 194 VAL A CA 1
ATOM 1420 C C . VAL A 1 194 ? 20.576 10.366 -26.769 1.00 88.12 194 VAL A C 1
ATOM 1422 O O . VAL A 1 194 ? 20.307 10.625 -25.600 1.00 88.12 194 VAL A O 1
ATOM 1425 N N . VAL A 1 195 ? 19.853 10.846 -27.788 1.00 90.12 195 VAL A N 1
ATOM 1426 C CA . VAL A 1 195 ? 18.656 11.685 -27.584 1.00 90.12 195 VAL A CA 1
ATOM 1427 C C . VAL A 1 195 ? 17.535 10.903 -26.895 1.00 90.12 195 VAL A C 1
ATOM 1429 O O . VAL A 1 195 ? 16.917 11.437 -25.979 1.00 90.12 195 VAL A O 1
ATOM 1432 N N . LEU A 1 196 ? 17.318 9.632 -27.252 1.00 87.00 196 LEU A N 1
ATOM 1433 C CA . LEU A 1 196 ? 16.373 8.746 -26.563 1.00 87.00 196 LEU A CA 1
ATOM 1434 C C . LEU A 1 196 ? 16.732 8.587 -25.079 1.00 87.00 196 LEU A C 1
ATOM 1436 O O . LEU A 1 196 ? 15.886 8.818 -24.221 1.00 87.00 196 LEU A O 1
ATOM 1440 N N . VAL A 1 197 ? 17.985 8.238 -24.762 1.00 86.12 197 VAL A N 1
ATOM 1441 C CA . VAL A 1 197 ? 18.438 8.094 -23.369 1.00 86.12 197 VAL A CA 1
ATOM 1442 C C . VAL A 1 197 ? 18.344 9.428 -22.624 1.00 86.12 197 VAL A C 1
ATOM 1444 O O . VAL A 1 197 ? 17.843 9.448 -21.507 1.00 86.12 197 VAL A O 1
ATOM 1447 N N . ALA A 1 198 ? 18.727 10.554 -23.231 1.00 87.44 198 ALA A N 1
ATOM 1448 C CA . ALA A 1 198 ? 18.589 11.873 -22.610 1.00 87.44 198 ALA A CA 1
ATOM 1449 C C . ALA A 1 198 ? 17.119 12.250 -22.344 1.00 87.44 198 ALA A C 1
ATOM 1451 O O . ALA A 1 198 ? 16.810 12.776 -21.277 1.00 87.44 198 ALA A O 1
ATOM 1452 N N . ALA A 1 199 ? 16.206 11.946 -23.272 1.00 85.75 199 ALA A N 1
ATOM 1453 C CA . ALA A 1 199 ? 14.771 12.166 -23.101 1.00 85.75 199 ALA A CA 1
ATOM 1454 C C . ALA A 1 199 ? 14.164 11.251 -22.022 1.00 85.75 199 ALA A C 1
ATOM 1456 O O . ALA A 1 199 ? 13.307 11.699 -21.264 1.00 85.75 199 ALA A O 1
ATOM 1457 N N . LEU A 1 200 ? 14.641 10.006 -21.910 1.00 84.88 200 LEU A N 1
ATOM 1458 C CA . LEU A 1 200 ? 14.265 9.082 -20.839 1.00 84.88 200 LEU A CA 1
ATOM 1459 C C . LEU A 1 200 ? 14.772 9.574 -19.476 1.00 84.88 200 LEU A C 1
ATOM 1461 O O . LEU A 1 200 ? 13.962 9.742 -18.579 1.00 84.88 200 LEU A O 1
ATOM 1465 N N . VAL A 1 201 ? 16.057 9.925 -19.332 1.00 86.56 201 VAL A N 1
ATOM 1466 C CA . VAL A 1 201 ? 16.612 10.526 -18.096 1.00 86.56 201 VAL A CA 1
ATOM 1467 C C . VAL A 1 201 ? 15.872 11.814 -17.708 1.00 86.56 201 VAL A C 1
ATOM 1469 O O . VAL A 1 201 ? 15.665 12.098 -16.530 1.00 86.56 201 VAL A O 1
ATOM 1472 N N . ASN A 1 202 ? 15.422 12.589 -18.697 1.00 88.94 202 ASN A N 1
ATOM 1473 C CA . ASN A 1 202 ? 14.595 13.775 -18.496 1.00 88.94 202 ASN A CA 1
ATOM 1474 C C . ASN A 1 202 ? 13.150 13.459 -18.049 1.00 88.94 202 ASN A C 1
ATOM 1476 O O . ASN A 1 202 ? 12.500 14.342 -17.496 1.00 88.94 202 ASN A O 1
ATOM 1480 N N . GLY A 1 203 ? 12.660 12.244 -18.297 1.00 85.56 203 GLY A N 1
ATOM 1481 C CA . GLY A 1 203 ? 11.378 11.714 -17.825 1.00 85.56 203 GLY A CA 1
ATOM 1482 C C . GLY A 1 203 ? 11.485 10.762 -16.626 1.00 85.56 203 GLY A C 1
ATOM 1483 O O . GLY A 1 203 ? 10.477 10.174 -16.263 1.00 85.56 203 GLY A O 1
ATOM 1484 N N . THR A 1 204 ? 12.678 10.589 -16.043 1.00 85.06 204 THR A N 1
ATOM 1485 C CA . THR A 1 204 ? 12.921 9.912 -14.752 1.00 85.06 204 THR A CA 1
ATOM 1486 C C . THR A 1 204 ? 13.571 10.898 -13.764 1.00 85.06 204 THR A C 1
ATOM 1488 O O . THR A 1 204 ? 14.578 10.595 -13.111 1.00 85.06 204 THR A O 1
ATOM 1491 N N . ARG A 1 205 ? 13.092 12.148 -13.742 1.00 86.44 205 ARG A N 1
ATOM 1492 C CA . ARG A 1 205 ? 13.690 13.253 -12.973 1.00 86.44 205 ARG A CA 1
ATOM 1493 C C . ARG A 1 205 ? 13.418 13.123 -11.481 1.00 86.44 205 ARG A C 1
ATOM 1495 O O . ARG A 1 205 ? 14.255 13.560 -10.691 1.00 86.44 205 ARG A O 1
ATOM 1502 N N . GLU A 1 206 ? 12.290 12.532 -11.093 1.00 85.12 206 GLU A N 1
ATOM 1503 C CA . GLU A 1 206 ? 11.944 12.351 -9.678 1.00 85.12 206 GLU A CA 1
ATOM 1504 C C . GLU A 1 206 ? 12.708 11.178 -9.036 1.00 85.12 206 GLU A C 1
ATOM 1506 O O . GLU A 1 206 ? 12.882 11.137 -7.815 1.00 85.12 206 GLU A O 1
ATOM 1511 N N . ASN A 1 207 ? 13.261 10.271 -9.853 1.00 83.44 207 ASN A N 1
ATOM 1512 C CA . ASN A 1 207 ? 14.055 9.123 -9.414 1.00 83.44 207 ASN A CA 1
ATOM 1513 C C . ASN A 1 207 ? 15.510 9.161 -9.942 1.00 83.44 207 ASN A C 1
ATOM 1515 O O . ASN A 1 207 ? 15.870 8.408 -10.853 1.00 83.44 207 ASN A O 1
ATOM 1519 N N . PRO A 1 208 ? 16.400 9.990 -9.357 1.00 81.19 208 PRO A N 1
ATOM 1520 C CA . PRO A 1 208 ? 17.762 10.167 -9.864 1.00 81.19 208 PRO A CA 1
ATOM 1521 C C . PRO A 1 208 ? 18.652 8.914 -9.771 1.00 81.19 208 PRO A C 1
ATOM 1523 O O . PRO A 1 208 ? 19.673 8.821 -10.450 1.00 81.19 208 PRO A O 1
ATOM 1526 N N . TRP A 1 209 ? 18.270 7.922 -8.963 1.00 83.88 209 TRP A N 1
ATOM 1527 C CA . TRP A 1 209 ? 19.000 6.657 -8.863 1.00 83.88 209 TRP A CA 1
ATOM 1528 C C . TRP A 1 209 ? 18.710 5.712 -10.038 1.00 83.88 209 TRP A C 1
ATOM 1530 O O . TRP A 1 209 ? 19.583 4.922 -10.400 1.00 83.88 209 TRP A O 1
ATOM 1540 N N . ALA A 1 210 ? 17.540 5.826 -10.682 1.00 79.81 210 ALA A N 1
ATOM 1541 C CA . ALA A 1 210 ? 17.180 5.006 -11.839 1.00 79.81 210 ALA A CA 1
ATOM 1542 C C . ALA A 1 210 ? 18.113 5.260 -13.035 1.00 79.81 210 ALA A C 1
ATOM 1544 O O . ALA A 1 210 ? 18.619 4.309 -13.636 1.00 79.81 210 ALA A O 1
ATOM 1545 N N . TRP A 1 211 ? 18.432 6.526 -13.340 1.00 82.31 211 TRP A N 1
ATOM 1546 C CA . TRP A 1 211 ? 19.376 6.834 -14.418 1.00 82.31 211 TRP A CA 1
ATOM 1547 C C . TRP A 1 211 ? 20.822 6.482 -14.073 1.00 82.31 211 TRP A C 1
ATOM 1549 O O . TRP A 1 211 ? 21.557 6.032 -14.952 1.00 82.31 211 TRP A O 1
ATOM 1559 N N . ALA A 1 212 ? 21.232 6.600 -12.808 1.00 84.31 212 ALA A N 1
ATOM 1560 C CA . ALA A 1 212 ? 22.554 6.152 -12.377 1.00 84.31 212 ALA A CA 1
ATOM 1561 C C . ALA A 1 212 ? 22.721 4.626 -12.548 1.00 84.31 212 ALA A C 1
ATOM 1563 O O . ALA A 1 212 ? 23.739 4.176 -13.082 1.00 84.31 212 ALA A O 1
ATOM 1564 N N . LEU A 1 213 ? 21.693 3.840 -12.198 1.00 79.00 213 LEU A N 1
ATOM 1565 C CA . LEU A 1 213 ? 21.648 2.396 -12.450 1.00 79.00 213 LEU A CA 1
ATOM 1566 C C . LEU A 1 213 ? 21.678 2.083 -13.955 1.00 79.00 213 LEU A C 1
ATOM 1568 O O . LEU A 1 213 ? 22.545 1.329 -14.398 1.00 79.00 213 LEU A O 1
ATOM 1572 N N . ALA A 1 214 ? 20.800 2.690 -14.758 1.00 81.19 214 ALA A N 1
ATOM 1573 C CA . ALA A 1 214 ? 20.720 2.424 -16.197 1.00 81.19 214 ALA A CA 1
ATOM 1574 C C . ALA A 1 214 ? 22.016 2.781 -16.952 1.00 81.19 214 ALA A C 1
ATOM 1576 O O . ALA A 1 214 ? 22.469 2.006 -17.799 1.00 81.19 214 ALA A O 1
ATOM 1577 N N . LEU A 1 215 ? 22.664 3.902 -16.607 1.00 81.00 215 LEU A N 1
ATOM 1578 C CA . LEU A 1 215 ? 23.984 4.253 -17.140 1.00 81.00 215 LEU A CA 1
ATOM 1579 C C . LEU A 1 215 ? 25.059 3.250 -16.700 1.00 81.00 215 LEU A C 1
ATOM 1581 O O . LEU A 1 215 ? 25.881 2.856 -17.526 1.00 81.00 215 LEU A O 1
ATOM 1585 N N . SER A 1 216 ? 25.047 2.794 -15.440 1.00 81.50 216 SER A N 1
ATOM 1586 C CA . SER A 1 216 ? 26.018 1.802 -14.959 1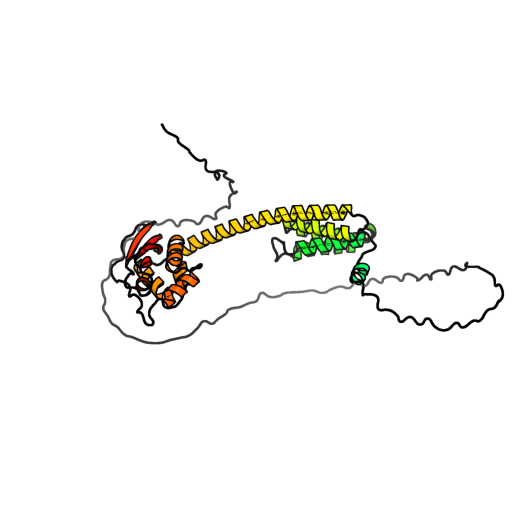.00 81.50 216 SER A CA 1
ATOM 1587 C C . SER A 1 216 ? 25.931 0.484 -15.740 1.00 81.50 216 SER A C 1
ATOM 1589 O O . SER A 1 216 ? 26.955 -0.020 -16.205 1.00 81.50 216 SER A O 1
ATOM 1591 N N . VAL A 1 217 ? 24.718 -0.022 -15.998 1.00 80.75 217 VAL A N 1
ATOM 1592 C CA . VAL A 1 217 ? 24.516 -1.241 -16.794 1.00 80.75 217 VAL A CA 1
ATOM 1593 C C . VAL A 1 217 ? 24.872 -1.006 -18.263 1.00 80.75 217 VAL A C 1
ATOM 1595 O O . VAL A 1 217 ? 25.541 -1.849 -18.857 1.00 80.75 217 VAL A O 1
ATOM 1598 N N . GLY A 1 218 ? 24.532 0.152 -18.841 1.00 77.75 218 GLY A N 1
ATOM 1599 C CA . GLY A 1 218 ? 24.965 0.526 -20.193 1.00 77.75 218 GLY A CA 1
ATOM 1600 C C . GLY A 1 218 ? 26.494 0.525 -20.356 1.00 77.75 218 GLY A C 1
ATOM 1601 O O . GLY A 1 218 ? 27.012 0.013 -21.352 1.00 77.75 218 GLY A O 1
ATOM 1602 N N . VAL A 1 219 ? 27.229 1.017 -19.349 1.00 82.06 219 VAL A N 1
ATOM 1603 C CA . VAL A 1 219 ? 28.703 0.980 -19.298 1.00 82.06 219 VAL A CA 1
ATOM 1604 C C . VAL A 1 219 ? 29.234 -0.446 -19.112 1.00 82.06 219 VAL A C 1
ATOM 1606 O O . VAL A 1 219 ? 30.205 -0.808 -19.777 1.00 82.06 219 VAL A O 1
ATOM 1609 N N . ILE A 1 220 ? 28.602 -1.279 -18.276 1.00 80.56 220 ILE A N 1
ATOM 1610 C CA . ILE A 1 220 ? 28.977 -2.696 -18.108 1.00 80.56 220 ILE A CA 1
ATOM 1611 C C . ILE A 1 220 ? 28.788 -3.468 -19.421 1.00 80.56 220 ILE A C 1
ATOM 1613 O O . ILE A 1 220 ? 29.713 -4.156 -19.852 1.00 80.56 220 ILE A O 1
ATOM 1617 N N . VAL A 1 221 ? 27.642 -3.316 -20.094 1.00 79.69 221 VAL A N 1
ATOM 1618 C CA . VAL A 1 221 ? 27.352 -3.955 -21.390 1.00 79.69 221 VAL A CA 1
ATOM 1619 C C . VAL A 1 221 ? 28.363 -3.507 -22.446 1.00 79.69 221 VAL A C 1
ATOM 1621 O O . VAL A 1 221 ? 28.994 -4.349 -23.086 1.00 79.69 221 VAL A O 1
ATOM 1624 N N . ALA A 1 222 ? 28.601 -2.200 -22.588 1.00 77.75 222 ALA A N 1
ATOM 1625 C CA . ALA A 1 222 ? 29.606 -1.691 -23.520 1.00 77.75 222 ALA A CA 1
ATOM 1626 C C . ALA A 1 222 ? 31.019 -2.217 -23.189 1.00 77.75 222 ALA A C 1
ATOM 1628 O O . ALA A 1 222 ? 31.739 -2.655 -24.086 1.00 77.75 222 ALA A O 1
ATOM 1629 N N . GLY A 1 223 ? 31.410 -2.235 -21.910 1.00 78.12 223 GLY A N 1
ATOM 1630 C CA . GLY A 1 223 ? 32.706 -2.738 -21.445 1.00 78.12 223 GLY A CA 1
ATOM 1631 C C . GLY A 1 223 ? 32.912 -4.237 -21.686 1.00 78.12 223 GLY A C 1
ATOM 1632 O O . GLY A 1 223 ? 33.991 -4.640 -22.118 1.00 78.12 223 GLY A O 1
ATOM 1633 N N . ALA A 1 224 ? 31.877 -5.054 -21.475 1.00 81.44 224 ALA A N 1
ATOM 1634 C CA . ALA A 1 224 ? 31.901 -6.498 -21.715 1.00 81.44 224 ALA A CA 1
ATOM 1635 C C . ALA A 1 224 ? 32.007 -6.853 -23.211 1.00 81.44 224 ALA A C 1
ATOM 1637 O O . ALA A 1 224 ? 32.632 -7.853 -23.570 1.00 81.44 224 ALA A O 1
ATOM 1638 N N . LEU A 1 225 ? 31.446 -6.022 -24.096 1.00 77.81 225 LEU A N 1
ATOM 1639 C CA . LEU A 1 225 ? 31.599 -6.170 -25.547 1.00 77.81 225 LEU A CA 1
ATOM 1640 C C . LEU A 1 225 ? 32.954 -5.629 -26.053 1.00 77.81 225 LEU A C 1
ATOM 1642 O O . LEU A 1 225 ? 33.486 -6.147 -27.031 1.00 77.81 225 LEU A O 1
ATOM 1646 N N . LEU A 1 226 ? 33.549 -4.646 -25.363 1.00 75.06 226 LEU A N 1
ATOM 1647 C CA . LEU A 1 226 ? 34.827 -3.990 -25.699 1.00 75.06 226 LEU A CA 1
ATOM 1648 C C . LEU A 1 226 ? 36.068 -4.614 -25.014 1.00 75.06 226 LEU A C 1
ATOM 1650 O O . LEU A 1 226 ? 37.076 -3.931 -24.791 1.00 75.06 226 LEU A O 1
ATOM 1654 N N . LEU A 1 227 ? 36.033 -5.914 -24.703 1.00 60.81 227 LEU A N 1
ATOM 1655 C CA . LEU A 1 227 ? 37.214 -6.693 -24.295 1.00 60.81 227 LEU A CA 1
ATOM 1656 C C . LEU A 1 227 ? 38.290 -6.582 -25.395 1.00 60.81 227 LEU A C 1
ATOM 1658 O O . LEU A 1 227 ? 38.085 -7.116 -26.486 1.00 60.81 227 LEU A O 1
ATOM 1662 N N . PRO A 1 228 ? 39.395 -5.845 -25.153 1.00 58.34 228 PRO A N 1
ATOM 1663 C CA . PRO A 1 228 ? 40.283 -6.057 -24.002 1.00 58.34 228 PRO A CA 1
ATOM 1664 C C . PRO A 1 228 ? 40.249 -4.988 -22.885 1.00 58.34 228 PRO A C 1
ATOM 1666 O O . PRO A 1 228 ? 41.082 -5.029 -21.978 1.00 58.34 228 PRO A O 1
ATOM 1669 N N . ARG A 1 229 ? 39.343 -4.001 -22.912 1.00 75.38 229 ARG A N 1
ATOM 1670 C CA . ARG A 1 229 ? 39.398 -2.835 -22.000 1.00 75.38 229 ARG A CA 1
ATOM 1671 C C . ARG A 1 229 ? 38.729 -3.063 -20.634 1.00 75.38 229 ARG A C 1
ATOM 1673 O O . ARG A 1 229 ? 37.795 -2.350 -20.272 1.00 75.38 229 ARG A O 1
ATOM 1680 N N . TRP A 1 230 ? 39.282 -3.972 -19.824 1.00 82.31 230 TRP A N 1
ATOM 1681 C CA . TRP A 1 230 ? 38.838 -4.276 -18.445 1.00 82.31 230 TRP A CA 1
ATOM 1682 C C . TRP A 1 230 ? 38.565 -3.046 -17.558 1.00 82.31 230 TRP A C 1
ATOM 1684 O O . TRP A 1 230 ? 37.644 -3.071 -16.745 1.00 82.31 230 TRP A O 1
ATOM 1694 N N . LYS A 1 231 ? 39.306 -1.943 -17.748 1.00 88.19 231 LYS A N 1
ATOM 1695 C CA . LYS A 1 231 ? 39.105 -0.671 -17.026 1.00 88.19 231 LYS A CA 1
ATOM 1696 C C . LYS A 1 231 ? 37.677 -0.107 -17.159 1.00 88.19 231 LYS A C 1
ATOM 1698 O O . LYS A 1 231 ? 37.187 0.503 -16.216 1.00 88.19 231 LYS A O 1
ATOM 1703 N N . VAL A 1 232 ? 37.005 -0.324 -18.296 1.00 80.88 232 VAL A N 1
ATOM 1704 C CA . VAL A 1 232 ? 35.619 0.137 -18.528 1.00 80.88 232 VAL A CA 1
ATOM 1705 C C . VAL A 1 232 ? 34.622 -0.705 -17.730 1.00 80.88 232 VAL A C 1
ATOM 1707 O O . VAL A 1 232 ? 33.714 -0.159 -17.114 1.00 80.88 232 VAL A O 1
ATOM 1710 N N . LEU A 1 233 ? 34.827 -2.026 -17.688 1.00 82.00 233 LEU A N 1
ATOM 1711 C CA . LEU A 1 233 ? 33.998 -2.943 -16.905 1.00 82.00 233 LEU A CA 1
ATOM 1712 C C . LEU A 1 233 ? 34.143 -2.658 -15.403 1.00 82.00 233 LEU A C 1
ATOM 1714 O O . LEU A 1 233 ? 33.137 -2.542 -14.711 1.00 82.00 233 LEU A O 1
ATOM 1718 N N . ALA A 1 234 ? 35.373 -2.453 -14.917 1.00 85.88 234 ALA A N 1
ATOM 1719 C CA . ALA A 1 234 ? 35.630 -2.072 -13.527 1.00 85.88 234 ALA A CA 1
ATOM 1720 C C . ALA A 1 234 ? 34.932 -0.752 -13.143 1.00 85.88 234 ALA A C 1
ATOM 1722 O O . ALA A 1 234 ? 34.279 -0.685 -12.104 1.00 85.88 234 ALA A O 1
ATOM 1723 N N . LEU A 1 235 ? 35.001 0.273 -14.004 1.00 87.31 235 LEU A N 1
ATOM 1724 C CA . LEU A 1 235 ? 34.289 1.539 -13.799 1.00 87.31 235 LEU A CA 1
ATOM 1725 C C . LEU A 1 235 ? 32.764 1.335 -13.745 1.00 87.31 235 LEU A C 1
ATOM 1727 O O . LEU A 1 235 ? 32.112 1.851 -12.842 1.00 87.31 235 LEU A O 1
ATOM 1731 N N . GLY A 1 236 ? 32.203 0.548 -14.669 1.00 82.94 236 GLY A N 1
ATOM 1732 C CA . GLY A 1 236 ? 30.776 0.221 -14.687 1.00 82.94 236 GLY A CA 1
ATOM 1733 C C . GLY A 1 236 ? 30.305 -0.493 -13.415 1.00 82.94 236 GLY A C 1
ATOM 1734 O O . GLY A 1 236 ? 29.283 -0.114 -12.848 1.00 82.94 236 GLY A O 1
ATOM 1735 N N . VAL A 1 237 ? 31.081 -1.463 -12.916 1.00 85.00 237 VAL A N 1
ATOM 1736 C CA . VAL A 1 237 ? 30.800 -2.163 -11.648 1.00 85.00 237 VAL A CA 1
ATOM 1737 C C . VAL A 1 237 ? 30.841 -1.203 -10.454 1.00 85.00 237 VAL A C 1
ATOM 1739 O O . VAL A 1 237 ? 29.951 -1.259 -9.609 1.00 85.00 237 VAL A O 1
ATOM 1742 N N . VAL A 1 238 ? 31.807 -0.279 -10.396 1.00 90.25 238 VAL A N 1
ATOM 1743 C CA . VAL A 1 238 ? 31.862 0.744 -9.332 1.00 90.25 238 VAL A CA 1
ATOM 1744 C C . VAL A 1 238 ? 30.634 1.662 -9.373 1.00 90.25 238 VAL A C 1
ATOM 1746 O O . VAL A 1 238 ? 30.028 1.901 -8.328 1.00 90.25 238 VAL A O 1
ATOM 1749 N N . LEU A 1 239 ? 30.204 2.121 -10.557 1.00 86.44 239 LEU A N 1
ATOM 1750 C CA . LEU A 1 239 ? 28.963 2.897 -10.691 1.00 86.44 239 LEU A CA 1
ATOM 1751 C C . LEU A 1 239 ? 27.727 2.091 -10.255 1.00 86.44 239 LEU A C 1
ATOM 1753 O O . LEU A 1 239 ? 26.839 2.648 -9.609 1.00 86.44 239 LEU A O 1
ATOM 1757 N N . LEU A 1 240 ? 27.664 0.795 -10.575 1.00 84.44 240 LEU A N 1
ATOM 1758 C CA . LEU A 1 240 ? 26.537 -0.071 -10.214 1.00 84.44 240 LEU A CA 1
ATOM 1759 C C . LEU A 1 240 ? 26.448 -0.293 -8.695 1.00 84.44 240 LEU A C 1
ATOM 1761 O O . LEU A 1 240 ? 25.358 -0.235 -8.132 1.00 84.44 240 LEU A O 1
ATOM 1765 N N . VAL A 1 241 ? 27.584 -0.461 -8.009 1.00 89.00 241 VAL A N 1
ATOM 1766 C CA . VAL A 1 241 ? 27.619 -0.552 -6.538 1.00 89.00 241 VAL A CA 1
ATOM 1767 C C . VAL A 1 241 ? 27.172 0.765 -5.894 1.00 89.00 241 VAL A C 1
ATOM 1769 O O . VAL A 1 241 ? 26.295 0.752 -5.034 1.00 89.00 241 VAL A O 1
ATOM 1772 N N . VAL A 1 242 ? 27.713 1.910 -6.326 1.00 89.25 242 VAL A N 1
ATOM 1773 C CA . VAL A 1 242 ? 27.362 3.225 -5.749 1.00 89.25 242 VAL A CA 1
ATOM 1774 C C . VAL A 1 242 ? 25.884 3.569 -5.975 1.00 89.25 242 VAL A C 1
ATOM 1776 O O . VAL A 1 242 ? 25.207 4.020 -5.051 1.00 89.25 242 VAL A O 1
ATOM 1779 N N . SER A 1 243 ? 25.359 3.322 -7.178 1.00 83.88 243 SER A N 1
ATOM 1780 C CA . SER A 1 243 ? 23.949 3.582 -7.498 1.00 83.88 243 SER A CA 1
ATOM 1781 C C . SER A 1 243 ? 22.990 2.601 -6.813 1.00 83.88 243 SER A C 1
ATOM 1783 O O . SER A 1 243 ? 21.947 3.030 -6.323 1.00 83.88 243 SER A O 1
ATOM 1785 N N . GLY A 1 244 ? 23.363 1.323 -6.672 1.00 84.81 244 GLY A N 1
ATOM 1786 C CA . GLY A 1 244 ? 22.606 0.341 -5.889 1.00 84.81 244 GLY A CA 1
ATOM 1787 C C . GLY A 1 244 ? 22.524 0.694 -4.398 1.00 84.81 244 GLY A C 1
ATOM 1788 O O . GLY A 1 244 ? 21.453 0.588 -3.799 1.00 84.81 244 GLY A O 1
ATOM 1789 N N . VAL A 1 245 ? 23.617 1.194 -3.806 1.00 88.31 245 VAL A N 1
ATOM 1790 C CA . VAL A 1 245 ? 23.620 1.688 -2.417 1.00 88.31 245 VAL A CA 1
ATOM 1791 C C . VAL A 1 245 ? 22.692 2.899 -2.265 1.00 88.31 245 VAL A C 1
ATOM 1793 O O . VAL A 1 245 ? 21.831 2.890 -1.384 1.00 88.31 245 VAL A O 1
ATOM 1796 N N . GLY A 1 246 ? 22.786 3.897 -3.150 1.00 83.69 246 GLY A N 1
ATOM 1797 C CA . GLY A 1 246 ? 21.903 5.072 -3.127 1.00 83.69 246 GLY A CA 1
ATOM 1798 C C . GLY A 1 246 ? 20.418 4.729 -3.293 1.00 83.69 246 GLY A C 1
ATOM 1799 O O . GLY A 1 246 ? 19.574 5.227 -2.543 1.00 83.69 246 GLY A O 1
ATOM 1800 N N . TYR A 1 247 ? 20.104 3.799 -4.200 1.00 82.50 247 TYR A N 1
ATOM 1801 C CA . TYR A 1 247 ? 18.753 3.264 -4.377 1.00 82.50 247 TYR A CA 1
ATOM 1802 C C . TYR A 1 247 ? 18.239 2.562 -3.110 1.00 82.50 247 TYR A C 1
ATOM 1804 O O . TYR A 1 247 ? 17.092 2.771 -2.709 1.00 82.50 247 TYR A O 1
ATOM 1812 N N . SER A 1 248 ? 19.083 1.773 -2.432 1.00 81.81 248 SER A N 1
ATOM 1813 C CA . SER A 1 248 ? 18.676 1.059 -1.215 1.00 81.81 248 SER A CA 1
ATOM 1814 C C . SER A 1 248 ? 18.271 2.010 -0.078 1.00 81.81 248 SER A C 1
ATOM 1816 O O . SER A 1 248 ? 17.202 1.818 0.506 1.00 81.81 248 SER A O 1
ATOM 1818 N N . PHE A 1 249 ? 19.029 3.091 0.160 1.00 86.56 249 PHE A N 1
ATOM 1819 C CA . PHE A 1 249 ? 18.667 4.132 1.128 1.00 86.56 249 PHE A CA 1
ATOM 1820 C C . PHE A 1 249 ? 17.330 4.799 0.781 1.00 86.56 249 PHE A C 1
ATOM 1822 O O . PHE A 1 249 ? 16.450 4.879 1.640 1.00 86.56 249 PHE A O 1
ATOM 1829 N N . ARG A 1 250 ? 17.127 5.200 -0.483 1.00 83.06 250 ARG A N 1
ATOM 1830 C CA . ARG A 1 250 ? 15.861 5.816 -0.919 1.00 83.06 250 ARG A CA 1
ATOM 1831 C C . ARG A 1 250 ? 14.672 4.858 -0.773 1.00 83.06 250 ARG A C 1
ATOM 1833 O O . ARG A 1 250 ? 13.584 5.287 -0.403 1.00 83.06 250 ARG A O 1
ATOM 1840 N N . SER A 1 251 ? 14.873 3.556 -0.989 1.00 78.00 251 SER A N 1
ATOM 1841 C CA . SER A 1 251 ? 13.825 2.546 -0.775 1.00 78.00 251 SER A CA 1
ATOM 1842 C C . SER A 1 251 ? 13.443 2.363 0.703 1.00 78.00 251 SER A C 1
ATOM 1844 O O . SER A 1 251 ? 12.287 2.065 1.003 1.00 78.00 251 SER A O 1
ATOM 1846 N N . ALA A 1 252 ? 14.383 2.569 1.633 1.00 80.44 252 ALA A N 1
ATOM 1847 C CA . ALA A 1 252 ? 14.119 2.514 3.069 1.00 80.44 252 ALA A CA 1
ATOM 1848 C C . ALA A 1 252 ? 13.345 3.754 3.548 1.00 80.44 252 ALA A C 1
ATOM 1850 O O . ALA A 1 252 ? 12.392 3.619 4.311 1.00 80.44 252 ALA A O 1
ATOM 1851 N N . GLU A 1 253 ? 13.708 4.936 3.045 1.00 84.19 253 GLU A N 1
ATOM 1852 C CA . GLU A 1 253 ? 13.001 6.204 3.274 1.00 84.19 253 GLU A CA 1
ATOM 1853 C C . GLU A 1 253 ? 11.536 6.120 2.806 1.00 84.19 253 GLU A C 1
ATOM 1855 O O . GLU A 1 253 ? 10.621 6.339 3.597 1.00 84.19 253 GLU A O 1
ATOM 1860 N N . ILE A 1 254 ? 11.299 5.669 1.565 1.00 81.12 254 ILE A N 1
ATOM 1861 C CA . ILE A 1 254 ? 9.945 5.495 1.006 1.00 81.12 254 ILE A CA 1
ATOM 1862 C C . ILE A 1 254 ? 9.098 4.528 1.850 1.00 81.12 254 ILE A C 1
ATOM 1864 O O . ILE A 1 254 ? 7.920 4.789 2.073 1.00 81.12 254 ILE A O 1
ATOM 1868 N N . ARG A 1 255 ? 9.675 3.439 2.380 1.00 77.38 255 ARG A N 1
ATOM 1869 C CA . ARG A 1 255 ? 8.949 2.516 3.278 1.00 77.38 255 ARG A CA 1
ATOM 1870 C C . ARG A 1 255 ? 8.560 3.166 4.609 1.00 77.38 255 ARG A C 1
ATOM 1872 O O . ARG A 1 255 ? 7.500 2.845 5.139 1.00 77.38 255 ARG A O 1
ATOM 1879 N N . GLN A 1 256 ? 9.391 4.057 5.151 1.00 82.38 256 GLN A N 1
ATOM 1880 C CA . GLN A 1 256 ? 9.083 4.780 6.390 1.00 82.38 256 GLN A CA 1
ATOM 1881 C C . GLN A 1 256 ? 7.995 5.836 6.173 1.00 82.38 256 GLN A C 1
ATOM 1883 O O . GLN A 1 256 ? 7.084 5.945 6.993 1.00 82.38 256 GLN A O 1
ATOM 1888 N N . ASP A 1 257 ? 8.050 6.575 5.065 1.00 82.75 257 ASP A N 1
ATOM 1889 C CA . ASP A 1 257 ? 7.019 7.559 4.737 1.00 82.75 257 ASP A CA 1
ATOM 1890 C C . ASP A 1 257 ? 5.695 6.896 4.339 1.00 82.75 257 ASP A C 1
ATOM 1892 O O . ASP A 1 257 ? 4.650 7.345 4.802 1.00 82.75 257 ASP A O 1
ATOM 1896 N N . GLN A 1 258 ? 5.711 5.770 3.615 1.00 76.50 258 GLN A N 1
ATOM 1897 C CA . GLN A 1 258 ? 4.500 4.984 3.363 1.00 76.50 258 GLN A CA 1
ATOM 1898 C C . GLN A 1 258 ? 3.871 4.502 4.679 1.00 76.50 258 GLN A C 1
ATOM 1900 O O . GLN A 1 258 ? 2.697 4.758 4.916 1.00 76.50 258 GLN A O 1
ATOM 1905 N N . ALA A 1 259 ? 4.654 3.924 5.599 1.00 75.50 259 ALA A N 1
ATOM 1906 C CA . ALA A 1 259 ? 4.146 3.496 6.906 1.00 75.50 259 ALA A CA 1
ATOM 1907 C C . ALA A 1 259 ? 3.577 4.659 7.752 1.00 75.50 259 ALA A C 1
ATOM 1909 O O . ALA A 1 259 ? 2.635 4.463 8.522 1.00 75.50 259 ALA A O 1
ATOM 1910 N N . ARG A 1 260 ? 4.110 5.882 7.605 1.00 81.81 260 ARG A N 1
ATOM 1911 C CA . ARG A 1 260 ? 3.551 7.099 8.223 1.00 81.81 260 ARG A CA 1
ATOM 1912 C C . ARG A 1 260 ? 2.243 7.533 7.564 1.00 81.81 260 ARG A C 1
ATOM 1914 O O . ARG A 1 260 ? 1.305 7.873 8.282 1.00 81.81 260 ARG A O 1
ATOM 1921 N N . ILE A 1 261 ? 2.172 7.512 6.234 1.00 76.25 261 ILE A N 1
ATOM 1922 C CA . ILE A 1 261 ? 0.964 7.833 5.463 1.00 76.25 261 ILE A CA 1
ATOM 1923 C C . ILE A 1 261 ? -0.146 6.833 5.797 1.00 76.25 261 ILE A C 1
ATOM 1925 O O . ILE A 1 261 ? -1.249 7.251 6.133 1.00 76.25 261 ILE A O 1
ATOM 1929 N N . ASP A 1 262 ? 0.152 5.535 5.817 1.00 70.25 262 ASP A N 1
ATOM 1930 C CA . ASP A 1 262 ? -0.802 4.473 6.153 1.00 70.25 262 ASP A CA 1
ATOM 1931 C C . ASP A 1 262 ? -1.292 4.597 7.608 1.00 70.25 262 ASP A C 1
ATOM 1933 O O . ASP A 1 262 ? -2.476 4.401 7.895 1.00 70.25 262 ASP A O 1
ATOM 1937 N N . ALA A 1 263 ? -0.417 5.002 8.538 1.00 72.81 263 ALA A N 1
ATOM 1938 C CA . ALA A 1 263 ? -0.803 5.295 9.918 1.00 72.81 263 ALA A CA 1
ATOM 1939 C C . ALA A 1 263 ? -1.723 6.529 10.032 1.00 72.81 263 ALA A C 1
ATOM 1941 O O . ALA A 1 263 ? -2.689 6.487 10.798 1.00 72.81 263 ALA A O 1
ATOM 1942 N N . GLN A 1 264 ? -1.457 7.597 9.268 1.00 78.19 264 GLN A N 1
ATOM 1943 C CA . GLN A 1 264 ? -2.254 8.835 9.246 1.00 78.19 264 GLN A CA 1
ATOM 1944 C C . GLN A 1 264 ? -3.602 8.661 8.531 1.00 78.19 264 GLN A C 1
ATOM 1946 O O . GLN A 1 264 ? -4.637 9.073 9.053 1.00 78.19 264 GLN A O 1
ATOM 1951 N N . ALA A 1 265 ? -3.623 7.993 7.377 1.00 70.50 265 ALA A N 1
ATOM 1952 C CA . ALA A 1 265 ? -4.854 7.590 6.708 1.00 70.50 265 ALA A CA 1
ATOM 1953 C C . ALA A 1 265 ? -5.659 6.645 7.613 1.00 70.50 265 ALA A C 1
ATOM 1955 O O . ALA A 1 265 ? -6.866 6.806 7.776 1.00 70.50 265 ALA A O 1
ATOM 1956 N N . GLY A 1 266 ? -4.984 5.711 8.289 1.00 67.69 266 GLY A N 1
ATOM 1957 C CA . GLY A 1 266 ? -5.589 4.823 9.274 1.00 67.69 266 GLY A CA 1
ATOM 1958 C C . GLY A 1 266 ? -6.232 5.557 10.455 1.00 67.69 266 GLY A C 1
ATOM 1959 O O . GLY A 1 266 ? -7.291 5.131 10.910 1.00 67.69 266 GLY A O 1
ATOM 1960 N N . THR A 1 267 ? -5.653 6.650 10.968 1.00 70.44 267 THR A N 1
ATOM 1961 C CA . THR A 1 267 ? -6.310 7.450 12.019 1.00 70.44 267 THR A CA 1
ATOM 1962 C C . THR A 1 267 ? -7.479 8.270 11.480 1.00 70.44 267 THR A C 1
ATOM 1964 O O . THR A 1 267 ? -8.526 8.255 12.124 1.00 70.44 267 THR A O 1
ATOM 1967 N N . GLN A 1 268 ? -7.356 8.895 10.304 1.00 71.88 268 GLN A N 1
ATOM 1968 C CA . GLN A 1 268 ? -8.443 9.655 9.664 1.00 71.88 268 GLN A CA 1
ATOM 1969 C C . GLN A 1 268 ? -9.651 8.771 9.318 1.00 71.88 268 GLN A C 1
ATOM 1971 O O . GLN A 1 268 ? -10.773 9.051 9.735 1.00 71.88 268 GLN A O 1
ATOM 1976 N N . PHE A 1 269 ? -9.436 7.633 8.652 1.00 65.88 269 PHE A N 1
ATOM 1977 C CA . PHE A 1 269 ? -10.524 6.688 8.397 1.00 65.88 269 PHE A CA 1
ATOM 1978 C C . PHE A 1 269 ? -11.150 6.193 9.705 1.00 65.88 269 PHE A C 1
ATOM 1980 O O . PHE A 1 269 ? -12.371 6.099 9.793 1.00 65.88 269 PHE A O 1
ATOM 1987 N N . ARG A 1 270 ? -10.368 5.927 10.761 1.00 66.62 270 ARG A N 1
ATOM 1988 C CA . ARG A 1 270 ? -10.957 5.564 12.059 1.00 66.62 270 ARG A CA 1
ATOM 1989 C C . ARG A 1 270 ? -11.818 6.696 12.640 1.00 66.62 270 ARG A C 1
ATOM 1991 O O . ARG A 1 270 ? -12.903 6.391 13.136 1.00 66.62 270 ARG A O 1
ATOM 1998 N N . THR A 1 271 ? -11.398 7.971 12.618 1.00 66.06 271 THR A N 1
ATOM 1999 C CA . THR A 1 271 ? -12.190 9.077 13.218 1.00 66.06 271 THR A CA 1
ATOM 2000 C C . THR A 1 271 ? -13.569 9.222 12.586 1.00 66.06 271 THR A C 1
ATOM 2002 O O . THR A 1 271 ? -14.557 9.401 13.308 1.00 66.06 271 THR A O 1
ATOM 2005 N N . ASP A 1 272 ? -13.637 9.050 11.269 1.00 72.00 272 ASP A N 1
ATOM 2006 C CA . ASP A 1 272 ? -14.853 9.232 10.475 1.00 72.00 272 ASP A CA 1
ATOM 2007 C C . ASP A 1 272 ? -15.790 8.012 10.547 1.00 72.00 272 ASP A C 1
ATOM 2009 O O . ASP A 1 272 ? -16.985 8.122 10.279 1.00 72.00 272 ASP A O 1
ATOM 2013 N N . LEU A 1 273 ? -15.257 6.840 10.919 1.00 75.44 273 LEU A N 1
ATOM 2014 C CA . LEU A 1 273 ? -15.935 5.538 10.833 1.00 75.44 273 LEU A CA 1
ATOM 2015 C C . LEU A 1 273 ? -16.135 4.859 12.205 1.00 75.44 273 LEU A C 1
ATOM 2017 O O . LEU A 1 273 ? -16.363 3.649 12.276 1.00 75.44 273 LEU A O 1
ATOM 2021 N N . GLY A 1 274 ? -16.067 5.639 13.290 1.00 83.69 274 GLY A N 1
ATOM 2022 C CA . GLY A 1 274 ? -16.485 5.230 14.636 1.00 83.69 274 GLY A CA 1
ATOM 2023 C C . GLY A 1 274 ? -18.011 5.122 14.788 1.00 83.69 274 GLY A C 1
ATOM 2024 O O . GLY A 1 274 ? -18.774 5.535 13.917 1.00 83.69 274 GLY A O 1
ATOM 2025 N N . VAL A 1 275 ? -18.485 4.578 15.913 1.00 89.44 275 VAL A N 1
ATOM 2026 C CA . VAL A 1 275 ? -19.931 4.402 16.159 1.00 89.44 275 VAL A CA 1
ATOM 2027 C C . VAL A 1 275 ? -20.595 5.678 16.671 1.00 89.44 275 VAL A C 1
ATOM 2029 O O . VAL A 1 275 ? -20.010 6.426 17.451 1.00 89.44 275 VAL A O 1
ATOM 2032 N N . ALA A 1 276 ? -21.861 5.886 16.297 1.00 88.69 276 ALA A N 1
ATOM 2033 C CA . ALA A 1 276 ? -22.635 7.065 16.692 1.00 88.69 276 ALA A CA 1
ATOM 2034 C C . ALA A 1 276 ? -22.992 7.132 18.193 1.00 88.69 276 ALA A C 1
ATOM 2036 O O . ALA A 1 276 ? -23.367 8.190 18.694 1.00 88.69 276 ALA A O 1
ATOM 2037 N N . ARG A 1 277 ? -22.924 5.999 18.904 1.00 89.44 277 ARG A N 1
ATOM 2038 C CA . ARG A 1 277 ? -23.323 5.847 20.312 1.00 89.44 277 ARG A CA 1
ATOM 2039 C C . ARG A 1 277 ? -22.433 4.819 21.017 1.00 89.44 277 ARG A C 1
ATOM 2041 O O . ARG A 1 277 ? -22.150 3.794 20.391 1.00 89.44 277 ARG A O 1
ATOM 2048 N N . PRO A 1 278 ? -22.065 5.003 22.300 1.00 91.62 278 PRO A N 1
ATOM 2049 C CA . PRO A 1 278 ? -21.311 4.013 23.071 1.00 91.62 278 PRO A CA 1
ATOM 2050 C C . PRO A 1 278 ? -21.930 2.606 23.044 1.00 91.62 278 PRO A C 1
ATOM 2052 O O . PRO A 1 278 ? -21.221 1.635 22.797 1.00 91.62 278 PRO A O 1
ATOM 2055 N N . GLN A 1 279 ? -23.256 2.486 23.189 1.00 90.69 279 GLN A N 1
ATOM 2056 C CA . GLN A 1 279 ? -23.943 1.183 23.179 1.00 90.69 279 GLN A CA 1
ATOM 2057 C C . GLN A 1 279 ? -23.849 0.456 21.825 1.00 90.69 279 GLN A C 1
ATOM 2059 O O . GLN A 1 279 ? -23.770 -0.771 21.773 1.00 90.69 279 GLN A O 1
ATOM 2064 N N . LEU A 1 280 ? -23.780 1.197 20.711 1.00 90.38 280 LEU A N 1
ATOM 2065 C CA . LEU A 1 280 ? -23.608 0.607 19.379 1.00 90.38 280 LEU A CA 1
ATOM 2066 C C . LEU A 1 280 ? -22.203 0.018 19.173 1.00 90.38 280 LEU A C 1
ATOM 2068 O O . LEU A 1 280 ? -22.032 -0.815 18.283 1.00 90.38 280 LEU A O 1
ATOM 2072 N N . ALA A 1 281 ? -21.213 0.384 19.999 1.00 92.38 281 ALA A N 1
ATOM 2073 C CA . ALA A 1 281 ? -19.921 -0.296 19.994 1.00 92.38 281 ALA A CA 1
ATOM 2074 C C . ALA A 1 281 ? -20.071 -1.750 20.444 1.00 92.38 281 ALA A C 1
ATOM 2076 O O . ALA A 1 281 ? -19.541 -2.632 19.777 1.00 92.38 281 ALA A O 1
ATOM 2077 N N . LEU A 1 282 ? -20.834 -2.011 21.515 1.00 92.75 282 LEU A N 1
ATOM 2078 C CA . LEU A 1 282 ? -21.046 -3.373 22.011 1.00 92.75 282 LEU A CA 1
ATOM 2079 C C . LEU A 1 282 ? -21.732 -4.243 20.962 1.00 92.75 282 LEU A C 1
ATOM 2081 O O . LEU A 1 282 ? -21.225 -5.311 20.641 1.00 92.75 282 LEU A O 1
ATOM 2085 N N . VAL A 1 283 ? -22.816 -3.746 20.357 1.00 92.12 283 VAL A N 1
ATOM 2086 C CA . VAL A 1 283 ? -23.524 -4.453 19.276 1.00 92.12 283 VAL A CA 1
ATOM 2087 C C . VAL A 1 283 ? -22.591 -4.722 18.088 1.00 92.12 283 VAL A C 1
ATOM 2089 O O . VAL A 1 283 ? -22.623 -5.803 17.503 1.00 92.12 283 VAL A O 1
ATOM 2092 N N . SER A 1 284 ? -21.726 -3.769 17.725 1.00 92.44 284 SER A N 1
ATOM 2093 C CA . SER A 1 284 ? -20.772 -3.925 16.619 1.00 92.44 284 SER A CA 1
ATOM 2094 C C . SER A 1 284 ? -19.647 -4.925 16.930 1.00 92.44 284 SER A C 1
ATOM 2096 O O . SER A 1 284 ? -19.310 -5.740 16.072 1.00 92.44 284 SER A O 1
ATOM 2098 N N . LEU A 1 285 ? -19.104 -4.918 18.153 1.00 94.44 285 LEU A N 1
ATOM 2099 C CA . LEU A 1 285 ? -18.120 -5.902 18.620 1.00 94.44 285 LEU A CA 1
ATOM 2100 C C . LEU A 1 285 ? -18.728 -7.308 18.673 1.00 94.44 285 LEU A C 1
ATOM 2102 O O . LEU A 1 285 ? -18.174 -8.236 18.096 1.00 94.44 285 LEU A O 1
ATOM 2106 N N . ASP A 1 286 ? -19.885 -7.450 19.315 1.00 93.50 286 ASP A N 1
ATOM 2107 C CA . ASP A 1 286 ? -20.546 -8.731 19.569 1.00 93.50 286 ASP A CA 1
ATOM 2108 C C . ASP A 1 286 ? -21.045 -9.374 18.266 1.00 93.50 286 ASP A C 1
ATOM 2110 O O . ASP A 1 286 ? -20.749 -10.536 18.001 1.00 93.50 286 ASP A O 1
ATOM 2114 N N . THR A 1 287 ? -21.660 -8.602 17.357 1.00 91.62 287 THR A N 1
ATOM 2115 C CA . THR A 1 287 ? -21.950 -9.092 15.990 1.00 91.62 287 THR A CA 1
ATOM 2116 C C . THR A 1 287 ? -20.682 -9.381 15.182 1.00 91.62 287 THR A C 1
ATOM 2118 O O . THR A 1 287 ? -20.674 -10.309 14.377 1.00 91.62 287 THR A O 1
ATOM 2121 N N . GLY A 1 288 ? -19.601 -8.624 15.395 1.00 92.75 288 GLY A N 1
ATOM 2122 C CA . GLY A 1 288 ? -18.306 -8.853 14.753 1.00 92.75 288 GLY A CA 1
ATOM 2123 C C . GLY A 1 288 ? -17.647 -10.168 15.178 1.00 92.75 288 GLY A C 1
ATOM 2124 O O . GLY A 1 288 ? -17.131 -10.887 14.327 1.00 92.75 288 GLY A O 1
ATOM 2125 N N . VAL A 1 289 ? -17.713 -10.518 16.465 1.00 95.00 289 VAL A N 1
ATOM 2126 C CA . VAL A 1 289 ? -17.196 -11.786 17.004 1.00 95.00 289 VAL A CA 1
ATOM 2127 C C . VAL A 1 289 ? -18.144 -12.955 16.708 1.00 95.00 289 VAL A C 1
ATOM 2129 O O . VAL A 1 289 ? -17.681 -14.044 16.384 1.00 95.00 289 VAL A O 1
ATOM 2132 N N . ALA A 1 290 ? -19.464 -12.761 16.762 1.00 92.38 290 ALA A N 1
ATOM 2133 C CA . ALA A 1 290 ? -20.432 -13.828 16.495 1.00 92.38 290 ALA A CA 1
ATOM 2134 C C . ALA A 1 290 ? -20.515 -14.227 15.007 1.00 92.38 290 ALA A C 1
ATOM 2136 O O . ALA A 1 290 ? -20.786 -15.384 14.700 1.00 92.38 290 ALA A O 1
ATOM 2137 N N . SER A 1 291 ? -20.293 -13.289 14.078 1.00 90.56 291 SER A N 1
ATOM 2138 C CA . SER A 1 291 ? -20.362 -13.505 12.619 1.00 90.56 291 SER A CA 1
ATOM 2139 C C . SER A 1 291 ? -18.982 -13.345 11.954 1.00 90.56 291 SER A C 1
ATOM 2141 O O . SER A 1 291 ? -18.854 -12.510 11.061 1.00 90.56 291 SER A O 1
ATOM 2143 N N . PRO A 1 292 ? -17.954 -14.087 12.418 1.00 89.75 292 PRO A N 1
ATOM 2144 C CA . PRO A 1 292 ? -16.520 -13.754 12.451 1.00 89.75 292 PRO A CA 1
ATOM 2145 C C . PRO A 1 292 ? -16.058 -12.744 11.390 1.00 89.75 292 PRO A C 1
ATOM 2147 O O . PRO A 1 292 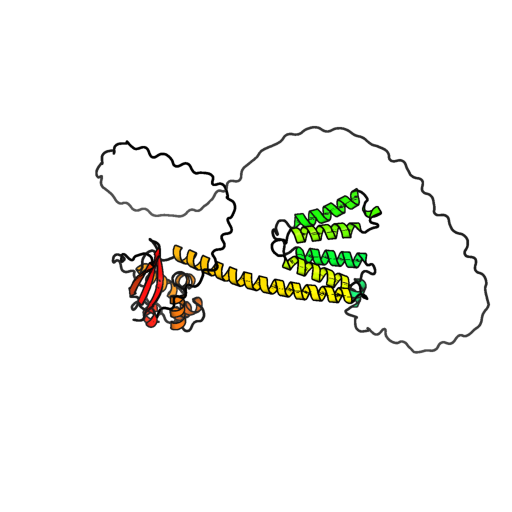? -15.536 -13.085 10.330 1.00 89.75 292 PRO A O 1
ATOM 2150 N N . ASN A 1 293 ? -16.259 -11.463 11.702 1.00 92.75 293 ASN A N 1
ATOM 2151 C CA . ASN A 1 293 ? -16.021 -10.328 10.820 1.00 92.75 293 ASN A CA 1
ATOM 2152 C C . ASN A 1 293 ? -14.943 -9.429 11.442 1.00 92.75 293 ASN A C 1
ATOM 2154 O O . ASN A 1 293 ? -15.268 -8.444 12.118 1.00 92.75 293 ASN A O 1
ATOM 2158 N N . PRO A 1 294 ? -13.650 -9.743 11.232 1.00 93.56 294 PRO A N 1
ATOM 2159 C CA . PRO A 1 294 ? -12.572 -8.957 11.813 1.00 93.56 294 PRO A CA 1
ATOM 2160 C C . PRO A 1 294 ? -12.574 -7.520 11.290 1.00 93.56 294 PRO A C 1
ATOM 2162 O O . PRO A 1 294 ? -12.408 -6.596 12.076 1.00 93.56 294 PRO A O 1
ATOM 2165 N N . ALA A 1 295 ? -12.901 -7.289 10.014 1.00 91.50 295 ALA A N 1
ATOM 2166 C CA . ALA A 1 295 ? -12.985 -5.942 9.446 1.00 91.50 295 ALA A CA 1
ATOM 2167 C C . ALA A 1 295 ? -13.955 -5.005 10.205 1.00 91.50 295 ALA A C 1
ATOM 2169 O O . ALA A 1 295 ? -13.720 -3.797 10.258 1.00 91.50 295 ALA A O 1
ATOM 2170 N N . ARG A 1 296 ? -15.016 -5.536 10.834 1.00 90.88 296 ARG A N 1
ATOM 2171 C CA . ARG A 1 296 ? -15.902 -4.773 11.734 1.00 90.88 296 ARG A CA 1
ATOM 2172 C C . ARG A 1 296 ? -15.225 -4.437 13.067 1.00 90.88 296 ARG A C 1
ATOM 2174 O O . ARG A 1 296 ? -15.284 -3.288 13.499 1.00 90.88 296 ARG A O 1
ATOM 2181 N N . VAL A 1 297 ? -14.584 -5.419 13.701 1.00 94.00 297 VAL A N 1
ATOM 2182 C CA . VAL A 1 297 ? -13.945 -5.274 15.022 1.00 94.00 297 VAL A CA 1
ATOM 2183 C C . VAL A 1 297 ? -12.685 -4.404 14.934 1.00 94.00 297 VAL A C 1
ATOM 2185 O O . VAL A 1 297 ? -12.591 -3.374 15.599 1.00 94.00 297 VAL A O 1
ATOM 2188 N N . CYS A 1 298 ? -11.748 -4.757 14.055 1.00 93.56 298 CYS A N 1
ATOM 2189 C CA . CYS A 1 298 ? -10.433 -4.125 13.914 1.00 93.56 298 CYS A CA 1
ATOM 2190 C C . CYS A 1 298 ? -10.500 -2.658 13.440 1.00 93.56 298 CYS A C 1
ATOM 2192 O O . CYS A 1 298 ? -9.547 -1.904 13.618 1.00 93.56 298 CYS A O 1
ATOM 2194 N N . ARG A 1 299 ? -11.629 -2.228 12.853 1.00 91.00 299 ARG A N 1
ATOM 2195 C CA . ARG A 1 299 ? -11.900 -0.825 12.483 1.00 91.00 299 ARG A CA 1
ATOM 2196 C C . ARG A 1 299 ? -12.374 0.025 13.669 1.00 91.00 299 ARG A C 1
ATOM 2198 O O . ARG A 1 299 ? -12.095 1.219 13.710 1.00 91.00 299 ARG A O 1
ATOM 2205 N N . LEU A 1 300 ? -13.108 -0.582 14.602 1.00 92.94 300 LEU A N 1
ATOM 2206 C CA . LEU A 1 300 ? -13.723 0.075 15.762 1.00 92.94 300 LEU A CA 1
ATOM 2207 C C . LEU A 1 300 ? -12.761 0.204 16.959 1.00 92.94 300 LEU A C 1
ATOM 2209 O O . LEU A 1 300 ? -12.931 1.079 17.813 1.00 92.94 300 LEU A O 1
ATOM 2213 N N . VAL A 1 301 ? -11.764 -0.677 17.016 1.00 94.38 301 VAL A N 1
ATOM 2214 C CA . VAL A 1 301 ? -10.784 -0.800 18.099 1.00 94.38 301 VAL A CA 1
ATOM 2215 C C . VAL A 1 301 ? -9.515 -0.002 17.766 1.00 94.38 301 VAL A C 1
ATOM 2217 O O . VAL A 1 301 ? -8.919 -0.168 16.703 1.00 94.38 301 VAL A O 1
ATOM 2220 N N . GLN A 1 302 ? -9.089 0.885 18.669 1.00 93.62 302 GLN A N 1
ATOM 2221 C CA . GLN A 1 302 ? -7.839 1.645 18.540 1.00 93.62 302 GLN A CA 1
ATOM 2222 C C . GLN A 1 302 ? -6.608 0.749 18.776 1.00 93.62 302 GLN A C 1
ATOM 2224 O O . GLN A 1 302 ? -6.724 -0.247 19.486 1.00 93.62 302 GLN A O 1
ATOM 2229 N N . PRO A 1 303 ? -5.407 1.101 18.268 1.00 92.81 303 PRO A N 1
ATOM 2230 C CA . PRO A 1 303 ? -4.214 0.254 18.388 1.00 92.81 303 PRO A CA 1
ATOM 2231 C C . PRO A 1 303 ? -3.893 -0.231 19.813 1.00 92.81 303 PRO A C 1
ATOM 2233 O O . PRO A 1 303 ? -3.664 -1.419 20.000 1.00 92.81 303 PRO A O 1
ATOM 2236 N N . ALA A 1 304 ? -3.983 0.633 20.831 1.00 92.94 304 ALA A N 1
ATOM 2237 C CA . ALA A 1 304 ? -3.729 0.238 22.224 1.00 92.94 304 ALA A CA 1
ATOM 2238 C C . ALA A 1 304 ? -4.749 -0.792 22.759 1.00 92.94 304 ALA A C 1
ATOM 2240 O O . ALA A 1 304 ? -4.392 -1.713 23.490 1.00 92.94 304 ALA A O 1
ATOM 2241 N N . ALA A 1 305 ? -6.016 -0.680 22.351 1.00 96.50 305 ALA A N 1
ATOM 2242 C CA . ALA A 1 305 ? -7.051 -1.665 22.652 1.00 96.50 305 ALA A CA 1
ATOM 2243 C C . ALA A 1 305 ? -6.871 -2.960 21.830 1.00 96.50 305 ALA A C 1
ATOM 2245 O O . ALA A 1 305 ? -7.182 -4.051 22.306 1.00 96.50 305 ALA A O 1
ATOM 2246 N N . LEU A 1 306 ? -6.314 -2.858 20.618 1.00 96.12 306 LEU A N 1
ATOM 2247 C CA . LEU A 1 306 ? -5.950 -3.991 19.763 1.00 96.12 306 LEU A CA 1
ATOM 2248 C C . LEU A 1 306 ? -4.859 -4.851 20.415 1.00 96.12 306 LEU A C 1
ATOM 2250 O O . LEU A 1 306 ? -4.914 -6.077 20.353 1.00 96.12 306 LEU A O 1
ATOM 2254 N N . ASP A 1 307 ? -3.889 -4.214 21.072 1.00 96.81 307 ASP A N 1
ATOM 2255 C CA . ASP A 1 307 ? -2.832 -4.893 21.826 1.00 96.81 307 ASP A CA 1
ATOM 2256 C C . ASP A 1 307 ? -3.404 -5.678 23.014 1.00 96.81 307 ASP A C 1
ATOM 2258 O O . ASP A 1 307 ? -3.010 -6.821 23.243 1.00 96.81 307 ASP A O 1
ATOM 2262 N N . GLN A 1 308 ? -4.406 -5.126 23.710 1.00 97.75 308 GLN A N 1
ATOM 2263 C CA . GLN A 1 308 ? -5.130 -5.838 24.769 1.00 97.75 308 GLN A CA 1
ATOM 2264 C C . GLN A 1 308 ? -5.928 -7.033 24.222 1.00 97.75 308 GLN A C 1
ATOM 2266 O O . GLN A 1 308 ? -5.877 -8.113 24.808 1.00 97.75 308 GLN A O 1
ATOM 2271 N N . VAL A 1 309 ? -6.617 -6.882 23.084 1.00 97.12 309 VAL A N 1
ATOM 2272 C CA . VAL A 1 309 ? -7.351 -7.978 22.416 1.00 97.12 309 VAL A CA 1
ATOM 2273 C C . VAL A 1 309 ? -6.403 -9.104 21.996 1.00 97.12 309 VAL A C 1
ATOM 2275 O O . VAL A 1 309 ? -6.695 -10.279 22.231 1.00 97.12 309 VAL A O 1
ATOM 2278 N N . ARG A 1 310 ? -5.230 -8.765 21.449 1.00 97.69 310 ARG A N 1
ATOM 2279 C CA . ARG A 1 310 ? -4.185 -9.736 21.091 1.00 97.69 310 ARG A CA 1
ATOM 2280 C C . ARG A 1 310 ? -3.590 -10.428 22.317 1.00 97.69 310 ARG A C 1
ATOM 2282 O O . ARG A 1 310 ? -3.524 -11.654 22.344 1.00 97.69 310 ARG A O 1
ATOM 2289 N N . ALA A 1 311 ? -3.268 -9.689 23.379 1.00 97.44 311 ALA A N 1
ATOM 2290 C CA . ALA A 1 311 ? -2.797 -10.266 24.641 1.00 97.44 311 ALA A CA 1
ATOM 2291 C C . ALA A 1 311 ? -3.839 -11.194 25.305 1.00 97.44 311 ALA A C 1
ATOM 2293 O O . ALA A 1 311 ? -3.489 -12.253 25.818 1.00 97.44 311 ALA A O 1
ATOM 2294 N N . ALA A 1 312 ? -5.128 -10.843 25.249 1.00 97.25 312 ALA A N 1
ATOM 2295 C CA . ALA A 1 312 ? -6.234 -11.630 25.805 1.00 97.25 312 ALA A CA 1
ATOM 2296 C C . ALA A 1 312 ? -6.559 -12.920 25.021 1.00 97.25 312 ALA A C 1
ATOM 2298 O O . ALA A 1 312 ? -7.229 -13.822 25.541 1.00 97.25 312 ALA A O 1
ATOM 2299 N N . THR A 1 313 ? -6.117 -13.005 23.767 1.00 97.62 313 THR A N 1
ATOM 2300 C CA . THR A 1 313 ? -6.356 -14.144 22.866 1.00 97.62 313 THR A CA 1
ATOM 2301 C C . THR A 1 313 ? -5.112 -15.003 22.656 1.00 97.62 313 THR A C 1
ATOM 2303 O O . THR A 1 313 ? -5.257 -16.208 22.460 1.00 97.62 313 THR A O 1
ATOM 2306 N N . GLY A 1 314 ? -3.916 -14.415 22.756 1.00 97.62 314 GLY A N 1
ATOM 2307 C CA . GLY A 1 314 ? -2.638 -15.025 22.379 1.00 97.62 314 GLY A CA 1
ATOM 2308 C C . GLY A 1 314 ? -2.320 -14.904 20.882 1.00 97.62 314 GLY A C 1
ATOM 2309 O O . GLY A 1 314 ? -1.418 -15.579 20.395 1.00 97.62 314 GLY A O 1
ATOM 2310 N N . ALA A 1 315 ? -3.073 -14.084 20.144 1.00 97.56 315 ALA A N 1
ATOM 2311 C CA . ALA A 1 315 ? -3.051 -14.037 18.686 1.00 97.56 315 ALA A CA 1
ATOM 2312 C C . ALA A 1 315 ? -2.143 -12.915 18.126 1.00 97.56 315 ALA A C 1
ATOM 2314 O O . ALA A 1 315 ? -2.083 -11.829 18.710 1.00 97.56 315 ALA A O 1
ATOM 2315 N N . PRO A 1 316 ? -1.449 -13.125 16.986 1.00 95.06 316 PRO A N 1
ATOM 2316 C CA . PRO A 1 316 ? -0.510 -12.140 16.438 1.00 95.06 316 PRO A CA 1
ATOM 2317 C C . PRO A 1 316 ? -1.201 -11.002 15.665 1.00 95.06 316 PRO A C 1
ATOM 2319 O O . PRO A 1 316 ? -0.753 -9.851 15.729 1.00 95.06 316 PRO A O 1
ATOM 2322 N N . THR A 1 317 ? -2.296 -11.298 14.959 1.00 94.81 317 THR A N 1
ATOM 2323 C CA . THR A 1 317 ? -3.104 -10.328 14.198 1.00 94.81 317 THR A CA 1
ATOM 2324 C C . THR A 1 317 ? -4.440 -10.041 14.893 1.00 94.81 317 THR A C 1
ATOM 2326 O O . THR A 1 317 ? -4.774 -10.664 15.903 1.00 94.81 317 THR A O 1
ATOM 2329 N N . CYS A 1 318 ? -5.213 -9.076 14.384 1.00 95.69 318 CYS A N 1
ATOM 2330 C CA . CYS A 1 318 ? -6.570 -8.839 14.883 1.00 95.69 318 CYS A CA 1
ATOM 2331 C C . CYS A 1 318 ? -7.556 -9.882 14.329 1.00 95.69 318 CYS A C 1
ATOM 2333 O O . CYS A 1 318 ? -8.482 -10.307 15.013 1.00 95.69 318 CYS A O 1
ATOM 2335 N N . GLU A 1 319 ? -7.310 -10.329 13.104 1.00 96.81 319 GLU A N 1
ATOM 2336 C CA . GLU A 1 319 ? -8.044 -11.348 12.371 1.00 96.81 319 GLU A CA 1
ATOM 2337 C C . GLU A 1 319 ? -8.028 -12.678 13.136 1.00 96.81 319 GLU A C 1
ATOM 2339 O O . GLU A 1 319 ? -9.085 -13.225 13.459 1.00 96.81 319 GLU A O 1
ATOM 2344 N N . ASP A 1 320 ? -6.834 -13.124 13.534 1.00 97.56 320 ASP A N 1
ATOM 2345 C CA . ASP A 1 320 ? -6.634 -14.301 14.383 1.00 97.56 320 ASP A CA 1
ATOM 2346 C C . ASP A 1 320 ? -7.284 -14.116 15.765 1.00 97.56 320 ASP A C 1
ATOM 2348 O O . ASP A 1 320 ? -7.902 -15.039 16.294 1.00 97.56 320 ASP A O 1
ATOM 2352 N N . ALA A 1 321 ? -7.194 -12.917 16.356 1.00 97.44 321 ALA A N 1
ATOM 2353 C CA . ALA A 1 321 ? -7.790 -12.637 17.662 1.00 97.44 321 ALA A CA 1
ATOM 2354 C C . ALA A 1 321 ? -9.325 -12.734 17.633 1.00 97.44 321 ALA A C 1
ATOM 2356 O O . ALA A 1 321 ? -9.927 -13.315 18.536 1.00 97.44 321 ALA A O 1
ATOM 2357 N N . VAL A 1 322 ? -9.969 -12.219 16.582 1.00 97.06 322 VAL A N 1
ATOM 2358 C CA . VAL A 1 322 ? -11.424 -12.325 16.390 1.00 97.06 322 VAL A CA 1
ATOM 2359 C C . VAL A 1 322 ? -11.838 -13.773 16.130 1.00 97.06 322 VAL A C 1
ATOM 2361 O O . VAL A 1 322 ? -12.844 -14.208 16.687 1.00 97.06 322 VAL A O 1
ATOM 2364 N N . ALA A 1 323 ? -11.050 -14.551 15.381 1.00 97.00 323 ALA A N 1
ATOM 2365 C CA . ALA A 1 323 ? -11.287 -15.986 15.210 1.00 97.00 323 ALA A CA 1
ATOM 2366 C C . ALA A 1 323 ? -11.167 -16.763 16.540 1.00 97.00 323 ALA A C 1
ATOM 2368 O O . ALA A 1 323 ? -12.006 -17.614 16.837 1.00 97.00 323 ALA A O 1
ATOM 2369 N N . VAL A 1 324 ? -10.180 -16.431 17.382 1.00 97.75 324 VAL A N 1
ATOM 2370 C CA . VAL A 1 324 ? -10.019 -17.021 18.723 1.00 97.75 324 VAL A CA 1
ATOM 2371 C C . VAL A 1 324 ? -11.159 -16.622 19.665 1.00 97.75 324 VAL A C 1
ATOM 2373 O O . VAL A 1 324 ? -11.634 -17.470 20.417 1.00 97.75 324 VAL A O 1
ATOM 2376 N N . LEU A 1 325 ? -11.634 -15.372 19.632 1.00 96.69 325 LEU A N 1
ATOM 2377 C CA . LEU A 1 325 ? -12.814 -14.962 20.405 1.00 96.69 325 LEU A CA 1
ATOM 2378 C C . LEU A 1 325 ? -14.078 -15.679 19.915 1.00 96.69 325 LEU A C 1
ATOM 2380 O O . LEU A 1 325 ? -14.832 -16.187 20.741 1.00 96.69 325 LEU A O 1
ATOM 2384 N N . HIS A 1 326 ? -14.275 -15.790 18.598 1.00 96.06 326 HIS A N 1
ATOM 2385 C CA . HIS A 1 326 ? -15.400 -16.517 18.009 1.00 96.06 326 HIS A CA 1
ATOM 2386 C C . HIS A 1 326 ? -15.424 -17.983 18.461 1.00 96.06 326 HIS A C 1
ATOM 2388 O O . HIS A 1 326 ? -16.443 -18.458 18.952 1.00 96.06 326 HIS A O 1
ATOM 2394 N N . GLY A 1 327 ? -14.282 -18.676 18.398 1.00 96.56 327 GLY A N 1
ATOM 2395 C CA . GLY A 1 327 ? -14.156 -20.067 18.847 1.00 96.56 327 GLY A CA 1
ATOM 2396 C C . GLY A 1 327 ? -14.338 -20.289 20.357 1.00 96.56 327 GLY A C 1
ATOM 2397 O O . GLY A 1 327 ? -14.461 -21.435 20.783 1.00 96.56 327 GLY A O 1
ATOM 2398 N N . ARG A 1 328 ? -14.361 -19.222 21.172 1.00 95.75 328 ARG A N 1
ATOM 2399 C CA . ARG A 1 328 ? -14.690 -19.270 22.610 1.00 95.75 328 ARG A CA 1
ATOM 2400 C C . ARG A 1 328 ? -16.145 -18.871 22.910 1.00 95.75 328 ARG A C 1
ATOM 2402 O O . ARG A 1 328 ? -16.597 -19.075 24.035 1.00 95.75 328 ARG A O 1
ATOM 2409 N N . VAL A 1 329 ? -16.877 -18.300 21.948 1.00 93.88 329 VAL A N 1
ATOM 2410 C CA . VAL A 1 329 ? -18.289 -17.920 22.109 1.00 93.88 329 VAL A CA 1
ATOM 2411 C C . VAL A 1 329 ? -19.189 -19.162 21.993 1.00 93.88 329 VAL A C 1
ATOM 2413 O O . VAL A 1 329 ? -19.056 -19.918 21.030 1.00 93.88 329 VAL A O 1
ATOM 2416 N N . PRO A 1 330 ? -20.135 -19.393 22.928 1.00 89.38 330 PRO A N 1
ATOM 2417 C CA . PRO A 1 330 ? -21.081 -20.500 22.818 1.00 89.38 330 PRO A CA 1
ATOM 2418 C C . PRO A 1 330 ? -21.945 -20.415 21.552 1.00 89.38 330 PRO A C 1
ATOM 2420 O O . PRO A 1 330 ? -22.487 -19.359 21.219 1.00 89.38 330 PRO A O 1
ATOM 2423 N N . ALA A 1 331 ? -22.133 -21.547 20.871 1.00 84.75 331 ALA A N 1
ATOM 2424 C CA . ALA A 1 331 ? -23.024 -21.630 19.718 1.00 84.75 331 ALA A CA 1
ATOM 2425 C C . ALA A 1 331 ? -24.463 -21.250 20.114 1.00 84.75 331 ALA A C 1
ATOM 2427 O O . ALA A 1 331 ? -25.019 -21.798 21.065 1.00 84.75 331 ALA A O 1
ATOM 2428 N N . GLY A 1 332 ? -25.063 -20.304 19.386 1.00 78.94 332 GLY A N 1
ATOM 2429 C CA . GLY A 1 332 ? -26.394 -19.777 19.702 1.00 78.94 332 GLY A CA 1
ATOM 2430 C C . GLY A 1 332 ? -26.434 -18.744 20.836 1.00 78.94 332 GLY A C 1
ATOM 2431 O O . GLY A 1 332 ? -27.527 -18.392 21.275 1.00 78.94 332 GLY A O 1
ATOM 2432 N N . ALA A 1 333 ? -25.288 -18.233 21.306 1.00 82.94 333 ALA A N 1
ATOM 2433 C CA . ALA A 1 333 ? -25.268 -17.080 22.203 1.00 82.94 333 ALA A CA 1
ATOM 2434 C C . ALA A 1 333 ? -25.988 -15.877 21.559 1.00 82.94 333 ALA A C 1
ATOM 2436 O O . ALA A 1 333 ? -25.740 -15.529 20.403 1.00 82.94 333 ALA A O 1
ATOM 2437 N N . GLY A 1 334 ? -26.907 -15.263 22.307 1.00 76.38 334 GLY A N 1
ATOM 2438 C CA . GLY A 1 334 ? -27.707 -14.141 21.820 1.00 76.38 334 GLY A CA 1
ATOM 2439 C C . GLY A 1 334 ? -26.873 -12.873 21.643 1.00 76.38 334 GLY A C 1
ATOM 2440 O O . GLY A 1 334 ? -26.037 -12.559 22.488 1.00 76.38 334 GLY A O 1
ATOM 2441 N N . VAL A 1 335 ? -27.140 -12.127 20.567 1.00 78.88 335 VAL A N 1
ATOM 2442 C CA . VAL A 1 335 ? -26.543 -10.802 20.354 1.00 78.88 335 VAL A CA 1
ATOM 2443 C C . VAL A 1 335 ? -27.040 -9.840 21.434 1.00 78.88 335 VAL A C 1
ATOM 2445 O O . VAL A 1 335 ? -28.237 -9.752 21.706 1.00 78.88 335 VAL A O 1
ATOM 2448 N N . THR A 1 336 ? -26.107 -9.097 22.015 1.00 81.31 336 THR A N 1
ATOM 2449 C CA . THR A 1 336 ? -26.315 -8.073 23.040 1.00 81.31 336 THR A CA 1
ATOM 2450 C C . THR A 1 336 ? -27.321 -7.028 22.550 1.00 81.31 336 THR A C 1
ATOM 2452 O O . THR A 1 336 ? -27.028 -6.266 21.626 1.00 81.31 336 THR A O 1
ATOM 2455 N N . GLU A 1 337 ? -28.507 -6.967 23.164 1.00 78.31 337 GLU A N 1
ATOM 2456 C CA . GLU A 1 337 ? -29.487 -5.921 22.852 1.00 78.31 337 GLU A CA 1
ATOM 2457 C C . GLU A 1 337 ? -28.965 -4.558 23.358 1.00 78.31 337 GLU A C 1
ATOM 2459 O O . GLU A 1 337 ? -28.550 -4.461 24.517 1.00 78.31 337 GLU A O 1
ATOM 2464 N N . PRO A 1 338 ? -28.955 -3.495 22.529 1.00 74.38 338 PRO A N 1
ATOM 2465 C CA . PRO A 1 338 ? -28.483 -2.186 22.963 1.00 74.38 338 PRO A CA 1
ATOM 2466 C C . PRO A 1 338 ? -29.384 -1.601 24.057 1.00 74.38 338 PRO A C 1
ATOM 2468 O O . PRO A 1 338 ? -30.602 -1.497 23.885 1.00 74.38 338 PRO A O 1
ATOM 2471 N N . ASP A 1 339 ? -28.774 -1.147 25.157 1.00 77.06 339 ASP A N 1
ATOM 2472 C CA . ASP A 1 339 ? -29.484 -0.401 26.199 1.00 77.06 339 ASP A CA 1
ATOM 2473 C C . ASP A 1 339 ? -30.142 0.849 25.589 1.00 77.06 339 ASP A C 1
ATOM 2475 O O . ASP A 1 339 ? -29.512 1.623 24.864 1.00 77.06 339 ASP A O 1
ATOM 2479 N N . ARG A 1 340 ? -31.435 1.031 25.876 1.00 76.88 340 ARG A N 1
ATOM 2480 C CA . ARG A 1 340 ? -32.269 2.114 25.336 1.00 76.88 340 ARG A CA 1
ATOM 2481 C C . ARG A 1 340 ? -32.200 3.393 26.179 1.00 76.88 340 ARG A C 1
ATOM 2483 O O . ARG A 1 340 ? -32.874 4.371 25.850 1.00 76.88 340 ARG A O 1
ATOM 2490 N N . ARG A 1 341 ? -31.415 3.401 27.265 1.00 79.38 341 ARG A N 1
ATOM 2491 C CA . ARG A 1 341 ? -31.095 4.608 28.045 1.00 79.38 341 ARG A CA 1
ATOM 2492 C C . ARG A 1 341 ? -30.444 5.694 27.168 1.00 79.38 341 ARG A C 1
ATOM 2494 O O . ARG A 1 341 ? -29.755 5.368 26.202 1.00 79.38 341 ARG A O 1
ATOM 2501 N N . PRO A 1 342 ? -30.632 6.987 27.495 1.00 77.69 342 PRO A N 1
ATOM 2502 C CA . PRO A 1 342 ? -29.960 8.074 26.790 1.00 77.69 342 PRO A CA 1
ATOM 2503 C C . PRO A 1 342 ? -28.439 7.995 26.976 1.00 77.69 342 PRO A C 1
ATOM 2505 O O . PRO A 1 342 ? -27.952 7.744 28.079 1.00 77.69 342 PRO A O 1
ATOM 2508 N N . ASP A 1 343 ? -27.693 8.234 25.896 1.00 80.06 343 ASP A N 1
ATOM 2509 C CA . ASP A 1 343 ? -26.230 8.212 25.913 1.00 80.06 343 ASP A CA 1
ATOM 2510 C C . ASP A 1 343 ? -25.650 9.343 26.795 1.00 80.06 343 ASP A C 1
ATOM 2512 O O . ASP A 1 343 ? -26.184 10.459 26.803 1.00 80.06 343 ASP A O 1
ATOM 2516 N N . PRO A 1 344 ? -24.540 9.107 27.521 1.00 83.31 344 PRO A N 1
ATOM 2517 C CA . PRO A 1 344 ? -23.907 10.134 28.343 1.00 83.31 344 PRO A CA 1
ATOM 2518 C C . PRO A 1 344 ? -23.311 11.266 27.491 1.00 83.31 344 PRO A C 1
ATOM 2520 O O . PRO A 1 344 ? -22.722 11.040 26.430 1.00 83.31 344 PRO A O 1
ATOM 2523 N N . VAL A 1 345 ? -23.393 12.505 27.987 1.00 88.12 345 VAL A N 1
ATOM 2524 C CA . VAL A 1 345 ? -22.797 13.680 27.329 1.00 88.12 345 VAL A CA 1
ATOM 2525 C C . VAL A 1 345 ? -21.295 13.741 27.631 1.00 88.12 345 VAL A C 1
ATOM 2527 O O . VAL A 1 345 ? -20.853 14.358 28.595 1.00 88.12 345 VAL A O 1
ATOM 2530 N N . VAL A 1 346 ? -20.506 13.071 26.793 1.00 93.38 346 VAL A N 1
ATOM 2531 C CA . VAL A 1 346 ? -19.036 12.974 26.893 1.00 93.38 346 VAL A CA 1
ATOM 2532 C C . VAL A 1 346 ? -18.376 14.075 26.054 1.00 93.38 346 VAL A C 1
ATOM 2534 O O . VAL A 1 346 ? -18.781 14.284 24.912 1.00 93.38 346 VAL A O 1
ATOM 2537 N N . ALA A 1 347 ? -17.360 14.782 26.553 1.00 94.25 347 ALA A N 1
ATOM 2538 C CA . ALA A 1 347 ? -16.612 15.753 25.739 1.00 94.25 347 ALA A CA 1
ATOM 2539 C C . ALA A 1 347 ? -15.771 15.061 24.642 1.00 94.25 347 ALA A C 1
ATOM 2541 O O . ALA A 1 347 ? -15.387 13.904 24.792 1.00 94.25 347 ALA A O 1
ATOM 2542 N N . VAL A 1 348 ? -15.451 15.747 23.538 1.00 93.69 348 VAL A N 1
ATOM 2543 C CA . VAL A 1 348 ? -14.504 15.199 22.541 1.00 93.69 348 VAL A CA 1
ATOM 2544 C C . VAL A 1 348 ? -13.126 15.042 23.196 1.00 93.69 348 VAL A C 1
ATOM 2546 O O . VAL A 1 348 ? -12.676 15.933 23.910 1.00 93.69 348 VAL A O 1
ATOM 2549 N N . GLY A 1 349 ? -12.487 13.889 22.996 1.00 92.62 349 GLY A N 1
ATOM 2550 C CA . GLY A 1 349 ? -11.258 13.483 23.686 1.00 92.62 349 GLY A CA 1
ATOM 2551 C C . GLY A 1 349 ? -11.474 12.838 25.062 1.00 92.62 349 GLY A C 1
ATOM 2552 O O . GLY A 1 349 ? -10.571 12.164 25.549 1.00 92.62 349 GLY A O 1
ATOM 2553 N N . ALA A 1 350 ? -12.657 12.974 25.673 1.00 96.00 350 ALA A N 1
ATOM 2554 C CA . ALA A 1 350 ? -12.987 12.292 26.923 1.00 96.00 350 ALA A CA 1
ATOM 2555 C C . ALA A 1 350 ? -13.497 10.858 26.683 1.00 96.00 350 ALA A C 1
ATOM 2557 O O . ALA A 1 350 ? -13.946 10.499 25.587 1.00 96.00 350 ALA A O 1
ATOM 2558 N N . THR A 1 351 ? -13.424 10.040 27.733 1.00 96.25 351 THR A N 1
ATOM 2559 C CA . THR A 1 351 ? -13.830 8.632 27.738 1.00 96.25 351 THR A CA 1
ATOM 2560 C C . THR A 1 351 ? -15.184 8.404 28.406 1.00 96.25 351 THR A C 1
ATOM 2562 O O . THR A 1 351 ? -15.655 9.189 29.228 1.00 96.25 351 THR A O 1
ATOM 2565 N N . THR A 1 352 ? -15.805 7.278 28.069 1.00 96.12 352 THR A N 1
ATOM 2566 C CA . THR A 1 352 ? -16.910 6.660 28.808 1.00 96.12 352 THR A CA 1
ATOM 2567 C C . THR A 1 352 ? -16.733 5.144 28.796 1.00 96.12 352 THR A C 1
ATOM 2569 O O . THR A 1 352 ? -16.089 4.616 27.892 1.00 96.12 352 THR A O 1
ATOM 2572 N N . THR A 1 353 ? -17.275 4.440 29.785 1.00 96.00 353 THR A N 1
ATOM 2573 C CA . THR A 1 353 ? -17.125 2.983 29.909 1.00 96.00 353 THR A CA 1
ATOM 2574 C C . THR A 1 353 ? -18.489 2.321 29.818 1.00 96.00 353 THR A C 1
ATOM 2576 O O . THR A 1 353 ? -19.422 2.737 30.504 1.00 96.00 353 THR A O 1
ATOM 2579 N N . VAL A 1 354 ? -18.595 1.276 28.999 1.00 94.06 354 VAL A N 1
ATOM 2580 C CA . VAL A 1 354 ? -19.807 0.464 28.855 1.00 94.06 354 VAL A CA 1
ATOM 2581 C C . VAL A 1 354 ? -19.514 -0.959 29.333 1.00 94.06 354 VAL A C 1
ATOM 2583 O O . VAL A 1 354 ? -18.483 -1.541 28.990 1.00 94.06 354 VAL A O 1
ATOM 2586 N N . ASP A 1 355 ? -20.407 -1.506 30.155 1.00 94.06 355 ASP A N 1
ATOM 2587 C CA . ASP A 1 355 ? -20.309 -2.875 30.663 1.00 94.06 355 ASP A CA 1
ATOM 2588 C C . ASP A 1 355 ? -20.725 -3.885 29.583 1.00 94.06 355 ASP A C 1
ATOM 2590 O O . ASP A 1 355 ? -21.855 -3.858 29.099 1.00 94.06 355 ASP A O 1
ATOM 2594 N N . ALA A 1 356 ? -19.805 -4.778 29.222 1.00 93.81 356 AL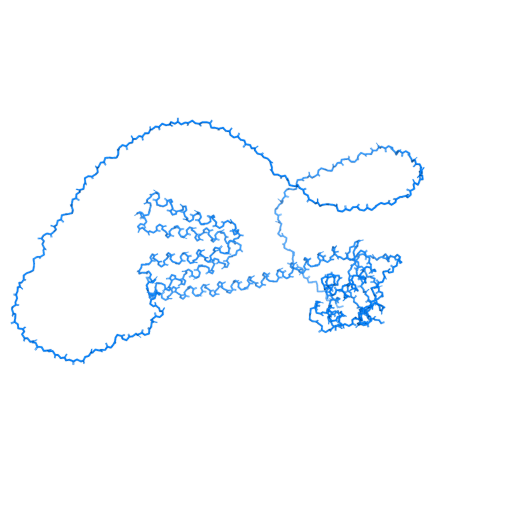A A N 1
ATOM 2595 C CA . ALA A 1 356 ? -20.010 -5.879 28.290 1.00 93.81 356 ALA A CA 1
ATOM 2596 C C . ALA A 1 356 ? -19.799 -7.252 28.960 1.00 93.81 356 ALA A C 1
ATOM 2598 O O . ALA A 1 356 ? -19.759 -8.265 28.263 1.00 93.81 356 ALA A O 1
ATOM 2599 N N . CYS A 1 357 ? -19.719 -7.334 30.294 1.00 94.69 357 CYS A N 1
ATOM 2600 C CA . CYS A 1 357 ? -19.445 -8.577 31.030 1.00 94.69 357 CYS A CA 1
ATOM 2601 C C . CYS A 1 357 ? -20.543 -9.645 30.889 1.00 94.69 357 CYS A C 1
ATOM 2603 O O . CYS A 1 357 ? -20.341 -10.796 31.268 1.00 94.69 357 CYS A O 1
ATOM 2605 N N . ARG A 1 358 ? -21.705 -9.273 30.337 1.00 92.12 358 ARG A N 1
ATOM 2606 C CA . ARG A 1 358 ? -22.812 -10.179 29.980 1.00 92.12 358 ARG A CA 1
ATOM 2607 C C . ARG A 1 358 ? -22.918 -10.477 28.478 1.00 92.12 358 ARG A C 1
ATOM 2609 O O . ARG A 1 358 ? -23.789 -11.249 28.092 1.00 92.12 358 ARG A O 1
ATOM 2616 N N . SER A 1 359 ? -22.073 -9.868 27.644 1.00 92.56 359 SER A N 1
ATOM 2617 C CA . SER A 1 359 ? -21.980 -10.199 26.215 1.00 92.56 359 SER A CA 1
ATOM 2618 C C . SER A 1 359 ? -21.302 -11.555 26.016 1.00 92.56 359 SER A C 1
ATOM 2620 O O . SER A 1 359 ? -20.544 -12.014 26.878 1.00 92.56 359 SER A O 1
ATOM 2622 N N . ALA A 1 360 ? -21.535 -12.187 24.866 1.00 91.31 360 ALA A N 1
ATOM 2623 C CA . ALA A 1 360 ? -21.004 -13.517 24.586 1.00 91.31 360 ALA A CA 1
ATOM 2624 C C . ALA A 1 360 ? -19.464 -13.539 24.598 1.00 91.31 360 ALA A C 1
ATOM 2626 O O . ALA A 1 360 ? -18.850 -14.415 25.210 1.00 91.31 360 ALA A O 1
ATOM 2627 N N . TRP A 1 361 ? -18.835 -12.541 23.970 1.00 93.31 361 TRP A N 1
ATOM 2628 C CA . TRP A 1 361 ? -17.376 -12.407 23.929 1.00 93.31 361 TRP A CA 1
ATOM 2629 C C . TRP A 1 361 ? -16.786 -11.912 25.261 1.00 93.31 361 TRP A C 1
ATOM 2631 O O . TRP A 1 361 ? -15.687 -12.328 25.621 1.00 93.31 361 TRP A O 1
ATOM 2641 N N . GLY A 1 362 ? -17.514 -11.087 26.025 1.00 93.19 362 GLY A N 1
ATOM 2642 C CA . GLY A 1 362 ? -17.097 -10.639 27.359 1.00 93.19 362 GLY A CA 1
ATOM 2643 C C . GLY A 1 362 ? -17.055 -11.779 28.381 1.00 93.19 362 GLY A C 1
ATOM 2644 O O . GLY A 1 362 ? -16.104 -11.875 29.151 1.00 93.19 362 GLY A O 1
ATOM 2645 N N . ALA A 1 363 ? -18.021 -12.702 28.335 1.00 91.81 363 ALA A N 1
ATOM 2646 C CA . ALA A 1 363 ? -17.987 -13.931 29.133 1.00 91.81 363 ALA A CA 1
ATOM 2647 C C . ALA A 1 363 ? -16.856 -14.887 28.694 1.00 91.81 363 ALA A C 1
ATOM 2649 O O . ALA A 1 363 ? -16.236 -15.544 29.529 1.00 91.81 363 ALA A O 1
ATOM 2650 N N . ALA A 1 364 ? -16.558 -14.936 27.391 1.00 92.12 364 ALA A N 1
ATOM 2651 C CA . ALA A 1 364 ? -15.492 -15.751 26.802 1.00 92.12 364 ALA A CA 1
ATOM 2652 C C . ALA A 1 364 ? -14.064 -15.184 27.000 1.00 92.12 364 ALA A C 1
ATOM 2654 O O . ALA A 1 364 ? -13.074 -15.907 26.834 1.00 92.12 364 ALA A O 1
ATOM 2655 N N . ALA A 1 365 ? -13.939 -13.898 27.338 1.00 95.50 365 ALA A N 1
ATOM 2656 C CA . ALA A 1 365 ? -12.683 -13.220 27.651 1.00 95.50 365 ALA A CA 1
ATOM 2657 C C . ALA A 1 365 ? -12.902 -12.123 28.721 1.00 95.50 365 ALA A C 1
ATOM 2659 O O . ALA A 1 365 ? -12.878 -10.935 28.386 1.00 95.50 365 ALA A O 1
ATOM 2660 N N . PRO A 1 366 ? -13.080 -12.488 30.011 1.00 96.12 366 PRO A N 1
ATO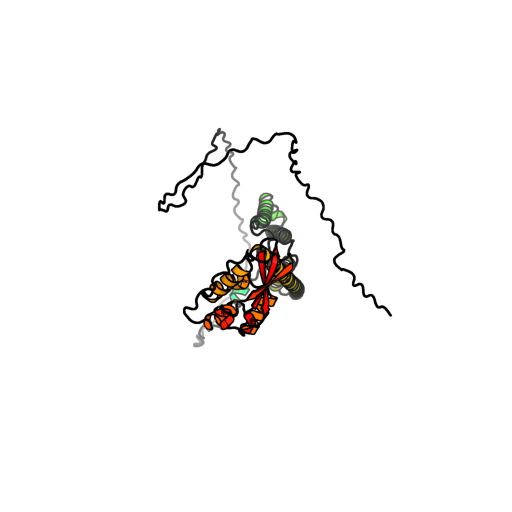M 2661 C CA . PRO A 1 366 ? -13.434 -11.549 31.085 1.00 96.12 366 PRO A CA 1
ATOM 2662 C C . PRO A 1 366 ? -12.497 -10.345 31.222 1.00 96.12 366 PRO A C 1
ATOM 2664 O O . PRO A 1 366 ? -12.938 -9.257 31.582 1.00 96.12 366 PRO A O 1
ATOM 2667 N N . GLN A 1 367 ? -11.218 -10.510 30.871 1.00 97.06 367 GLN A N 1
ATOM 2668 C CA . GLN A 1 367 ? -10.194 -9.462 30.823 1.00 97.06 367 GLN A CA 1
ATOM 2669 C C . GLN A 1 367 ? -10.480 -8.324 29.821 1.00 97.06 367 GLN A C 1
ATOM 2671 O O . GLN A 1 367 ? -9.832 -7.282 29.895 1.00 97.06 367 GLN A O 1
ATOM 2676 N N . LEU A 1 368 ? -11.440 -8.507 28.908 1.00 96.94 368 LEU A N 1
ATOM 2677 C CA . LEU A 1 368 ? -11.906 -7.492 27.963 1.00 96.94 368 LEU A CA 1
ATOM 2678 C C . LEU A 1 368 ? -13.343 -7.001 28.251 1.00 96.94 368 LEU A C 1
ATOM 2680 O O . LEU A 1 368 ? -13.882 -6.203 27.488 1.00 96.94 368 LEU A O 1
ATOM 2684 N N . GLY A 1 369 ? -13.997 -7.491 29.310 1.00 95.00 369 GLY A N 1
ATOM 2685 C CA . GLY A 1 369 ? -15.449 -7.375 29.487 1.00 95.00 369 GLY A CA 1
ATOM 2686 C C . GLY A 1 369 ? -16.001 -5.975 29.792 1.00 95.00 369 GLY A C 1
ATOM 2687 O O . GLY A 1 369 ? -17.215 -5.797 29.776 1.00 95.00 369 GLY A O 1
ATOM 2688 N N . ARG A 1 370 ? -15.170 -4.957 30.030 1.00 96.88 370 ARG A N 1
ATOM 2689 C CA . ARG A 1 370 ? -15.596 -3.548 30.112 1.00 96.88 370 ARG A CA 1
ATOM 2690 C C . ARG A 1 370 ? -14.938 -2.743 28.999 1.00 96.88 370 ARG A C 1
ATOM 2692 O O . ARG A 1 370 ? -13.715 -2.713 28.892 1.00 96.88 370 ARG A O 1
ATOM 2699 N N . VAL A 1 371 ? -15.747 -2.068 28.187 1.00 96.81 371 VAL A N 1
ATOM 2700 C CA . VAL A 1 371 ? -15.300 -1.368 26.976 1.00 96.81 371 VAL A CA 1
ATOM 2701 C C . VAL A 1 371 ? -15.162 0.122 27.260 1.00 96.81 371 VAL A C 1
ATOM 2703 O O . VAL A 1 371 ? -16.158 0.794 27.530 1.00 96.81 371 VAL A O 1
ATOM 2706 N N . VAL A 1 372 ? -13.940 0.649 27.181 1.00 97.38 372 VAL A N 1
ATOM 2707 C CA . VAL A 1 372 ? -13.660 2.083 27.314 1.00 97.38 372 VAL A CA 1
ATOM 2708 C C . VAL A 1 372 ? -13.677 2.719 25.928 1.00 97.38 372 VAL A C 1
ATOM 2710 O O . VAL A 1 372 ? -12.975 2.295 25.010 1.00 97.38 372 VAL A O 1
ATOM 2713 N N . LEU A 1 373 ? -14.510 3.742 25.773 1.00 96.12 373 LEU A N 1
ATOM 2714 C CA . LEU A 1 373 ? -14.802 4.419 24.518 1.00 96.12 373 LEU A CA 1
ATOM 2715 C C . LEU A 1 373 ? -14.406 5.890 24.602 1.00 96.12 373 LEU A C 1
ATOM 2717 O O . LEU A 1 373 ? -14.973 6.638 25.397 1.00 96.12 373 LEU A O 1
ATOM 2721 N N . THR A 1 374 ? -13.477 6.326 23.753 1.00 95.62 374 THR A N 1
ATOM 2722 C CA . THR A 1 374 ? -13.147 7.751 23.592 1.00 95.62 374 THR A CA 1
ATOM 2723 C C . THR A 1 374 ? -14.052 8.371 22.534 1.00 95.62 374 THR A C 1
ATOM 2725 O O . THR A 1 374 ? -14.203 7.818 21.441 1.00 95.62 374 THR A O 1
ATOM 2728 N N . ARG A 1 375 ? -14.627 9.546 22.821 1.00 94.62 375 ARG A N 1
ATOM 2729 C CA . ARG A 1 375 ? -15.358 10.338 21.820 1.00 94.62 375 ARG A CA 1
ATOM 2730 C C . ARG A 1 375 ? -14.361 11.017 20.880 1.00 94.62 375 ARG A C 1
ATOM 2732 O O . ARG A 1 375 ? -13.664 11.942 21.291 1.00 94.62 375 ARG A O 1
ATOM 2739 N N . THR A 1 376 ? -14.281 10.576 19.628 1.00 91.00 376 THR A N 1
ATOM 2740 C CA . THR A 1 376 ? -13.296 11.077 18.652 1.00 91.00 376 THR A CA 1
ATOM 2741 C C . THR A 1 376 ? -13.785 12.270 17.842 1.00 91.00 376 THR A C 1
ATOM 2743 O O . THR A 1 376 ? -12.969 13.070 17.396 1.00 91.00 376 THR A O 1
ATOM 2746 N N . THR A 1 377 ? -15.099 12.437 17.682 1.00 90.31 377 THR A N 1
ATOM 2747 C CA . THR A 1 377 ? -15.702 13.609 17.021 1.00 90.31 377 THR A CA 1
ATOM 2748 C C . THR A 1 377 ? -16.998 14.025 17.738 1.00 90.31 377 THR A C 1
ATOM 2750 O O . THR A 1 377 ? -17.491 13.294 18.604 1.00 90.31 377 THR A O 1
ATOM 2753 N N . PRO A 1 378 ? -17.632 15.157 17.376 1.00 89.56 378 PRO A N 1
ATOM 2754 C CA . PRO A 1 378 ? -18.974 15.490 17.854 1.00 89.56 378 PRO A CA 1
ATOM 2755 C C . PRO A 1 378 ? -20.059 14.442 17.543 1.00 89.56 378 PRO A C 1
ATOM 2757 O O . PRO A 1 378 ? -21.142 14.544 18.111 1.00 89.56 378 PRO A O 1
ATOM 2760 N N . SER A 1 379 ? -19.802 13.420 16.720 1.00 87.44 379 SER A N 1
ATOM 2761 C CA . SER A 1 379 ? -20.768 12.359 16.396 1.00 87.44 379 SER A CA 1
ATOM 2762 C C . SER A 1 379 ? -20.244 10.922 16.524 1.00 87.44 379 SER A C 1
ATOM 2764 O O . SER A 1 379 ? -21.046 10.012 16.353 1.00 87.44 379 SER A O 1
ATOM 2766 N N . THR A 1 380 ? -18.959 10.678 16.827 1.00 92.12 380 THR A N 1
ATOM 2767 C CA . THR A 1 380 ? -18.373 9.318 16.823 1.00 92.12 380 THR A CA 1
ATOM 2768 C C . THR A 1 380 ? -17.571 8.961 18.078 1.00 92.12 380 THR A C 1
ATOM 2770 O O . THR A 1 380 ? -16.896 9.802 18.680 1.00 92.12 380 THR A O 1
ATOM 2773 N N . PHE A 1 381 ? -17.623 7.675 18.438 1.00 93.62 381 PHE A N 1
ATOM 2774 C CA . PHE A 1 381 ? -16.837 7.022 19.487 1.00 93.62 381 PHE A CA 1
ATOM 2775 C C . PHE A 1 381 ? -16.029 5.843 18.917 1.00 93.62 381 PHE A C 1
ATOM 2777 O O . PHE A 1 381 ? -16.457 5.184 17.965 1.00 93.62 381 PHE A O 1
ATOM 2784 N N . GLN A 1 382 ? -14.888 5.541 19.538 1.00 94.19 382 GLN A N 1
ATOM 2785 C CA . GLN A 1 382 ? -14.040 4.374 19.251 1.00 94.19 382 GLN A CA 1
ATOM 2786 C C . GLN A 1 382 ? -13.602 3.699 20.548 1.00 94.19 382 GLN A C 1
ATOM 2788 O O . GLN A 1 382 ? -13.456 4.375 21.566 1.00 94.19 382 GLN A O 1
ATOM 2793 N N . VAL A 1 383 ? -13.340 2.392 20.504 1.00 96.38 383 VAL A N 1
ATOM 2794 C CA . VAL A 1 383 ? -12.837 1.647 21.666 1.00 96.38 383 VAL A CA 1
ATOM 2795 C C . VAL A 1 383 ? -11.356 1.957 21.858 1.00 96.38 383 VAL A C 1
ATOM 2797 O O . VAL A 1 383 ? -10.536 1.590 21.017 1.00 96.38 383 VAL A O 1
ATOM 2800 N N . SER A 1 384 ? -11.019 2.652 22.942 1.00 96.44 384 SER A N 1
ATOM 2801 C CA . SER A 1 384 ? -9.664 3.124 23.249 1.00 96.44 384 SER A CA 1
ATOM 2802 C C . SER A 1 384 ? -8.913 2.225 24.226 1.00 96.44 384 SER A C 1
ATOM 2804 O O . SER A 1 384 ? -7.689 2.121 24.134 1.00 96.44 384 SER A O 1
ATOM 2806 N N . SER A 1 385 ? -9.632 1.509 25.092 1.00 97.75 385 SER A N 1
ATOM 2807 C CA . SER A 1 385 ? -9.107 0.377 25.859 1.00 97.75 385 SER A CA 1
ATOM 2808 C C . SER A 1 385 ? -10.225 -0.564 26.313 1.00 97.75 385 SER A C 1
ATOM 2810 O O . SER A 1 385 ? -11.416 -0.266 26.209 1.00 97.75 385 SER A O 1
ATOM 2812 N N . PHE A 1 386 ? -9.826 -1.717 26.833 1.00 98.19 386 PHE A N 1
ATOM 2813 C CA . PHE A 1 386 ? -10.669 -2.630 27.586 1.00 98.19 386 PHE A CA 1
ATOM 2814 C C . PHE A 1 386 ? -10.177 -2.731 29.035 1.00 98.19 386 PHE A C 1
ATOM 2816 O O . PHE A 1 386 ? -9.004 -2.482 29.333 1.00 98.19 386 PHE A O 1
ATOM 2823 N N . ALA A 1 387 ? -11.078 -3.126 29.928 1.00 97.56 387 ALA A N 1
ATOM 2824 C CA . ALA A 1 387 ? -10.806 -3.442 31.324 1.00 97.56 387 ALA A CA 1
ATOM 2825 C C . ALA A 1 387 ? -11.512 -4.759 31.713 1.00 97.56 387 ALA A C 1
ATOM 2827 O O . ALA A 1 387 ? -12.499 -5.131 31.071 1.00 97.56 387 ALA A O 1
ATOM 2828 N N . PRO A 1 388 ? -11.035 -5.469 32.752 1.00 97.19 388 PRO A N 1
ATOM 2829 C CA . PRO A 1 388 ? -11.667 -6.701 33.208 1.00 97.19 388 PRO A CA 1
ATOM 2830 C C . PRO A 1 388 ? -13.052 -6.459 33.817 1.00 97.19 388 PRO A C 1
ATOM 2832 O O . PRO A 1 388 ? -13.366 -5.343 34.249 1.00 97.19 388 PRO A O 1
ATOM 2835 N N . CYS A 1 389 ? -13.834 -7.534 33.899 1.00 94.38 389 CYS A N 1
ATOM 2836 C CA . CYS A 1 389 ? -14.946 -7.695 34.838 1.00 94.38 389 CYS A CA 1
ATOM 2837 C C . CYS A 1 389 ? -14.437 -7.761 36.290 1.00 94.38 389 CYS A C 1
ATOM 2839 O O . CYS A 1 389 ? -14.947 -6.965 37.117 1.00 94.38 389 CYS A O 1
#

Foldseek 3Di:
DDDDDPDDDPPPPDPDDDDDDDPDDDDDDDDDDDDDDDDDDDDDDDDDDDDDDDDDDDDDDDDDDDDDDDDDDDDDDDDDDDDDDDDDDDDDDDDDDDDDDDDDDDDDDDDDDCDDPDPDPDPPCVVVVVQQDPDLLSLLLVLLVQLLVLLQVLFPDNVCSVVLVVQLVVQLVVCVVVVVCVVVVNCSNSVSSVSSNVVSCVRNVVPNLSNLQSNLVSQCSSCVSPPVCVVSNVVSVVSNVVSVVVVVVVVVVVVVVVVVVCVVVLVVQLLVPFAQAPLVLQLQLLCCLQVVPLVSVVSQADPQQCVLLCVLQVHDHSSVSSVSLNVLFDDPFDRDDGDPDDGDPADQQGKDKDAQCVGRSCVSRQQQRIFIWHRNDPGHIGGHHGGGD

pLDDT: mean 74.36, std 19.37, range [32.56, 98.19]

Sequence (389 aa):
MDADRSSPDPWATGRRRSGRPDRGVRPAARRPDAPDPPARAAADRPTGPGDAADRPTGQGDAADRGTVHPPVPGTELVVPTPEQPRTPPEADPRALVLPDGPATGGSGPGPGAADPPGSGPDDPWAPWRKLRPRSLRGATALGLAGAALLLLPFLDDPDRWWVPVGLGFGTLLLLALLRLDRLLQGWAPHVAGVVLVAALVNGTRENPWAWALALSVGVIVAGALLLPRWKVLALGVVLLVVSGVGYSFRSAEIRQDQARIDAQAGTQFRTDLGVARPQLALVSLDTGVASPNPARVCRLVQPAALDQVRAATGAPTCEDAVAVLHGRVPAGAGVTEPDRRPDPVVAVGATTTVDACRSAWGAAAPQLGRVVLTRTTPSTFQVSSFAPC

Radius of gyration: 41.44 Å; chains: 1; bounding box: 112×91×110 Å